Protein AF-0000000086624532 (afdb_homodimer)

Foldseek 3Di:
DCVVVPVCPPCVVDDPDAAEEEAEDAPPDDVVVVVVPDDPPDRHHYHYFHDDLLAAGAAFAADQEAEAAAPLQFFPDQQPLCLDPPHLNPVQLAAEFQQPRPSVQVSLLVRSLVSVLSNVVSCLRRHHAQGKYKYKHWADAANVDTLCLALVNVLRVLLSVLVSVCCVVVLDPSNLSSNHHGRGDHDYQVSVVVSVVVSQQKDWPDKDKDFDPLLVDPDADDLVVVLVVSCVVPVVVVCVRRNNVCSVSSSVSSSVVCVVCVVSSSVRHSRTMIMITMITGHDPVRSD/DCVVVPVCPPVVVDDPDAAEEEAEDAPPDDVVVVVVPDDPPDRHHYHYFHDDLLAAGAAFAQDQEAEAAADLQFFPDQQPLCLDPPHLNPVALAAEFQQPRPSVQVSLLVRSLVSVLSNVVSCLRRHHAQGKYKYKHWADAANVDTLCLALVNVLRVLLSVLVSVCCVVVLDPSNLSSNHHGRGDHDYQVSVVVSVVVSQQKDWPDKDKDFDPLLVDPDADDLVVVLVVSCVVPVVVVCVRRNNVCSVSSSVSSSVVCVVCVVSSSVRHSRTMIMITMITGHDPVRSD

Radius of gyration: 30.0 Å; Cα contacts (8 Å, |Δi|>4): 970; chains: 2; bounding box: 62×80×65 Å

pLDDT: mean 89.36, std 15.27, range [21.12, 98.62]

Secondary structure (DSSP, 8-state):
--HHHHHHHHS-SS--PPPEEEEEE-TTS-HHHHHHHS-TT-SSEEEEEES-TTS--S-TT-EEEEEEES-TTB-SS--GGGG-TTSTT--TT-SS--S--HHHHHHHHHHHHHHHHHHHHHHHHHEEEEEEEEEEEEEBSSTTS-GGGSHHHHHHHHHHHHHHHHHHTTSS-HHHHHT----B---BHHHHHHHHHHH-SEEEEEEEEEE-GGGG--SPP-HHHHHHHHHHHHHHHHHHHH-GGGHHHHHHHHHHHHHHTHHHHHHHHTT-EEEEEEEEEPPGGG--/--STTTHHHHS-SS--PPPEEEEEE-TTS-HHHHHHHS-TT-SSEEEEEES-TTS--S-TT-EEEEEEES-TTB-SS--GGGG-TTSTT--TT-SS--S--HHHHHHHHHHHHHHHHHHHHHHHHHEEEEEEEEEEEEEBSSTTS-GGGSHHHHHHHHHHHHHHHHHHTTSS-HHHHHT----B---BHHHHHHHHHHH-SEEEEEEEEEE-GGGG--SPP-HHHHHHHHHHHHHHHHHHHH-GGGHHHHHHHHHHHHHHTHHHHHHHHTT-EEEEEEEEEPPGGG--

Sequence (576 aa):
MLKYQSTLETNLQKNTPEFHVSFNDQVDNDFNTLFKTLPPDRPYFAAGVPGSFHCQLLPEASLHIAHSSYALHWLSKVPPQVMDKGSPAWNKGKIYCAGNEKEVTKAYFAQFKTDTDAFLKARAQELVEGGLVVVQVPGVPNSKVLPSESGGGLNCEFLGDSIADMVKMGVITEEKLDSFNLALYLPSIEEVKMVVEMNNCFTIEKICTLSHPSNYDSMPLDIEKTCADIRAINENLMQDHFGSENMDQLFHLWGQNLQKNRLLYDKVVRQDVYHFALLKRKGKGNIIMLKYQSTLETNLQKNTPEFHVSFNDQVDNDFNTLFKTLPPDRPYFAAGVPGSFHCQLLPEASLHIAHSSYALHWLSKVPPQVMDKGSPAWNKGKIYCAGNEKEVTKAYFAQFKTDTDAFLKARAQELVEGGLVVVQVPGVPNSKVLPSESGGGLNCEFLGDSIADMVKMGVITEEKLDSFNLALYLPSIEEVKMVVEMNNCFTIEKICTLSHPSNYDSMPLDIEKTCADIRAINENLMQDHFGSENMDQLFHLWGQNLQKNRLLYDKVVRQDVYHFALLKRKGKGNII

InterPro domains:
  IPR005299 SAM dependent carboxyl methyltransferase [PF03492] (7-280)
  IPR005299 SAM dependent carboxyl methyltransferase [PTHR31009] (12-259)
  IPR029063 S-adenosyl-L-methionine-dependent methyltransferase superfamily [G3DSA:3.40.50.150] (2-219)
  IPR029063 S-adenosyl-L-methionine-dependent methyltransferase superfamily [SSF53335] (13-281)

Nearest PDB structures (foldseek):
  6c8s-assembly1_A  TM=9.598E-01  e=5.078E-35  Catharanthus roseus
  8wwq-assembly1_B  TM=8.981E-01  e=6.770E-32  Gardenia jasminoides
  3b5i-assembly1_A  TM=8.704E-01  e=7.935E-26  Arabidopsis thaliana
  3b5i-assembly1_B  TM=8.689E-01  e=2.055E-25  Arabidopsis thaliana
  8uzd-assembly1_A  TM=8.658E-01  e=1.855E-24  Ilex paraguariensis

Organism: Rhododendron simsii (NCBI:txid118357)

Solvent-accessible surface area (backbone atoms only — not comparable to full-atom values): 30920 Å² total; per-residue (Å²): 128,65,63,74,52,53,67,48,48,70,74,42,75,48,86,72,79,77,45,77,47,72,48,70,41,51,45,85,48,66,51,37,60,50,54,64,65,49,68,89,86,54,88,49,32,54,30,38,31,64,38,60,70,52,42,69,63,58,52,71,52,69,35,59,69,45,76,44,74,66,46,77,33,53,44,93,54,57,50,65,49,37,60,30,83,86,34,90,19,39,39,75,80,38,30,60,68,46,53,80,49,61,50,38,37,50,44,46,48,53,47,47,46,53,42,51,39,35,26,50,50,23,48,52,47,17,27,28,73,63,15,36,40,39,39,33,28,52,30,30,82,36,88,86,50,43,35,45,66,27,37,70,28,40,52,46,48,39,49,30,51,25,52,53,50,33,30,75,70,65,76,41,53,65,66,61,48,37,70,36,63,56,36,58,50,59,46,22,55,66,54,53,53,48,48,48,60,70,61,48,51,45,45,80,76,41,74,50,76,41,74,38,71,57,49,69,50,83,65,76,82,53,64,68,60,50,44,53,51,52,43,70,72,40,42,73,69,45,26,76,76,67,36,67,86,45,47,66,59,43,54,50,44,30,44,50,50,44,61,77,38,41,67,62,46,51,56,31,38,41,64,26,32,29,33,40,37,36,31,30,30,50,50,82,85,66,65,120,126,67,63,74,52,53,67,51,49,68,75,41,73,49,84,72,78,76,43,74,46,73,48,71,41,53,46,86,47,67,52,36,60,52,53,64,65,49,68,89,84,53,88,50,31,55,32,38,29,64,37,60,71,53,41,70,66,58,52,71,50,69,35,59,67,47,75,42,74,67,46,77,30,55,43,93,54,56,50,66,49,39,60,31,85,86,34,87,20,38,40,76,82,36,32,60,67,47,53,79,48,63,51,37,35,50,43,45,48,51,46,48,46,54,43,49,40,35,27,50,51,24,47,50,46,17,26,28,73,62,14,36,38,38,39,34,30,52,31,29,82,35,88,84,50,43,35,45,66,27,38,70,29,39,52,48,46,38,49,32,51,26,51,51,48,34,31,75,72,65,76,40,54,66,67,60,48,37,70,37,63,56,34,58,47,58,48,22,54,68,54,54,52,48,46,48,59,69,61,50,50,45,46,80,76,41,72,50,76,41,75,38,72,58,49,68,50,82,64,77,81,53,63,69,60,51,46,52,50,52,44,71,72,39,43,72,68,46,25,76,78,66,34,67,86,45,47,63,59,42,52,50,43,29,43,50,50,45,61,76,39,40,67,61,49,51,56,31,39,41,64,27,31,28,34,41,36,36,32,30,30,50,49,81,86,65,66,121

Structure (mmCIF, N/CA/C/O backbone):
data_AF-0000000086624532-model_v1
#
loop_
_entity.id
_entity.type
_entity.pdbx_description
1 polymer 'S-adenosylmethionine-dependent methyltransferase'
#
loop_
_atom_site.group_PDB
_atom_site.id
_atom_site.type_symbol
_atom_site.label_atom_id
_atom_site.label_alt_id
_atom_site.label_comp_id
_atom_site.label_asym_id
_atom_site.label_entity_id
_atom_site.label_seq_id
_atom_site.pdbx_PDB_ins_code
_atom_site.Cartn_x
_atom_site.Cartn_y
_atom_site.Cartn_z
_atom_site.occupancy
_atom_site.B_iso_or_equiv
_atom_site.auth_seq_id
_atom_site.auth_comp_id
_atom_site.auth_asym_id
_atom_site.auth_atom_id
_atom_site.pdbx_PDB_model_num
ATOM 1 N N . MET A 1 1 ? 25.016 -22.297 22.109 1 21.58 1 MET A N 1
ATOM 2 C CA . MET A 1 1 ? 23.859 -21.547 21.672 1 21.58 1 MET A CA 1
ATOM 3 C C . MET A 1 1 ? 23.844 -20.156 22.297 1 21.58 1 MET A C 1
ATOM 5 O O . MET A 1 1 ? 23.484 -19.172 21.641 1 21.58 1 MET A O 1
ATOM 9 N N . LEU A 1 2 ? 24.25 -20.031 23.5 1 25.27 2 LEU A N 1
ATOM 10 C CA . LEU A 1 2 ? 24.422 -19 24.516 1 25.27 2 LEU A CA 1
ATOM 11 C C . LEU A 1 2 ? 25.641 -18.125 24.219 1 25.27 2 LEU A C 1
ATOM 13 O O . LEU A 1 2 ? 25.641 -16.922 24.5 1 25.27 2 LEU A O 1
ATOM 17 N N . LYS A 1 3 ? 26.719 -18.844 23.938 1 27.36 3 LYS A N 1
ATOM 18 C CA . LYS A 1 3 ? 28.047 -18.219 23.828 1 27.36 3 LYS A CA 1
ATOM 19 C C . LYS A 1 3 ? 28.125 -17.281 22.625 1 27.36 3 LYS A C 1
ATOM 21 O O . LYS A 1 3 ? 28.875 -16.312 22.641 1 27.36 3 LYS A O 1
ATOM 26 N N . TYR A 1 4 ? 27.641 -17.797 21.453 1 27.38 4 TYR A N 1
ATOM 27 C CA . TYR A 1 4 ? 27.672 -16.875 20.328 1 27.38 4 TYR A CA 1
ATOM 28 C C . TYR A 1 4 ? 26.766 -15.68 20.578 1 27.38 4 TYR A C 1
ATOM 30 O O . TYR A 1 4 ? 26.719 -14.75 19.766 1 27.38 4 TYR A O 1
ATOM 38 N N . GLN A 1 5 ? 25.859 -15.633 21.688 1 32.62 5 GLN A N 1
ATOM 39 C CA . GLN A 1 5 ? 25.031 -14.602 22.281 1 32.62 5 GLN A CA 1
ATOM 40 C C . GLN A 1 5 ? 25.875 -13.477 22.859 1 32.62 5 GLN A C 1
ATOM 42 O O . GLN A 1 5 ? 25.5 -12.305 22.781 1 32.62 5 GLN A O 1
ATOM 47 N N . SER A 1 6 ? 27.047 -13.859 23.625 1 35 6 SER A N 1
ATOM 48 C CA . SER A 1 6 ? 27.875 -12.984 24.453 1 35 6 SER A CA 1
ATOM 49 C C . SER A 1 6 ? 28.75 -12.07 23.594 1 35 6 SER A C 1
ATOM 51 O O . SER A 1 6 ? 28.906 -10.891 23.922 1 35 6 SER A O 1
ATOM 53 N N . THR A 1 7 ? 29.625 -12.703 22.703 1 35.56 7 THR A N 1
ATOM 54 C CA . THR A 1 7 ? 30.562 -11.914 21.906 1 35.56 7 THR A CA 1
ATOM 55 C C . THR A 1 7 ? 29.812 -11.008 20.938 1 35.56 7 THR A C 1
ATOM 57 O O . THR A 1 7 ? 30.375 -10.055 20.406 1 35.56 7 THR A O 1
ATOM 60 N N . LEU A 1 8 ? 28.578 -11.406 20.406 1 35.53 8 LEU A N 1
ATOM 61 C CA . LEU A 1 8 ? 27.672 -10.578 19.609 1 35.53 8 LEU A CA 1
ATOM 62 C C . LEU A 1 8 ? 27.078 -9.453 20.453 1 35.53 8 LEU A C 1
ATOM 64 O O . LEU A 1 8 ? 26.562 -8.477 19.906 1 35.53 8 LEU A O 1
ATOM 68 N N . GLU A 1 9 ? 27 -9.461 21.719 1 37.12 9 GLU A N 1
ATOM 69 C CA . GLU A 1 9 ? 26.5 -8.492 22.688 1 37.12 9 GLU A CA 1
ATOM 70 C C . GLU A 1 9 ? 27.406 -7.262 22.75 1 37.12 9 GLU A C 1
ATOM 72 O O . GLU A 1 9 ? 26.922 -6.137 22.875 1 37.12 9 GLU A O 1
ATOM 77 N N . THR A 1 10 ? 28.719 -7.441 23.141 1 38.72 10 THR A N 1
ATOM 78 C CA . THR A 1 10 ? 29.641 -6.336 23.375 1 38.72 10 THR A CA 1
ATOM 79 C C . THR A 1 10 ? 29.859 -5.535 22.094 1 38.72 10 THR A C 1
ATOM 81 O O . THR A 1 10 ? 29.875 -4.305 22.125 1 38.72 10 THR A O 1
ATOM 84 N N . ASN A 1 11 ? 30.625 -6.145 21.047 1 38.59 11 ASN A N 1
ATOM 85 C CA . ASN A 1 11 ? 30.875 -5.484 19.766 1 38.59 11 ASN A CA 1
ATOM 86 C C . ASN A 1 11 ? 29.578 -5.324 18.969 1 38.59 11 ASN A C 1
ATOM 88 O O . ASN A 1 11 ? 29.594 -4.836 17.844 1 38.59 11 ASN A O 1
ATOM 92 N N . LEU A 1 12 ? 28.5 -5.996 19.188 1 37.56 12 LEU A N 1
ATOM 93 C CA . LEU A 1 12 ? 27.141 -5.949 18.672 1 37.56 12 LEU A CA 1
ATOM 94 C C . LEU A 1 12 ? 26.406 -4.711 19.172 1 37.56 12 LEU A C 1
ATOM 96 O O . LEU A 1 12 ? 25.188 -4.617 19.047 1 37.56 12 LEU A O 1
ATOM 100 N N . GLN A 1 13 ? 26.672 -4.199 20.25 1 41.88 13 GLN A N 1
ATOM 101 C CA . GLN A 1 13 ? 26.141 -2.873 20.531 1 41.88 13 GLN A CA 1
ATOM 102 C C . GLN A 1 13 ? 26 -2.049 19.266 1 41.88 13 GLN A C 1
ATOM 104 O O . GLN A 1 13 ? 25.578 -0.888 19.312 1 41.88 13 GLN A O 1
ATOM 109 N N . LYS A 1 14 ? 26.75 -2.457 18.266 1 44.38 14 LYS A N 1
ATOM 110 C CA . LYS A 1 14 ? 26.922 -2.137 16.844 1 44.38 14 LYS A CA 1
ATOM 111 C C . LYS A 1 14 ? 25.594 -2.15 16.109 1 44.38 14 LYS A C 1
ATOM 113 O O . LYS A 1 14 ? 24.656 -2.867 16.5 1 44.38 14 LYS A O 1
ATOM 118 N N . ASN A 1 15 ? 25.469 -1.447 14.836 1 59.5 15 ASN A N 1
ATOM 119 C CA . ASN A 1 15 ? 24.453 -0.868 13.977 1 59.5 15 ASN A CA 1
ATOM 120 C C . ASN A 1 15 ? 23.453 -1.924 13.5 1 59.5 15 ASN A C 1
ATOM 122 O O . ASN A 1 15 ? 23.719 -2.656 12.547 1 59.5 15 ASN A O 1
ATOM 126 N N . THR A 1 16 ? 22.688 -2.621 14.445 1 76.5 16 THR A N 1
ATOM 127 C CA . THR A 1 16 ? 21.609 -3.463 13.938 1 76.5 16 THR A CA 1
ATOM 128 C C . THR A 1 16 ? 21.062 -2.898 12.633 1 76.5 16 THR A C 1
ATOM 130 O O . THR A 1 16 ? 20.688 -1.725 12.562 1 76.5 16 THR A O 1
ATOM 133 N N . PRO A 1 17 ? 21.219 -3.838 11.656 1 87.12 17 PRO A N 1
ATOM 134 C CA . PRO A 1 17 ? 20.688 -3.338 10.383 1 87.12 17 PRO A CA 1
ATOM 135 C C . PRO A 1 17 ? 19.203 -2.994 10.453 1 87.12 17 PRO A C 1
ATOM 137 O O . PRO A 1 17 ? 18.469 -3.59 11.242 1 87.12 17 PRO A O 1
ATOM 140 N N . GLU A 1 18 ? 18.828 -1.963 9.867 1 92.88 18 GLU A N 1
ATOM 141 C CA . GLU A 1 18 ? 17.406 -1.649 9.656 1 92.88 18 GLU A CA 1
ATOM 142 C C . GLU A 1 18 ? 16.828 -2.492 8.523 1 92.88 18 GLU A C 1
ATOM 144 O O . GLU A 1 18 ? 17.469 -2.707 7.5 1 92.88 18 GLU A O 1
ATOM 149 N N . PHE A 1 19 ? 15.656 -3.105 8.82 1 94.88 19 PHE A N 1
ATOM 150 C CA . PHE A 1 19 ? 15.008 -3.955 7.824 1 94.88 19 PHE A CA 1
ATOM 151 C C . PHE A 1 19 ? 13.883 -3.203 7.121 1 94.88 19 PHE A C 1
ATOM 153 O O . PHE A 1 19 ? 13.086 -2.521 7.766 1 94.88 19 PHE A O 1
ATOM 160 N N . HIS A 1 20 ? 13.945 -3.221 5.871 1 96.69 20 HIS A N 1
ATOM 161 C CA . HIS A 1 20 ? 12.875 -2.713 5.023 1 96.69 20 HIS A CA 1
ATOM 162 C C . HIS A 1 20 ? 12.148 -3.85 4.305 1 96.69 20 HIS A C 1
ATOM 164 O O . HIS A 1 20 ? 12.75 -4.559 3.496 1 96.69 20 HIS A O 1
ATOM 170 N N . VAL A 1 21 ? 10.891 -4.051 4.605 1 97.5 21 VAL A N 1
ATOM 171 C CA . VAL A 1 21 ? 10.125 -5.172 4.074 1 97.5 21 VAL A CA 1
ATOM 172 C C . VAL A 1 21 ? 9.086 -4.664 3.08 1 97.5 21 VAL A C 1
ATOM 174 O O . VAL A 1 21 ? 8.227 -3.852 3.43 1 97.5 21 VAL A O 1
ATOM 177 N N . SER A 1 22 ? 9.18 -5.098 1.823 1 97.88 22 SER A N 1
ATOM 178 C CA . SER A 1 22 ? 8.211 -4.797 0.773 1 97.88 22 SER A CA 1
ATOM 179 C C . SER A 1 22 ? 7.238 -5.953 0.575 1 97.88 22 SER A C 1
ATOM 181 O O . SER A 1 22 ? 7.641 -7.055 0.189 1 97.88 22 SER A O 1
ATOM 183 N N . PHE A 1 23 ? 6.02 -5.727 0.872 1 98 23 PHE A N 1
ATOM 184 C CA . PHE A 1 23 ? 4.965 -6.703 0.616 1 98 23 PHE A CA 1
ATOM 185 C C . PHE A 1 23 ? 4.395 -6.527 -0.785 1 98 23 PHE A C 1
ATOM 187 O O . PHE A 1 23 ? 3.863 -5.465 -1.115 1 98 23 PHE A O 1
ATOM 194 N N . ASN A 1 24 ? 4.477 -7.555 -1.57 1 98 24 ASN A N 1
ATOM 195 C CA . ASN A 1 24 ? 4.062 -7.465 -2.965 1 98 24 ASN A CA 1
ATOM 196 C C . ASN A 1 24 ? 2.838 -8.336 -3.242 1 98 24 ASN A C 1
ATOM 198 O O . ASN A 1 24 ? 2.74 -9.453 -2.742 1 98 24 ASN A O 1
ATOM 202 N N . ASP A 1 25 ? 1.923 -7.844 -3.969 1 94.81 25 ASP A N 1
ATOM 203 C CA . ASP A 1 25 ? 0.796 -8.578 -4.539 1 94.81 25 ASP A CA 1
ATOM 204 C C . ASP A 1 25 ? 0.228 -7.852 -5.754 1 94.81 25 ASP A C 1
ATOM 206 O O . ASP A 1 25 ? 0.681 -6.758 -6.098 1 94.81 25 ASP A O 1
ATOM 210 N N . GLN A 1 26 ? -0.696 -8.531 -6.367 1 92.5 26 GLN A N 1
ATOM 211 C CA . GLN A 1 26 ? -1.394 -7.902 -7.484 1 92.5 26 GLN A CA 1
ATOM 212 C C . GLN A 1 26 ? -2.031 -6.578 -7.062 1 92.5 26 GLN A C 1
ATOM 214 O O . GLN A 1 26 ? -2.375 -6.395 -5.891 1 92.5 26 GLN A O 1
ATOM 219 N N . VAL A 1 27 ? -2.303 -5.668 -8.023 1 92.81 27 VAL A N 1
ATOM 220 C CA . VAL A 1 27 ? -2.807 -4.316 -7.789 1 92.81 27 VAL A CA 1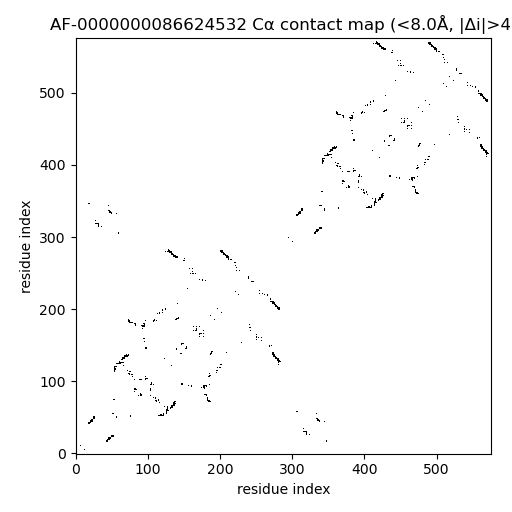
ATOM 221 C C . VAL A 1 27 ? -4.188 -4.383 -7.145 1 92.81 27 VAL A C 1
ATOM 223 O O . VAL A 1 27 ? -4.539 -3.533 -6.324 1 92.81 27 VAL A O 1
ATOM 226 N N . ASP A 1 28 ? -4.926 -5.418 -7.402 1 87.62 28 ASP A N 1
ATOM 227 C CA . ASP A 1 28 ? -6.316 -5.504 -6.969 1 87.62 28 ASP A CA 1
ATOM 228 C C . ASP A 1 28 ? -6.422 -6.102 -5.566 1 87.62 28 ASP A C 1
ATOM 230 O O . ASP A 1 28 ? -7.512 -6.184 -5 1 87.62 28 ASP A O 1
ATOM 234 N N . ASN A 1 29 ? -5.281 -6.5 -5.043 1 89.12 29 ASN A N 1
ATOM 235 C CA . ASN A 1 29 ? -5.34 -7.027 -3.684 1 89.12 29 ASN A CA 1
ATOM 236 C C . ASN A 1 29 ? -5.629 -5.922 -2.668 1 89.12 29 ASN A C 1
ATOM 238 O O . ASN A 1 29 ? -5.543 -4.738 -2.992 1 89.12 29 ASN A O 1
ATOM 242 N N . ASP A 1 30 ? -5.973 -6.281 -1.49 1 92.31 30 ASP A N 1
ATOM 243 C CA . ASP A 1 30 ? -6.402 -5.34 -0.458 1 92.31 30 ASP A CA 1
ATOM 244 C C . ASP A 1 30 ? -5.223 -4.887 0.396 1 92.31 30 ASP A C 1
ATOM 246 O O . ASP A 1 30 ? -5.035 -5.367 1.515 1 92.31 30 ASP A O 1
ATOM 250 N N . PHE A 1 31 ? -4.523 -3.887 0.064 1 96.44 31 PHE A N 1
ATOM 251 C CA . PHE A 1 31 ? -3.377 -3.34 0.784 1 96.44 31 PHE A CA 1
ATOM 252 C C . PHE A 1 31 ? -3.832 -2.566 2.016 1 96.44 31 PHE A C 1
ATOM 254 O O . PHE A 1 31 ? -3.092 -2.461 2.996 1 96.44 31 PHE A O 1
ATOM 261 N N . ASN A 1 32 ? -5.027 -2.016 1.947 1 96.19 32 ASN A N 1
ATOM 262 C CA . ASN A 1 32 ? -5.547 -1.307 3.111 1 96.19 32 ASN A CA 1
ATOM 263 C C . ASN A 1 32 ? -5.617 -2.213 4.336 1 96.19 32 ASN A C 1
ATOM 265 O O . ASN A 1 32 ? -5.145 -1.847 5.414 1 96.19 32 ASN A O 1
ATOM 269 N N . THR A 1 33 ? -6.191 -3.377 4.109 1 94.44 33 THR A N 1
ATOM 270 C CA . THR A 1 33 ? -6.281 -4.336 5.203 1 94.44 33 THR A CA 1
ATOM 271 C C . THR A 1 33 ? -4.891 -4.785 5.645 1 94.44 33 THR A C 1
ATOM 273 O O . THR A 1 33 ? -4.629 -4.922 6.84 1 94.44 33 THR A O 1
ATOM 276 N N . LEU A 1 34 ? -4.066 -4.996 4.715 1 95.44 34 LEU A N 1
ATOM 277 C CA . LEU A 1 34 ? -2.689 -5.352 5.043 1 95.44 34 LEU A CA 1
ATOM 278 C C . LEU A 1 34 ? -2.07 -4.32 5.98 1 95.44 34 LEU A C 1
ATOM 280 O O . LEU A 1 34 ? -1.556 -4.668 7.043 1 95.44 34 LEU A O 1
ATOM 284 N N . PHE A 1 35 ? -2.123 -3.082 5.629 1 96.38 35 PHE A N 1
ATOM 285 C CA . PHE A 1 35 ? -1.461 -2.027 6.387 1 96.38 35 PHE A CA 1
ATOM 286 C C . PHE A 1 35 ? -2.107 -1.856 7.754 1 96.38 35 PHE A C 1
ATOM 288 O O . PHE A 1 35 ? -1.418 -1.619 8.75 1 96.38 35 PHE A O 1
ATOM 295 N N . LYS A 1 36 ? -3.342 -2.041 7.809 1 95.31 36 LYS A N 1
ATOM 296 C CA . LYS A 1 36 ? -4.059 -1.901 9.078 1 95.31 36 LYS A CA 1
ATOM 297 C C . LYS A 1 36 ? -3.721 -3.045 10.031 1 95.31 36 LYS A C 1
ATOM 299 O O . LYS A 1 36 ? -3.793 -2.883 11.25 1 95.31 36 LYS A O 1
ATOM 304 N N . THR A 1 37 ? -3.35 -4.164 9.438 1 94.69 37 THR A N 1
ATOM 305 C CA . THR A 1 37 ? -3.172 -5.352 10.273 1 94.69 37 THR A CA 1
ATOM 306 C C . THR A 1 37 ? -1.699 -5.555 10.617 1 94.69 37 THR A C 1
ATOM 308 O O . THR A 1 37 ? -1.358 -6.43 11.414 1 94.69 37 THR A O 1
ATOM 311 N N . LEU A 1 38 ? -0.882 -4.754 10.102 1 94.56 38 LEU A N 1
ATOM 312 C CA . LEU A 1 38 ? 0.523 -4.848 10.484 1 94.56 38 LEU A CA 1
ATOM 313 C C . LEU A 1 38 ? 0.706 -4.527 11.961 1 94.56 38 LEU A C 1
ATOM 315 O O . LEU A 1 38 ? 0.063 -3.619 12.492 1 94.56 38 LEU A O 1
ATOM 319 N N . PRO A 1 39 ? 1.67 -5.191 12.57 1 92.19 39 PRO A N 1
ATOM 320 C CA . PRO A 1 39 ? 1.94 -4.863 13.969 1 92.19 39 PRO A CA 1
ATOM 321 C C . PRO A 1 39 ? 2.508 -3.455 14.141 1 92.19 39 PRO A C 1
ATOM 323 O O . PRO A 1 39 ? 3.396 -3.047 13.391 1 92.19 39 PRO A O 1
ATOM 326 N N . PRO A 1 40 ? 2.041 -2.705 15.07 1 86 40 PRO A N 1
ATOM 327 C CA . PRO A 1 40 ? 2.52 -1.333 15.258 1 86 40 PRO A CA 1
ATOM 328 C C . PRO A 1 40 ? 3.969 -1.274 15.734 1 86 40 PRO A C 1
ATOM 330 O O . PRO A 1 40 ? 4.695 -0.336 15.398 1 86 40 PRO A O 1
ATOM 333 N N . ASP A 1 41 ? 4.492 -2.24 16.516 1 88.25 41 ASP A N 1
ATOM 334 C CA . ASP A 1 41 ? 5.844 -2.236 17.062 1 88.25 41 ASP A CA 1
ATOM 335 C C . ASP A 1 41 ? 6.766 -3.156 16.266 1 88.25 41 ASP A C 1
ATOM 337 O O . ASP A 1 41 ? 7.699 -3.74 16.812 1 88.25 41 ASP A O 1
ATOM 341 N N . ARG A 1 42 ? 6.508 -3.182 15.055 1 90.38 42 ARG A N 1
ATOM 342 C CA . ARG A 1 42 ? 7.324 -4.051 14.211 1 90.38 42 ARG A CA 1
ATOM 343 C C . ARG A 1 42 ? 8.742 -3.508 14.078 1 90.38 42 ARG A C 1
ATOM 345 O O . ARG A 1 42 ? 8.938 -2.293 13.984 1 90.38 42 ARG A O 1
ATOM 352 N N . PRO A 1 43 ? 9.734 -4.379 14.062 1 92.12 43 PRO A N 1
ATOM 353 C CA . PRO A 1 43 ? 11.141 -3.979 13.984 1 92.12 43 PRO A CA 1
ATOM 354 C C . PRO A 1 43 ? 11.617 -3.773 12.547 1 92.12 43 PRO A C 1
ATOM 356 O O . PRO A 1 43 ? 12.75 -4.121 12.211 1 92.12 43 PRO A O 1
ATOM 359 N N . TYR A 1 44 ? 10.727 -3.461 11.664 1 95.5 44 TYR A N 1
ATOM 360 C CA . TYR A 1 44 ? 11.07 -3.227 10.266 1 95.5 44 TYR A CA 1
ATOM 361 C C . TYR A 1 44 ? 10.195 -2.139 9.656 1 95.5 44 TYR A C 1
ATOM 363 O O . TYR A 1 44 ? 9.094 -1.875 10.148 1 95.5 44 TYR A O 1
ATOM 371 N N . PHE A 1 45 ? 10.719 -1.467 8.672 1 96.62 45 PHE A N 1
ATOM 372 C CA . PHE A 1 45 ? 9.922 -0.545 7.867 1 96.62 45 PHE A CA 1
ATOM 373 C C . PHE A 1 45 ? 9.133 -1.298 6.805 1 96.62 45 PHE A C 1
ATOM 375 O O . PHE A 1 45 ? 9.672 -2.18 6.129 1 96.62 45 PHE A O 1
ATOM 382 N N . ALA A 1 46 ? 7.859 -1.003 6.688 1 97.06 46 ALA A N 1
ATOM 383 C CA . ALA A 1 46 ? 6.988 -1.756 5.789 1 97.06 46 ALA A CA 1
ATOM 384 C C . ALA A 1 46 ? 6.586 -0.911 4.582 1 97.06 46 ALA A C 1
ATOM 386 O O . ALA A 1 46 ? 6.344 0.292 4.715 1 97.06 46 ALA A O 1
ATOM 387 N N . ALA A 1 47 ? 6.484 -1.551 3.461 1 97.75 47 ALA A N 1
ATOM 388 C CA . ALA A 1 47 ? 5.953 -0.95 2.24 1 97.75 47 ALA A CA 1
ATOM 389 C C . ALA A 1 47 ? 5.113 -1.953 1.456 1 97.75 47 ALA A C 1
ATOM 391 O O . ALA A 1 47 ? 5.332 -3.164 1.55 1 97.75 47 ALA A O 1
ATOM 392 N N . GLY A 1 48 ? 4.133 -1.416 0.827 1 98.12 48 GLY A N 1
ATOM 393 C CA . GLY A 1 48 ? 3.383 -2.201 -0.138 1 98.12 48 GLY A CA 1
ATOM 394 C C . GLY A 1 48 ? 3.812 -1.956 -1.572 1 98.12 48 GLY A C 1
ATOM 395 O O . GLY A 1 48 ? 3.982 -0.808 -1.987 1 98.12 48 GLY A O 1
ATOM 396 N N . VAL A 1 49 ? 3.984 -3.008 -2.346 1 98.12 49 VAL A N 1
ATOM 397 C CA . VAL A 1 49 ? 4.43 -2.912 -3.732 1 98.12 49 VAL A CA 1
ATOM 398 C C . VAL A 1 49 ? 3.404 -3.576 -4.648 1 98.12 49 VAL A C 1
ATOM 400 O O . VAL A 1 49 ? 3.332 -4.805 -4.723 1 98.12 49 VAL A O 1
ATOM 403 N N . PRO A 1 50 ? 2.637 -2.764 -5.348 1 96.69 50 PRO A N 1
ATOM 404 C CA . PRO A 1 50 ? 1.626 -3.328 -6.242 1 96.69 50 PRO A CA 1
ATOM 405 C C . PRO A 1 50 ? 2.215 -3.809 -7.566 1 96.69 50 PRO A C 1
ATOM 407 O O . PRO A 1 50 ? 3.143 -3.191 -8.094 1 96.69 50 PRO A O 1
ATOM 410 N N . GLY A 1 51 ? 1.691 -4.914 -8.031 1 95.38 51 GLY A N 1
ATOM 411 C CA . GLY A 1 51 ? 2.082 -5.398 -9.352 1 95.38 51 GLY A CA 1
ATOM 412 C C . GLY A 1 51 ? 2.316 -6.895 -9.391 1 95.38 51 GLY A C 1
ATOM 413 O O . GLY A 1 51 ? 2.426 -7.539 -8.344 1 95.38 51 GLY A O 1
ATOM 414 N N . SER A 1 52 ? 2.48 -7.418 -10.562 1 95.12 52 SER A N 1
ATOM 415 C CA . SER A 1 52 ? 2.75 -8.836 -10.758 1 95.12 52 SER A CA 1
ATOM 416 C C . SER A 1 52 ? 4.203 -9.172 -10.43 1 95.12 52 SER A C 1
ATOM 418 O O . SER A 1 52 ? 5.121 -8.523 -10.93 1 95.12 52 SER A O 1
ATOM 420 N N . PHE A 1 53 ? 4.41 -10.219 -9.648 1 96.56 53 PHE A N 1
ATOM 421 C CA . PHE A 1 53 ? 5.77 -10.586 -9.266 1 96.56 53 PHE A CA 1
ATOM 422 C C . PHE A 1 53 ? 6.512 -11.203 -10.445 1 96.56 53 PHE A C 1
ATOM 424 O O . PHE A 1 53 ? 7.711 -11.469 -10.359 1 96.56 53 PHE A O 1
ATOM 431 N N . HIS A 1 54 ? 5.855 -11.375 -11.578 1 96.19 54 HIS A N 1
ATOM 432 C CA . HIS A 1 54 ? 6.52 -11.867 -12.781 1 96.19 54 HIS A CA 1
ATOM 433 C C . HIS A 1 54 ? 7.32 -10.758 -13.461 1 96.19 54 HIS A C 1
ATOM 435 O O . HIS A 1 54 ? 8.062 -11.023 -14.406 1 96.19 54 HIS A O 1
ATOM 441 N N . CYS A 1 55 ? 7.184 -9.562 -12.992 1 95.06 55 CYS A N 1
ATOM 442 C CA . CYS A 1 55 ? 7.906 -8.406 -13.508 1 95.06 55 CYS A CA 1
ATOM 443 C C . CYS A 1 55 ? 8.828 -7.824 -12.438 1 95.06 55 CYS A C 1
ATOM 445 O O . CYS A 1 55 ? 8.727 -8.18 -11.266 1 95.06 55 CYS A O 1
ATOM 447 N N . GLN A 1 56 ? 9.727 -7.027 -12.992 1 96.56 56 GLN A N 1
ATOM 448 C CA . GLN A 1 56 ? 10.547 -6.281 -12.039 1 96.56 56 GLN A CA 1
ATOM 449 C C . GLN A 1 56 ? 9.727 -5.227 -11.312 1 96.56 56 GLN A C 1
ATOM 451 O O . GLN A 1 56 ? 8.984 -4.461 -11.938 1 96.56 56 GLN A O 1
ATOM 456 N N . LEU A 1 57 ? 9.852 -5.172 -9.977 1 97.19 57 LEU A N 1
ATOM 457 C CA . LEU A 1 57 ? 9.016 -4.277 -9.18 1 97.19 57 LEU A CA 1
ATOM 458 C C . LEU A 1 57 ? 9.875 -3.344 -8.336 1 97.19 57 LEU A C 1
ATOM 460 O O . LEU A 1 57 ? 9.367 -2.375 -7.766 1 97.19 57 LEU A O 1
ATOM 464 N N . LEU A 1 58 ? 11.117 -3.613 -8.188 1 97.62 58 LEU A N 1
ATOM 465 C CA . LEU A 1 58 ? 12.062 -2.828 -7.398 1 97.62 58 LEU A CA 1
ATOM 466 C C . LEU A 1 58 ? 13.297 -2.473 -8.219 1 97.62 58 LEU A C 1
ATOM 468 O O . LEU A 1 58 ? 13.578 -3.119 -9.234 1 97.62 58 LEU A O 1
ATOM 472 N N . PRO A 1 59 ? 14.039 -1.478 -7.801 1 95.88 59 PRO A N 1
ATOM 473 C CA . PRO A 1 59 ? 15.242 -1.09 -8.539 1 95.88 59 PRO A CA 1
ATOM 474 C C . PRO A 1 59 ? 16.297 -2.197 -8.578 1 95.88 59 PRO A C 1
ATOM 476 O O . PRO A 1 59 ? 16.281 -3.098 -7.738 1 95.88 59 PRO A O 1
ATOM 479 N N . GLU A 1 60 ? 17.156 -2.059 -9.555 1 95.94 60 GLU A N 1
ATOM 480 C CA . GLU A 1 60 ? 18.25 -3.012 -9.719 1 95.94 60 GLU A CA 1
ATOM 481 C C . GLU A 1 60 ? 19.109 -3.08 -8.453 1 95.94 60 GLU A C 1
ATOM 483 O O . GLU A 1 60 ? 19.422 -2.049 -7.859 1 95.94 60 GLU A O 1
ATOM 488 N N . ALA A 1 61 ? 19.406 -4.262 -8.008 1 95.88 61 ALA A N 1
ATOM 489 C CA . ALA A 1 61 ? 20.344 -4.551 -6.926 1 95.88 61 ALA A CA 1
ATOM 490 C C . ALA A 1 61 ? 19.953 -3.824 -5.645 1 95.88 61 ALA A C 1
ATOM 492 O O . ALA A 1 61 ? 20.812 -3.27 -4.949 1 95.88 61 ALA A O 1
ATOM 493 N N . SER A 1 62 ? 18.672 -3.756 -5.355 1 95.31 62 SER A N 1
ATOM 494 C CA . SER A 1 62 ? 18.172 -3.053 -4.18 1 95.31 62 SER A CA 1
ATOM 495 C C . SER A 1 62 ? 17.656 -4.031 -3.125 1 95.31 62 SER A C 1
ATOM 497 O O . SER A 1 62 ? 17.422 -3.645 -1.979 1 95.31 62 SER A O 1
ATOM 499 N N . LEU A 1 63 ? 17.562 -5.238 -3.486 1 96.88 63 LEU A N 1
ATOM 500 C CA . LEU A 1 63 ? 16.953 -6.262 -2.641 1 96.88 63 LEU A CA 1
ATOM 501 C C . LEU A 1 63 ? 18 -7.254 -2.15 1 96.88 63 LEU A C 1
ATOM 503 O O . LEU A 1 63 ? 18.922 -7.621 -2.895 1 96.88 63 LEU A O 1
ATOM 507 N N . HIS A 1 64 ? 17.859 -7.703 -0.899 1 97.69 64 HIS A N 1
ATOM 508 C CA . HIS A 1 64 ? 18.812 -8.664 -0.344 1 97.69 64 HIS A CA 1
ATOM 509 C C . HIS A 1 64 ? 18.203 -10.062 -0.289 1 97.69 64 HIS A C 1
ATOM 511 O O . HIS A 1 64 ? 18.906 -11.055 -0.5 1 97.69 64 HIS A O 1
ATOM 517 N N . ILE A 1 65 ? 16.938 -10.117 0.023 1 98.31 65 ILE A N 1
ATOM 518 C CA . ILE A 1 65 ? 16.234 -11.383 0.149 1 98.31 65 ILE A CA 1
ATOM 519 C C . ILE A 1 65 ? 14.836 -11.25 -0.453 1 98.31 65 ILE A C 1
ATOM 521 O O . ILE A 1 65 ? 14.148 -10.25 -0.24 1 98.31 65 ILE A O 1
ATOM 525 N N . ALA A 1 66 ? 14.453 -12.195 -1.247 1 98.38 66 ALA A N 1
ATOM 526 C CA . ALA A 1 66 ? 13.086 -12.312 -1.741 1 98.38 66 ALA A CA 1
ATOM 527 C C . ALA A 1 66 ? 12.438 -13.609 -1.269 1 98.38 66 ALA A C 1
ATOM 529 O O . ALA A 1 66 ? 13.078 -14.664 -1.26 1 98.38 66 ALA A O 1
ATOM 530 N N . HIS A 1 67 ? 11.234 -13.523 -0.798 1 98.19 67 HIS A N 1
ATOM 531 C CA . HIS A 1 67 ? 10.492 -14.695 -0.338 1 98.19 67 HIS A CA 1
ATOM 532 C C . HIS A 1 67 ? 9.164 -14.82 -1.065 1 98.19 67 HIS A C 1
ATOM 534 O O . HIS A 1 67 ? 8.328 -13.922 -1 1 98.19 67 HIS A O 1
ATOM 540 N N . SER A 1 68 ? 8.961 -15.844 -1.797 1 97.56 68 SER A N 1
ATOM 541 C CA . SER A 1 68 ? 7.676 -16.188 -2.398 1 97.56 68 SER A CA 1
ATOM 542 C C . SER A 1 68 ? 6.992 -17.312 -1.629 1 97.56 68 SER A C 1
ATOM 544 O O . SER A 1 68 ? 7.41 -18.469 -1.711 1 97.56 68 SER A O 1
ATOM 546 N N . SER A 1 69 ? 6 -16.922 -0.935 1 94.12 69 SER A N 1
ATOM 547 C CA . SER A 1 69 ? 5.281 -17.875 -0.098 1 94.12 69 SER A CA 1
ATOM 548 C C . SER A 1 69 ? 3.945 -18.25 -0.724 1 94.12 69 SER A C 1
ATOM 550 O O . SER A 1 69 ? 2.975 -17.5 -0.645 1 94.12 69 SER A O 1
ATOM 552 N N . TYR A 1 70 ? 3.891 -19.5 -1.302 1 92.06 70 TYR A N 1
ATOM 553 C CA . TYR A 1 70 ? 2.65 -20.078 -1.821 1 92.06 70 TYR A CA 1
ATOM 554 C C . TYR A 1 70 ? 2.045 -19.172 -2.893 1 92.06 70 TYR A C 1
ATOM 556 O O . TYR A 1 70 ? 0.852 -18.875 -2.852 1 92.06 70 TYR A O 1
ATOM 564 N N . ALA A 1 71 ? 2.863 -18.781 -3.84 1 94.62 71 ALA A N 1
ATOM 565 C CA . ALA A 1 71 ? 2.385 -17.844 -4.859 1 94.62 71 ALA A CA 1
ATOM 566 C C . ALA A 1 71 ? 2.803 -18.297 -6.254 1 94.62 71 ALA A C 1
ATOM 568 O O . ALA A 1 71 ? 2.041 -18.172 -7.215 1 94.62 71 ALA A O 1
ATOM 569 N N . LEU A 1 72 ? 3.871 -18.922 -6.398 1 96.31 72 LEU A N 1
ATOM 570 C CA . LEU A 1 72 ? 4.508 -19.156 -7.691 1 96.31 72 LEU A CA 1
ATOM 571 C C . LEU A 1 72 ? 3.691 -20.141 -8.523 1 96.31 72 LEU A C 1
ATOM 573 O O . LEU A 1 72 ? 3.875 -20.234 -9.742 1 96.31 72 LEU A O 1
ATOM 577 N N . HIS A 1 73 ? 2.82 -20.891 -7.891 1 95.12 73 HIS A N 1
ATOM 578 C CA . HIS A 1 73 ? 1.968 -21.828 -8.609 1 95.12 73 HIS A CA 1
ATOM 579 C C . HIS A 1 73 ? 0.867 -21.109 -9.375 1 95.12 73 HIS A C 1
ATOM 581 O O . HIS A 1 73 ? 0.221 -21.688 -10.25 1 95.12 73 HIS A O 1
ATOM 587 N N . TRP A 1 74 ? 0.603 -19.891 -8.984 1 93.69 74 TRP A N 1
ATOM 588 C CA . TRP A 1 74 ? -0.319 -19.047 -9.742 1 93.69 74 TRP A CA 1
ATOM 589 C C . TRP A 1 74 ? 0.337 -18.547 -11.031 1 93.69 74 TRP A C 1
ATOM 591 O O . TRP A 1 74 ? 1.329 -17.812 -10.977 1 93.69 74 TRP A O 1
ATOM 601 N N . LEU A 1 75 ? -0.297 -18.875 -12.094 1 96.31 75 LEU A N 1
ATOM 602 C CA . LEU A 1 75 ? 0.256 -18.5 -13.391 1 96.31 75 LEU A CA 1
ATOM 603 C C . LEU A 1 75 ? -0.184 -17.094 -13.781 1 96.31 75 LEU A C 1
ATOM 605 O O . LEU A 1 75 ? -1.211 -16.594 -13.297 1 96.31 75 LEU A O 1
ATOM 609 N N . SER A 1 76 ? 0.651 -16.438 -14.617 1 95.81 76 SER A N 1
ATOM 610 C CA . SER A 1 76 ? 0.336 -15.094 -15.07 1 95.81 76 SER A CA 1
ATOM 611 C C . SER A 1 76 ? -0.915 -15.078 -15.938 1 95.81 76 SER A C 1
ATOM 613 O O . SER A 1 76 ? -1.592 -14.047 -16.047 1 95.81 76 SER A O 1
ATOM 615 N N . LYS A 1 77 ? -1.18 -16.172 -16.578 1 95.56 77 LYS A N 1
ATOM 616 C CA . LYS A 1 77 ? -2.355 -16.312 -17.438 1 95.56 77 LYS A CA 1
ATOM 617 C C . LYS A 1 77 ? -2.668 -17.781 -17.719 1 95.56 77 LYS A C 1
ATOM 619 O O . LYS A 1 77 ? -1.821 -18.641 -17.5 1 95.56 77 LYS A O 1
ATOM 624 N N . VAL A 1 78 ? -3.879 -17.969 -18.156 1 96.19 78 VAL A N 1
ATOM 625 C CA . VAL A 1 78 ? -4.25 -19.281 -18.688 1 96.19 78 VAL A CA 1
ATOM 626 C C . VAL A 1 78 ? -3.578 -19.5 -20.031 1 96.19 78 VAL A C 1
ATOM 628 O O . VAL A 1 78 ? -3.572 -18.609 -20.891 1 96.19 78 VAL A O 1
ATOM 631 N N . PRO A 1 79 ? -2.932 -20.703 -20.156 1 97.06 79 PRO A N 1
ATOM 632 C CA . PRO A 1 79 ? -2.445 -20.969 -21.516 1 97.06 79 PRO A CA 1
ATOM 633 C C . PRO A 1 79 ? -3.549 -20.875 -22.562 1 97.06 79 PRO A C 1
ATOM 635 O O . PRO A 1 79 ? -4.586 -21.516 -22.438 1 97.06 79 PRO A O 1
ATOM 638 N N . PRO A 1 80 ? -3.311 -20.078 -23.562 1 95.75 80 PRO A N 1
ATOM 639 C CA . PRO A 1 80 ? -4.379 -19.859 -24.547 1 95.75 80 PRO A CA 1
ATOM 640 C C . PRO A 1 80 ? -4.816 -21.156 -25.234 1 95.75 80 PRO A C 1
ATOM 642 O O . PRO A 1 80 ? -5.977 -21.281 -25.641 1 95.75 80 PRO A O 1
ATOM 645 N N . GLN A 1 81 ? -3.955 -22.109 -25.344 1 95.88 81 GLN A N 1
ATOM 646 C CA . GLN A 1 81 ? -4.215 -23.375 -26.047 1 95.88 81 GLN A CA 1
ATOM 647 C C . GLN A 1 81 ? -5.375 -24.125 -25.406 1 95.88 81 GLN A C 1
ATOM 649 O O . GLN A 1 81 ? -6.113 -24.844 -26.078 1 95.88 81 GLN A O 1
ATOM 654 N N . VAL A 1 82 ? -5.57 -23.969 -24.141 1 96.31 82 VAL A N 1
ATOM 655 C CA . VAL A 1 82 ? -6.535 -24.797 -23.438 1 96.31 82 VAL A CA 1
ATOM 656 C C . VAL A 1 82 ? -7.945 -24.25 -23.641 1 96.31 82 VAL A C 1
ATOM 658 O O . VAL A 1 82 ? -8.93 -24.922 -23.344 1 96.31 82 VAL A O 1
ATOM 661 N N . MET A 1 83 ? -8.039 -23.047 -24.141 1 93.56 83 MET A N 1
ATOM 662 C CA . MET A 1 83 ? -9.328 -22.422 -24.406 1 93.56 83 MET A CA 1
ATOM 663 C C . MET A 1 83 ? -9.656 -22.438 -25.891 1 93.56 83 MET A C 1
ATOM 665 O O . MET A 1 83 ? -10.75 -22.047 -26.297 1 93.56 83 MET A O 1
ATOM 669 N N . ASP A 1 84 ? -8.719 -22.844 -26.703 1 94.62 84 ASP A N 1
ATOM 670 C CA . ASP A 1 84 ? -8.867 -22.875 -28.156 1 94.62 84 ASP A CA 1
ATOM 671 C C . ASP A 1 84 ? -9.438 -24.219 -28.609 1 94.62 84 ASP A C 1
ATOM 673 O O . ASP A 1 84 ? -8.758 -25.25 -28.547 1 94.62 84 ASP A O 1
ATOM 677 N N . LYS A 1 85 ? -10.594 -24.188 -29.234 1 94.31 85 LYS A N 1
ATOM 678 C CA . LYS A 1 85 ? -11.297 -25.391 -29.656 1 94.31 85 LYS A CA 1
ATOM 679 C C . LYS A 1 85 ? -10.5 -26.156 -30.719 1 94.31 85 LYS A C 1
ATOM 681 O O . LYS A 1 85 ? -10.609 -27.375 -30.812 1 94.31 85 LYS A O 1
ATOM 686 N N . GLY A 1 86 ? -9.734 -25.5 -31.344 1 95.19 86 GLY A N 1
ATOM 687 C CA . GLY A 1 86 ? -8.953 -26.109 -32.406 1 95.19 86 GLY A CA 1
ATOM 688 C C . GLY A 1 86 ? -7.637 -26.688 -31.922 1 95.19 86 GLY A C 1
ATOM 689 O O . GLY A 1 86 ? -6.914 -27.328 -32.688 1 95.19 86 GLY A O 1
ATOM 690 N N . SER A 1 87 ? -7.383 -26.516 -30.688 1 96.06 87 SER A N 1
ATOM 691 C CA . SER A 1 87 ? -6.121 -26.969 -30.109 1 96.06 87 SER A CA 1
ATOM 692 C C . SER A 1 87 ? -6.234 -28.391 -29.578 1 96.06 87 SER A C 1
ATOM 694 O O . SER A 1 87 ? -7.262 -28.766 -29.016 1 96.06 87 SER A O 1
ATOM 696 N N . PRO A 1 88 ? -5.18 -29.172 -29.75 1 95.62 88 PRO A N 1
ATOM 697 C CA . PRO A 1 88 ? -5.164 -30.484 -29.109 1 95.62 88 PRO A CA 1
ATOM 698 C C . PRO A 1 88 ? -5.227 -30.391 -27.578 1 95.62 88 PRO A C 1
ATOM 700 O O . PRO A 1 88 ? -5.547 -31.375 -26.906 1 95.62 88 PRO A O 1
ATOM 703 N N . ALA A 1 89 ? -4.98 -29.266 -27.016 1 96.19 89 ALA A N 1
ATOM 704 C CA . ALA A 1 89 ? -4.973 -29.078 -25.562 1 96.19 89 ALA A CA 1
ATOM 705 C C . ALA A 1 89 ? -6.293 -28.484 -25.094 1 96.19 89 ALA A C 1
ATOM 707 O O . ALA A 1 89 ? -6.41 -28.062 -23.938 1 96.19 89 ALA A O 1
ATOM 708 N N . TRP A 1 90 ? -7.215 -28.438 -25.953 1 96.06 90 TRP A N 1
ATOM 709 C CA . TRP A 1 90 ? -8.516 -27.906 -25.547 1 96.06 90 TRP A CA 1
ATOM 710 C C . TRP A 1 90 ? -9.062 -28.656 -24.344 1 96.06 90 TRP A C 1
ATOM 712 O O . TRP A 1 90 ? -9.195 -29.875 -24.359 1 96.06 90 TRP A O 1
ATOM 722 N N . ASN A 1 91 ? -9.367 -27.922 -23.25 1 95.31 91 ASN A N 1
ATOM 723 C CA . ASN A 1 91 ? -9.789 -28.516 -21.984 1 95.31 91 ASN A CA 1
ATOM 724 C C . ASN A 1 91 ? -11.305 -28.484 -21.828 1 95.31 91 ASN A C 1
ATOM 726 O O . ASN A 1 91 ? -11.812 -28.016 -20.812 1 95.31 91 ASN A O 1
ATOM 730 N N . LYS A 1 92 ? -11.977 -28.984 -22.75 1 93.5 92 LYS A N 1
ATOM 731 C CA . LYS A 1 92 ? -13.438 -28.938 -22.797 1 93.5 92 LYS A CA 1
ATOM 732 C C . LYS A 1 92 ? -14.047 -29.547 -21.531 1 93.5 92 LYS A C 1
ATOM 734 O O . LYS A 1 92 ? -13.664 -30.641 -21.125 1 93.5 92 LYS A O 1
ATOM 739 N N . GLY A 1 93 ? -14.922 -28.828 -20.984 1 93 93 GLY A N 1
ATOM 740 C CA . GLY A 1 93 ? -15.727 -29.328 -19.891 1 93 93 GLY A CA 1
ATOM 741 C C . GLY A 1 93 ? -15 -29.312 -18.562 1 93 93 GLY A C 1
ATOM 742 O O . GLY A 1 93 ? -15.562 -29.703 -17.531 1 93 93 GLY A O 1
ATOM 743 N N . LYS A 1 94 ? -13.758 -28.859 -18.562 1 93.12 94 LYS A N 1
ATOM 744 C CA . LYS A 1 94 ? -12.945 -28.766 -17.359 1 93.12 94 LYS A CA 1
ATOM 745 C C . LYS A 1 94 ? -12.383 -27.359 -17.172 1 93.12 94 LYS A C 1
ATOM 747 O O . LYS A 1 94 ? -12.438 -26.547 -18.094 1 93.12 94 LYS A O 1
ATOM 752 N N . ILE A 1 95 ? -11.93 -27.125 -15.922 1 94.38 95 ILE A N 1
ATOM 753 C CA . ILE A 1 95 ? -11.461 -25.766 -15.68 1 94.38 95 ILE A CA 1
ATOM 754 C C . ILE A 1 95 ? -10.031 -25.812 -15.141 1 94.38 95 ILE A C 1
ATOM 756 O O . ILE A 1 95 ? -9.484 -24.781 -14.742 1 94.38 95 ILE A O 1
ATOM 760 N N . TYR A 1 96 ? -9.5 -26.984 -15.039 1 91.56 96 TYR A N 1
ATOM 761 C CA . TYR A 1 96 ? -8.203 -27.156 -14.398 1 91.56 96 TYR A CA 1
ATOM 762 C C . TYR A 1 96 ? -7.41 -28.281 -15.062 1 91.56 96 TYR A C 1
ATOM 764 O O . TYR A 1 96 ? -7.984 -29.141 -15.727 1 91.56 96 TYR A O 1
ATOM 772 N N . CYS A 1 97 ? -6.043 -28.219 -14.93 1 90.75 97 CYS A N 1
ATOM 773 C CA . CYS A 1 97 ? -5.164 -29.297 -15.367 1 90.75 97 CYS A CA 1
ATOM 774 C C . CYS A 1 97 ? -5.102 -30.406 -14.32 1 90.75 97 CYS A C 1
ATOM 776 O O . CYS A 1 97 ? -4.383 -30.281 -13.328 1 90.75 97 CYS A O 1
ATOM 778 N N . ALA A 1 98 ? -5.789 -31.469 -14.562 1 83.88 98 ALA A N 1
ATOM 779 C CA . ALA A 1 98 ? -5.859 -32.594 -13.625 1 83.88 98 ALA A CA 1
ATOM 780 C C . ALA A 1 98 ? -4.684 -33.531 -13.82 1 83.88 98 ALA A C 1
ATOM 782 O O . ALA A 1 98 ? -4.414 -34.406 -12.969 1 83.88 98 ALA A O 1
ATOM 783 N N . GLY A 1 99 ? -3.953 -33.438 -14.859 1 80.31 99 GLY A N 1
ATOM 784 C CA . GLY A 1 99 ? -2.756 -34.219 -15.094 1 80.31 99 GLY A CA 1
ATOM 785 C C . GLY A 1 99 ? -2.994 -35.406 -16.016 1 80.31 99 GLY A C 1
ATOM 786 O O . GLY A 1 99 ? -2.043 -36.031 -16.484 1 80.31 99 GLY A O 1
ATOM 787 N N . ASN A 1 100 ? -4.297 -35.688 -16.312 1 80.38 100 ASN A N 1
ATOM 788 C CA . ASN A 1 100 ? -4.625 -36.844 -17.125 1 80.38 100 ASN A CA 1
ATOM 789 C C . ASN A 1 100 ? -4.512 -36.562 -18.609 1 80.38 100 ASN A C 1
ATOM 791 O O . ASN A 1 100 ? -4.223 -37.438 -19.406 1 80.38 100 ASN A O 1
ATOM 795 N N . GLU A 1 101 ? -4.781 -35.438 -18.922 1 88.19 101 GLU A N 1
ATOM 796 C CA . GLU A 1 101 ? -4.68 -35.031 -20.328 1 88.19 101 GLU A CA 1
ATOM 797 C C . GLU A 1 101 ? -3.291 -34.469 -20.641 1 88.19 101 GLU A C 1
ATOM 799 O O . GLU A 1 101 ? -2.947 -33.375 -20.219 1 88.19 101 GLU A O 1
ATOM 804 N N . LYS A 1 102 ? -2.627 -35.188 -21.438 1 90.94 102 LYS A N 1
ATOM 805 C CA . LYS A 1 102 ? -1.215 -34.906 -21.672 1 90.94 102 LYS A CA 1
ATOM 806 C C . LYS A 1 102 ? -1.024 -33.531 -22.312 1 90.94 102 LYS A C 1
ATOM 808 O O . LYS A 1 102 ? -0.166 -32.75 -21.875 1 90.94 102 LYS A O 1
ATOM 813 N N . GLU A 1 103 ? -1.826 -33.219 -23.312 1 95.56 103 GLU A N 1
ATOM 814 C CA . GLU A 1 103 ? -1.656 -31.969 -24.031 1 95.56 103 GLU A CA 1
ATOM 815 C C . GLU A 1 103 ? -2.016 -30.781 -23.156 1 95.56 103 GLU A C 1
ATOM 817 O O . GLU A 1 103 ? -1.39 -29.719 -23.25 1 95.56 103 GLU A O 1
ATOM 822 N N . VAL A 1 104 ? -3.008 -30.922 -22.328 1 95.88 104 VAL A N 1
ATOM 823 C CA . VAL A 1 104 ? -3.381 -29.875 -21.391 1 95.88 104 VAL A CA 1
ATOM 824 C C . VAL A 1 104 ? -2.25 -29.656 -20.375 1 95.88 104 VAL A C 1
ATOM 826 O O . VAL A 1 104 ? -1.848 -28.516 -20.125 1 95.88 104 VAL A O 1
ATOM 829 N N . THR A 1 105 ? -1.739 -30.719 -19.891 1 94.94 105 THR A N 1
ATOM 830 C CA . THR A 1 105 ? -0.659 -30.672 -18.906 1 94.94 105 THR A CA 1
ATOM 831 C C . THR A 1 105 ? 0.576 -30 -19.5 1 94.94 105 THR A C 1
ATOM 833 O O . THR A 1 105 ? 1.208 -29.156 -18.859 1 94.94 105 THR A O 1
ATOM 836 N N . LYS A 1 106 ? 0.878 -30.359 -20.672 1 95.5 106 LYS A N 1
ATOM 837 C CA . LYS A 1 106 ? 2.02 -29.766 -21.359 1 95.5 106 LYS A CA 1
ATOM 838 C C . LYS A 1 106 ? 1.844 -28.25 -21.516 1 95.5 106 LYS A C 1
ATOM 840 O O . LYS A 1 106 ? 2.797 -27.5 -21.344 1 95.5 106 LYS A O 1
ATOM 845 N N . ALA A 1 107 ? 0.676 -27.859 -21.875 1 97.12 107 ALA A N 1
ATOM 846 C CA . ALA A 1 107 ? 0.397 -26.438 -22.047 1 97.12 107 ALA A CA 1
ATOM 847 C C . ALA A 1 107 ? 0.568 -25.672 -20.734 1 97.12 107 ALA A C 1
ATOM 849 O O . ALA A 1 107 ? 1.19 -24.609 -20.703 1 97.12 107 ALA A O 1
ATOM 850 N N . TYR A 1 108 ? 0.051 -26.219 -19.672 1 96.94 108 TYR A N 1
ATOM 851 C CA . TYR A 1 108 ? 0.16 -25.594 -18.359 1 96.94 108 TYR A CA 1
ATOM 852 C C . TYR A 1 108 ? 1.608 -25.562 -17.891 1 96.94 108 TYR A C 1
ATOM 854 O O . TYR A 1 108 ? 2.068 -24.547 -17.344 1 96.94 108 TYR A O 1
ATOM 862 N N . PHE A 1 109 ? 2.309 -26.594 -18.109 1 96.31 109 PHE A N 1
ATOM 863 C CA . PHE A 1 109 ? 3.713 -26.625 -17.719 1 96.31 109 PHE A CA 1
ATOM 864 C C . PHE A 1 109 ? 4.52 -25.609 -18.516 1 96.31 109 PHE A C 1
ATOM 866 O O . PHE A 1 109 ? 5.414 -24.953 -17.969 1 96.31 109 PHE A O 1
ATOM 873 N N . ALA A 1 110 ? 4.223 -25.516 -19.766 1 97.44 110 ALA A N 1
ATOM 874 C CA . ALA A 1 110 ? 4.902 -24.516 -20.594 1 97.44 110 ALA A CA 1
ATOM 875 C C . ALA A 1 110 ? 4.699 -23.109 -20.047 1 97.44 110 ALA A C 1
ATOM 877 O O . ALA A 1 110 ? 5.637 -22.312 -20.016 1 97.44 110 ALA A O 1
ATOM 878 N N . GLN A 1 111 ? 3.508 -22.844 -19.656 1 97.69 111 GLN A N 1
ATOM 879 C CA . GLN A 1 111 ? 3.221 -21.531 -19.078 1 97.69 111 GLN A CA 1
ATOM 880 C C . GLN A 1 111 ? 3.941 -21.359 -17.734 1 97.69 111 GLN A C 1
ATOM 882 O O . GLN A 1 111 ? 4.469 -20.297 -17.438 1 97.69 111 GLN A O 1
ATOM 887 N N . PHE A 1 112 ? 4.004 -22.438 -16.922 1 97.75 112 PHE A N 1
ATOM 888 C CA . PHE A 1 112 ? 4.723 -22.422 -15.656 1 97.75 112 PHE A CA 1
ATOM 889 C C . PHE A 1 112 ? 6.203 -22.125 -15.883 1 97.75 112 PHE A C 1
ATOM 891 O O . PHE A 1 112 ? 6.793 -21.312 -15.164 1 97.75 112 PHE A O 1
ATOM 898 N N . LYS A 1 113 ? 6.707 -22.75 -16.828 1 98.12 113 LYS A N 1
ATOM 899 C CA . LYS A 1 113 ? 8.102 -22.547 -17.188 1 98.12 113 LYS A CA 1
ATOM 900 C C . LYS A 1 113 ? 8.367 -21.094 -17.578 1 98.12 113 LYS A C 1
ATOM 902 O O . LYS A 1 113 ? 9.305 -20.469 -17.078 1 98.12 113 LYS A O 1
ATOM 907 N N . THR A 1 114 ? 7.535 -20.609 -18.422 1 98.19 114 THR A N 1
ATOM 908 C CA . THR A 1 114 ? 7.668 -19.234 -18.891 1 98.19 114 THR A CA 1
ATOM 909 C C . THR A 1 114 ? 7.551 -18.25 -17.719 1 98.19 114 THR A C 1
ATOM 911 O O . THR A 1 114 ? 8.352 -17.328 -17.594 1 98.19 114 THR A O 1
ATOM 914 N N . ASP A 1 115 ? 6.59 -18.438 -16.906 1 98.25 115 ASP A N 1
ATOM 915 C CA . ASP A 1 115 ? 6.316 -17.547 -15.773 1 98.25 115 ASP A CA 1
ATOM 916 C C . ASP A 1 115 ? 7.449 -17.609 -14.75 1 98.25 115 ASP A C 1
ATOM 918 O O . ASP A 1 115 ? 7.859 -16.578 -14.219 1 98.25 115 ASP A O 1
ATOM 922 N N . THR A 1 116 ? 7.879 -18.812 -14.438 1 98.25 116 THR A N 1
ATOM 923 C CA . THR A 1 116 ? 8.953 -18.953 -13.461 1 98.25 116 THR A CA 1
ATOM 924 C C . THR A 1 116 ? 10.242 -18.312 -13.984 1 98.25 116 THR A C 1
ATOM 926 O O . THR A 1 116 ? 10.984 -17.688 -13.219 1 98.25 116 THR A O 1
ATOM 929 N N . ASP A 1 117 ? 10.5 -18.469 -15.258 1 98.38 117 ASP A N 1
ATOM 930 C CA . ASP A 1 117 ? 11.648 -17.812 -15.859 1 98.38 117 ASP A CA 1
ATOM 931 C C . ASP A 1 117 ? 11.562 -16.297 -15.688 1 98.38 117 ASP A C 1
ATOM 933 O O . ASP A 1 117 ? 12.531 -15.648 -15.289 1 98.38 117 ASP A O 1
ATOM 937 N N . ALA A 1 118 ? 10.422 -15.758 -15.945 1 98.38 118 ALA A N 1
ATOM 938 C CA . ALA A 1 118 ? 10.203 -14.32 -15.797 1 98.38 118 ALA A CA 1
ATOM 939 C C . ALA A 1 118 ? 10.383 -13.883 -14.352 1 98.38 118 ALA A C 1
ATOM 941 O O . ALA A 1 118 ? 11.016 -12.867 -14.078 1 98.38 118 ALA A O 1
ATOM 942 N N . PHE A 1 119 ? 9.812 -14.656 -13.469 1 98.44 119 PHE A N 1
ATOM 943 C CA . PHE A 1 119 ? 9.922 -14.391 -12.039 1 98.44 119 PHE A CA 1
ATOM 944 C C . PHE A 1 119 ? 11.383 -14.359 -11.602 1 98.44 119 PHE A C 1
ATOM 946 O O . PHE A 1 119 ? 11.812 -13.422 -10.93 1 98.44 119 PHE A O 1
ATOM 953 N N . LEU A 1 120 ? 12.109 -15.32 -11.977 1 98.38 120 LEU A N 1
ATOM 954 C CA . LEU A 1 120 ? 13.492 -15.445 -11.547 1 98.38 120 LEU A CA 1
ATOM 955 C C . LEU A 1 120 ? 14.352 -14.352 -12.172 1 98.38 120 LEU A C 1
ATOM 957 O O . LEU A 1 120 ? 15.258 -13.82 -11.523 1 98.38 120 LEU A O 1
ATOM 961 N N . LYS A 1 121 ? 14.125 -14.023 -13.383 1 98.12 121 LYS A N 1
ATOM 962 C CA . LYS A 1 121 ? 14.859 -12.945 -14.031 1 98.12 121 LYS A CA 1
ATOM 963 C C . LYS A 1 121 ? 14.602 -11.609 -13.336 1 98.12 121 LYS A C 1
ATOM 965 O O . LYS A 1 121 ? 15.531 -10.828 -13.117 1 98.12 121 LYS A O 1
ATOM 970 N N . ALA A 1 122 ? 13.367 -11.344 -13.055 1 98.12 122 ALA A N 1
ATOM 971 C CA . ALA A 1 122 ? 13.031 -10.117 -12.344 1 98.12 122 ALA A CA 1
ATOM 972 C C . ALA A 1 122 ? 13.734 -10.055 -10.992 1 98.12 122 ALA A C 1
ATOM 974 O O . ALA A 1 122 ? 14.297 -9.023 -10.625 1 98.12 122 ALA A O 1
ATOM 975 N N . ARG A 1 123 ? 13.688 -11.164 -10.25 1 98.25 123 ARG A N 1
ATOM 976 C CA . ARG A 1 123 ? 14.375 -11.227 -8.969 1 98.25 123 ARG A CA 1
ATOM 977 C C . ARG A 1 123 ? 15.883 -11.062 -9.141 1 98.25 123 ARG A C 1
ATOM 979 O O . ARG A 1 123 ? 16.531 -10.375 -8.352 1 98.25 123 ARG A O 1
ATOM 986 N N . ALA A 1 124 ? 16.406 -11.672 -10.133 1 97.94 124 ALA A N 1
ATOM 987 C CA . ALA A 1 124 ? 17.844 -11.547 -10.375 1 97.94 124 ALA A CA 1
ATOM 988 C C . ALA A 1 124 ? 18.234 -10.086 -10.602 1 97.94 124 ALA A C 1
ATOM 990 O O . ALA A 1 124 ? 19.312 -9.656 -10.188 1 97.94 124 ALA A O 1
ATOM 991 N N . GLN A 1 125 ? 17.422 -9.398 -11.273 1 96.94 125 GLN A N 1
ATOM 992 C CA . GLN A 1 125 ? 17.656 -7.984 -11.516 1 96.94 125 GLN A CA 1
ATOM 993 C C . GLN A 1 125 ? 17.562 -7.176 -10.227 1 96.94 125 GLN A C 1
ATOM 995 O O . GLN A 1 125 ? 18.359 -6.27 -9.992 1 96.94 125 GLN A O 1
ATOM 1000 N N . GLU A 1 126 ? 16.656 -7.461 -9.391 1 97.88 126 GLU A N 1
ATOM 1001 C CA . GLU A 1 126 ? 16.359 -6.688 -8.188 1 97.88 126 GLU A CA 1
ATOM 1002 C C . GLU A 1 126 ? 17.344 -7.004 -7.07 1 97.88 126 GLU A C 1
ATOM 1004 O O . GLU A 1 126 ? 17.641 -6.148 -6.238 1 97.88 126 GLU A O 1
ATOM 1009 N N . LEU A 1 127 ? 17.828 -8.234 -7.047 1 98.06 127 LEU A N 1
ATOM 1010 C CA . LEU A 1 127 ? 18.672 -8.695 -5.953 1 98.06 127 LEU A CA 1
ATOM 1011 C C . LEU A 1 127 ? 20.109 -8.25 -6.152 1 98.06 127 LEU A C 1
ATOM 1013 O O . LEU A 1 127 ? 20.609 -8.188 -7.281 1 98.06 127 LEU A O 1
ATOM 1017 N N . VAL A 1 128 ? 20.781 -7.969 -5.035 1 96.94 128 VAL A N 1
ATOM 1018 C CA . VAL A 1 128 ? 22.234 -7.824 -5.055 1 96.94 128 VAL A CA 1
ATOM 1019 C C . VAL A 1 128 ? 22.875 -9.164 -5.391 1 96.94 128 VAL A C 1
ATOM 1021 O O . VAL A 1 128 ? 22.266 -10.219 -5.242 1 96.94 128 VAL A O 1
ATOM 1024 N N . GLU A 1 129 ? 24.078 -9.109 -5.852 1 96.56 129 GLU A N 1
ATOM 1025 C CA . GLU A 1 129 ? 24.828 -10.352 -6.031 1 96.56 129 GLU A CA 1
ATOM 1026 C C . GLU A 1 129 ? 24.891 -11.148 -4.73 1 96.56 129 GLU A C 1
ATOM 1028 O O . GLU A 1 129 ? 25.141 -10.586 -3.662 1 96.56 129 GLU A O 1
ATOM 1033 N N . GLY A 1 130 ? 24.625 -12.383 -4.836 1 97.56 130 GLY A N 1
ATOM 1034 C CA . GLY A 1 130 ? 24.641 -13.227 -3.648 1 97.56 130 GLY A CA 1
ATOM 1035 C C . GLY A 1 130 ? 23.344 -13.156 -2.861 1 97.56 130 GLY A C 1
ATOM 1036 O O . GLY A 1 130 ? 23.172 -13.852 -1.857 1 97.56 130 GLY A O 1
ATOM 1037 N N . GLY A 1 131 ? 22.438 -12.258 -3.334 1 98.19 131 GLY A N 1
ATOM 1038 C CA . GLY A 1 131 ? 21.141 -12.203 -2.688 1 98.19 131 GLY A CA 1
ATOM 1039 C C . GLY A 1 131 ? 20.391 -13.516 -2.738 1 98.19 131 GLY A C 1
ATOM 1040 O O . GLY A 1 131 ? 20.734 -14.406 -3.52 1 98.19 131 GLY A O 1
ATOM 1041 N N . LEU A 1 132 ? 19.359 -13.664 -1.921 1 98.56 132 LEU A N 1
ATOM 1042 C CA . LEU A 1 132 ? 18.703 -14.961 -1.765 1 98.56 132 LEU A CA 1
ATOM 1043 C C . LEU A 1 132 ? 17.25 -14.883 -2.189 1 98.56 132 LEU A C 1
ATOM 1045 O O . LEU A 1 132 ? 16.594 -13.844 -2.02 1 98.56 132 LEU A O 1
ATOM 1049 N N . VAL A 1 133 ? 16.797 -15.961 -2.742 1 98.56 133 VAL A N 1
ATOM 1050 C CA . VAL A 1 133 ? 15.367 -16.172 -2.994 1 98.56 133 VAL A CA 1
ATOM 1051 C C . VAL A 1 133 ? 14.898 -17.438 -2.264 1 98.56 133 VAL A C 1
ATOM 1053 O O . VAL A 1 133 ? 15.492 -18.5 -2.414 1 98.56 133 VAL A O 1
ATOM 1056 N N . VAL A 1 134 ? 13.93 -17.281 -1.457 1 98.44 134 VAL A N 1
ATOM 1057 C CA . VAL A 1 134 ? 13.273 -18.391 -0.771 1 98.44 134 VAL A CA 1
ATOM 1058 C C . VAL A 1 134 ? 11.914 -18.672 -1.398 1 98.44 134 VAL A C 1
ATOM 1060 O O . VAL A 1 134 ? 11.047 -17.781 -1.429 1 98.44 134 VAL A O 1
ATOM 1063 N N . VAL A 1 135 ? 11.711 -19.859 -1.86 1 98 135 VAL A N 1
ATOM 1064 C CA . VAL A 1 135 ? 10.469 -20.203 -2.543 1 98 135 VAL A CA 1
ATOM 1065 C C . VAL A 1 135 ? 9.773 -21.344 -1.813 1 98 135 VAL A C 1
ATOM 1067 O O . VAL A 1 135 ? 10.414 -22.344 -1.474 1 98 135 VAL A O 1
ATOM 1070 N N . GLN A 1 136 ? 8.57 -21.141 -1.533 1 97.06 136 GLN A N 1
ATOM 1071 C CA . GLN A 1 136 ? 7.652 -22.203 -1.119 1 97.06 136 GLN A CA 1
ATOM 1072 C C . GLN A 1 136 ? 6.477 -22.312 -2.086 1 97.06 136 GLN A C 1
ATOM 1074 O O . GLN A 1 136 ? 5.711 -21.359 -2.26 1 97.06 136 GLN A O 1
ATOM 1079 N N . VAL A 1 137 ? 6.348 -23.453 -2.707 1 96.44 137 VAL A N 1
ATOM 1080 C CA . VAL A 1 137 ? 5.305 -23.609 -3.717 1 96.44 137 VAL A CA 1
ATOM 1081 C C . VAL A 1 137 ? 4.582 -24.938 -3.506 1 96.44 137 VAL A C 1
ATOM 1083 O O . VAL A 1 137 ? 5.219 -25.969 -3.311 1 96.44 137 VAL A O 1
ATOM 1086 N N . PRO A 1 138 ? 3.262 -24.828 -3.473 1 94.25 138 PRO A N 1
ATOM 1087 C CA . PRO A 1 138 ? 2.545 -26.094 -3.436 1 94.25 138 PRO A CA 1
ATOM 1088 C C . PRO A 1 138 ? 2.73 -26.922 -4.711 1 94.25 138 PRO A C 1
ATOM 1090 O O . PRO A 1 138 ? 2.922 -26.359 -5.789 1 94.25 138 PRO A O 1
ATOM 1093 N N . GLY A 1 139 ? 2.717 -28.203 -4.543 1 94.19 139 GLY A N 1
ATOM 1094 C CA . GLY A 1 139 ? 2.91 -29.078 -5.691 1 94.19 139 GLY A CA 1
ATOM 1095 C C . GLY A 1 139 ? 2.602 -30.531 -5.391 1 94.19 139 GLY A C 1
ATOM 1096 O O . GLY A 1 139 ? 1.863 -30.828 -4.453 1 94.19 139 GLY A O 1
ATOM 1097 N N . VAL A 1 140 ? 2.988 -31.344 -6.352 1 93.75 140 VAL A N 1
ATOM 1098 C CA . VAL A 1 140 ? 2.881 -32.781 -6.191 1 93.75 140 VAL A CA 1
ATOM 1099 C C . VAL A 1 140 ? 4.254 -33.375 -5.879 1 93.75 140 VAL A C 1
ATOM 1101 O O . VAL A 1 140 ? 5.277 -32.844 -6.324 1 93.75 140 VAL A O 1
ATOM 1104 N N . PRO A 1 141 ? 4.25 -34.406 -5.066 1 89.62 141 PRO A N 1
ATOM 1105 C CA . PRO A 1 141 ? 5.531 -34.875 -4.551 1 89.62 141 PRO A CA 1
ATOM 1106 C C . PRO A 1 141 ? 6.496 -35.312 -5.664 1 89.62 141 PRO A C 1
ATOM 1108 O O . PRO A 1 141 ? 7.711 -35.156 -5.52 1 89.62 141 PRO A O 1
ATOM 1111 N N . ASN A 1 142 ? 5.98 -35.906 -6.68 1 89.44 142 ASN A N 1
ATOM 1112 C CA . ASN A 1 142 ? 6.812 -36.312 -7.812 1 89.44 142 ASN A CA 1
ATOM 1113 C C . ASN A 1 142 ? 5.996 -36.406 -9.094 1 89.44 142 ASN A C 1
ATOM 1115 O O . ASN A 1 142 ? 4.777 -36.219 -9.078 1 89.44 142 ASN A O 1
ATOM 1119 N N . SER A 1 143 ? 6.668 -36.75 -10.219 1 84.88 143 SER A N 1
ATOM 1120 C CA . SER A 1 143 ? 6.059 -36.688 -11.539 1 84.88 143 SER A CA 1
ATOM 1121 C C . SER A 1 143 ? 5.055 -37.844 -11.719 1 84.88 143 SER A C 1
ATOM 1123 O O . SER A 1 143 ? 4.273 -37.844 -12.68 1 84.88 143 SER A O 1
ATOM 1125 N N . LYS A 1 144 ? 5.004 -38.75 -10.836 1 87.88 144 LYS A N 1
ATOM 1126 C CA . LYS A 1 144 ? 4.094 -39.875 -10.961 1 87.88 144 LYS A CA 1
ATOM 1127 C C . LYS A 1 144 ? 2.732 -39.562 -10.344 1 87.88 144 LYS A C 1
ATOM 1129 O O . LYS A 1 144 ? 1.754 -40.281 -10.594 1 87.88 144 LYS A O 1
ATOM 1134 N N . VAL A 1 145 ? 2.732 -38.594 -9.539 1 88.56 145 VAL A N 1
ATOM 1135 C CA . VAL A 1 145 ? 1.49 -38.188 -8.875 1 88.56 145 VAL A CA 1
ATOM 1136 C C . VAL A 1 145 ? 0.788 -37.125 -9.695 1 88.56 145 VAL A C 1
ATOM 1138 O O . VAL A 1 145 ? 1.4 -36.125 -10.07 1 88.56 145 VAL A O 1
ATOM 1141 N N . LEU A 1 146 ? -0.468 -37.375 -9.977 1 88.38 146 LEU A N 1
ATOM 1142 C CA . LEU A 1 146 ? -1.254 -36.406 -10.742 1 88.38 146 LEU A CA 1
ATOM 1143 C C . LEU A 1 146 ? -1.711 -35.25 -9.852 1 88.38 146 LEU A C 1
ATOM 1145 O O . LEU A 1 146 ? -1.993 -35.469 -8.672 1 88.38 146 LEU A O 1
ATOM 1149 N N . PRO A 1 147 ? -1.804 -34 -10.508 1 86.62 147 PRO A N 1
ATOM 1150 C CA . PRO A 1 147 ? -2.361 -32.906 -9.742 1 86.62 147 PRO A CA 1
ATOM 1151 C C . PRO A 1 147 ? -3.715 -33.219 -9.117 1 86.62 147 PRO A C 1
ATOM 1153 O O . PRO A 1 147 ? -3.996 -32.812 -7.988 1 86.62 147 PRO A O 1
ATOM 1156 N N . SER A 1 148 ? -4.527 -34 -9.781 1 84.19 148 SER A N 1
ATOM 1157 C CA . SER A 1 148 ? -5.855 -34.344 -9.281 1 84.19 148 SER A CA 1
ATOM 1158 C C . SER A 1 148 ? -5.77 -35.25 -8.062 1 84.19 148 SER A C 1
ATOM 1160 O O . SER A 1 148 ? -6.766 -35.438 -7.363 1 84.19 148 SER A O 1
ATOM 1162 N N . GLU A 1 149 ? -4.602 -35.719 -7.801 1 87.06 149 GLU A N 1
ATOM 1163 C CA . GLU A 1 149 ? -4.391 -36.562 -6.637 1 87.06 149 GLU A CA 1
ATOM 1164 C C . GLU A 1 149 ? -3.85 -35.781 -5.453 1 87.06 149 GLU A C 1
ATOM 1166 O O . GLU A 1 149 ? -3.361 -36.344 -4.48 1 87.06 149 GLU A O 1
ATOM 1171 N N . SER A 1 150 ? -3.893 -34.562 -5.539 1 88.88 150 SER A N 1
ATOM 1172 C CA . SER A 1 150 ? -3.525 -33.656 -4.453 1 88.88 150 SER A CA 1
ATOM 1173 C C . SER A 1 150 ? -4.734 -32.875 -3.951 1 88.88 150 SER A C 1
ATOM 1175 O O . SER A 1 150 ? -5.762 -32.812 -4.629 1 88.88 150 SER A O 1
ATOM 1177 N N . GLY A 1 151 ? -4.582 -32.406 -2.688 1 86.38 151 GLY A N 1
ATOM 1178 C CA . GLY A 1 151 ? -5.652 -31.594 -2.141 1 86.38 151 GLY A CA 1
ATOM 1179 C C . GLY A 1 151 ? -5.996 -30.406 -3.018 1 86.38 151 GLY A C 1
ATOM 1180 O O . GLY A 1 151 ? -7.172 -30.141 -3.279 1 86.38 151 GLY A O 1
ATOM 1181 N N . GLY A 1 152 ? -5 -29.719 -3.471 1 87.38 152 GLY A N 1
ATOM 1182 C CA . GLY A 1 152 ? -5.215 -28.594 -4.363 1 87.38 152 GLY A CA 1
ATOM 1183 C C . GLY A 1 152 ? -5.902 -28.984 -5.66 1 87.38 152 GLY A C 1
ATOM 1184 O O . GLY A 1 152 ? -6.812 -28.281 -6.121 1 87.38 152 GLY A O 1
ATOM 1185 N N . GLY A 1 153 ? -5.488 -30.047 -6.168 1 89.19 153 GLY A N 1
ATOM 1186 C CA . GLY A 1 153 ? -6.109 -30.531 -7.387 1 89.19 153 GLY A CA 1
ATOM 1187 C C . GLY A 1 153 ? -7.562 -30.938 -7.195 1 89.19 153 GLY A C 1
ATOM 1188 O O . GLY A 1 153 ? -8.406 -30.625 -8.039 1 89.19 153 GLY A O 1
ATOM 1189 N N . LEU A 1 154 ? -7.824 -31.641 -6.152 1 89.5 154 LEU A N 1
ATOM 1190 C CA . LEU A 1 154 ? -9.195 -32.062 -5.863 1 89.5 154 LEU A CA 1
ATOM 1191 C C . LEU A 1 154 ? -10.094 -30.844 -5.676 1 89.5 154 LEU A C 1
ATOM 1193 O O . LEU A 1 154 ? -11.258 -30.844 -6.102 1 89.5 154 LEU A O 1
ATOM 1197 N N . ASN A 1 155 ? -9.539 -29.859 -5.023 1 91.69 155 ASN A N 1
ATOM 1198 C CA . ASN A 1 155 ? -10.281 -28.609 -4.883 1 91.69 155 ASN A CA 1
ATOM 1199 C C . ASN A 1 155 ? -10.719 -28.062 -6.238 1 91.69 155 ASN A C 1
ATOM 1201 O O . ASN A 1 155 ? -11.875 -27.703 -6.418 1 91.69 155 ASN A O 1
ATOM 1205 N N . CYS A 1 156 ? -9.852 -28.047 -7.113 1 92.06 156 CYS A N 1
ATOM 1206 C CA . CYS A 1 156 ? -10.125 -27.516 -8.445 1 92.06 156 CYS A CA 1
ATOM 1207 C C . CYS A 1 156 ? -11.109 -28.406 -9.188 1 92.06 156 CYS A C 1
ATOM 1209 O O . CYS A 1 156 ? -11.977 -27.922 -9.914 1 92.06 156 CYS A O 1
ATOM 1211 N N . GLU A 1 157 ? -10.93 -29.656 -9 1 91.56 157 GLU A N 1
ATOM 1212 C CA . GLU A 1 157 ? -11.852 -30.609 -9.625 1 91.56 157 GLU A CA 1
ATOM 1213 C C . GLU A 1 157 ? -13.273 -30.406 -9.109 1 91.56 157 GLU A C 1
ATOM 1215 O O . GLU A 1 157 ? -14.227 -30.406 -9.891 1 91.56 157 GLU A O 1
ATOM 1220 N N . PHE A 1 158 ? -13.352 -30.266 -7.805 1 93.94 158 PHE A N 1
ATOM 1221 C CA . PHE A 1 158 ? -14.664 -30.031 -7.215 1 93.94 158 PHE A CA 1
ATOM 1222 C C . PHE A 1 158 ? -15.273 -28.75 -7.73 1 93.94 158 PHE A C 1
ATOM 1224 O O . PHE A 1 158 ? -16.484 -28.656 -7.93 1 93.94 158 PHE A O 1
ATOM 1231 N N . LEU A 1 159 ? -14.469 -27.766 -7.914 1 94.62 159 LEU A N 1
ATOM 1232 C CA . LEU A 1 159 ? -14.953 -26.516 -8.484 1 94.62 159 LEU A CA 1
ATOM 1233 C C . LEU A 1 159 ? -15.492 -26.734 -9.898 1 94.62 159 LEU A C 1
ATOM 1235 O O . LEU A 1 159 ? -16.609 -26.312 -10.219 1 94.62 159 LEU A O 1
ATOM 1239 N N . GLY A 1 160 ? -14.703 -27.422 -10.68 1 94.19 160 GLY A N 1
ATOM 1240 C CA . GLY A 1 160 ? -15.141 -27.734 -12.039 1 94.19 160 GLY A CA 1
ATOM 1241 C C . GLY A 1 160 ? -16.438 -28.531 -12.078 1 94.19 160 GLY A C 1
ATOM 1242 O O . GLY A 1 160 ? -17.328 -28.203 -12.859 1 94.19 160 GLY A O 1
ATOM 1243 N N . ASP A 1 161 ? -16.5 -29.484 -11.273 1 94.88 161 ASP A N 1
ATOM 1244 C CA . ASP A 1 161 ? -17.703 -30.312 -11.203 1 94.88 161 ASP A CA 1
ATOM 1245 C C . ASP A 1 161 ? -18.922 -29.484 -10.812 1 94.88 161 ASP A C 1
ATOM 1247 O O . ASP A 1 161 ? -20.016 -29.688 -11.336 1 94.88 161 ASP A O 1
ATOM 1251 N N . SER A 1 162 ? -18.719 -28.656 -9.859 1 96.38 162 SER A N 1
ATOM 1252 C CA . SER A 1 162 ? -19.812 -27.797 -9.398 1 96.38 162 SER A CA 1
ATOM 1253 C C . SER A 1 162 ? -20.312 -26.891 -10.516 1 96.38 162 SER A C 1
ATOM 1255 O O . SER A 1 162 ? -21.516 -26.688 -10.664 1 96.38 162 SER A O 1
ATOM 1257 N N . ILE A 1 163 ? -19.438 -26.359 -11.289 1 96.5 163 ILE A N 1
ATOM 1258 C CA . ILE A 1 163 ? -19.828 -25.516 -12.422 1 96.5 163 ILE A CA 1
ATOM 1259 C C . ILE A 1 163 ? -20.547 -26.359 -13.469 1 96.5 163 ILE A C 1
ATOM 1261 O O . ILE A 1 163 ? -21.547 -25.922 -14.039 1 96.5 163 ILE A O 1
ATOM 1265 N N . ALA A 1 164 ? -20.094 -27.5 -13.719 1 95.75 164 ALA A N 1
ATOM 1266 C CA . ALA A 1 164 ? -20.75 -28.406 -14.648 1 95.75 164 ALA A CA 1
ATOM 1267 C C . ALA A 1 164 ? -22.172 -28.703 -14.203 1 95.75 164 ALA A C 1
ATOM 1269 O O . ALA A 1 164 ? -23.094 -28.797 -15.031 1 95.75 164 ALA A O 1
ATOM 1270 N N . ASP A 1 165 ? -22.297 -28.891 -12.914 1 96.62 165 ASP A N 1
ATOM 1271 C CA . ASP A 1 165 ? -23.641 -29.109 -12.367 1 96.62 165 ASP A CA 1
ATOM 1272 C C . ASP A 1 165 ? -24.531 -27.891 -12.617 1 96.62 165 ASP A C 1
ATOM 1274 O O . ASP A 1 165 ? -25.719 -28.047 -12.922 1 96.62 165 ASP A O 1
ATOM 1278 N N . MET A 1 166 ? -23.969 -26.797 -12.469 1 97.19 166 MET A N 1
ATOM 1279 C CA . MET A 1 166 ? -24.734 -25.578 -12.719 1 97.19 166 MET A CA 1
ATOM 1280 C C . MET A 1 166 ? -25.141 -25.469 -14.188 1 97.19 166 MET A C 1
ATOM 1282 O O . MET A 1 166 ? -26.188 -24.922 -14.516 1 97.19 166 MET A O 1
ATOM 1286 N N . VAL A 1 167 ? -24.312 -25.953 -15.039 1 96.75 167 VAL A N 1
ATOM 1287 C CA . VAL A 1 167 ? -24.656 -26.016 -16.453 1 96.75 167 VAL A CA 1
ATOM 1288 C C . VAL A 1 167 ? -25.859 -26.953 -16.656 1 96.75 167 VAL A C 1
ATOM 1290 O O . VAL A 1 167 ? -26.812 -26.594 -17.344 1 96.75 167 VAL A O 1
ATOM 1293 N N . LYS A 1 168 ? -25.844 -28.047 -16.062 1 96.88 168 LYS A N 1
ATOM 1294 C CA . LYS A 1 168 ? -26.938 -29 -16.156 1 96.88 168 LYS A CA 1
ATOM 1295 C C . LYS A 1 168 ? -28.234 -28.406 -15.633 1 96.88 168 LYS A C 1
ATOM 1297 O O . LYS A 1 168 ? -29.312 -28.719 -16.141 1 96.88 168 LYS A O 1
ATOM 1302 N N . MET A 1 169 ? -28.078 -27.578 -14.648 1 96.38 169 MET A N 1
ATOM 1303 C CA . MET A 1 169 ? -29.234 -26.938 -14.031 1 96.38 169 MET A CA 1
ATOM 1304 C C . MET A 1 169 ? -29.719 -25.766 -14.867 1 96.38 169 MET A C 1
ATOM 1306 O O . MET A 1 169 ? -30.781 -25.188 -14.594 1 96.38 169 MET A O 1
ATOM 1310 N N . GLY A 1 170 ? -28.938 -25.359 -15.844 1 95.94 170 GLY A N 1
ATOM 1311 C CA . GLY A 1 170 ? -29.328 -24.266 -16.719 1 95.94 170 GLY A CA 1
ATOM 1312 C C . GLY A 1 170 ? -28.969 -22.891 -16.172 1 95.94 170 GLY A C 1
ATOM 1313 O O . GLY A 1 170 ? -29.438 -21.875 -16.672 1 95.94 170 GLY A O 1
ATOM 1314 N N . VAL A 1 171 ? -28.172 -22.922 -15.18 1 95.56 171 VAL A N 1
ATOM 1315 C CA . VAL A 1 171 ? -27.797 -21.672 -14.531 1 95.56 171 VAL A CA 1
ATOM 1316 C C . VAL A 1 171 ? -26.688 -21 -15.328 1 95.56 171 VAL A C 1
ATOM 1318 O O . VAL A 1 171 ? -26.672 -19.766 -15.453 1 95.56 171 VAL A O 1
ATOM 1321 N N . ILE A 1 172 ? -25.75 -21.797 -15.828 1 95.19 172 ILE A N 1
ATOM 1322 C CA . ILE A 1 172 ? -24.609 -21.344 -16.625 1 95.19 172 ILE A CA 1
ATOM 1323 C C . ILE A 1 172 ? -24.609 -22.078 -17.969 1 95.19 172 ILE A C 1
ATOM 1325 O O . ILE A 1 172 ? -25.047 -23.219 -18.062 1 95.19 172 ILE A O 1
ATOM 1329 N N . THR A 1 173 ? -24.156 -21.391 -18.938 1 95.88 173 THR A N 1
ATOM 1330 C CA . THR A 1 173 ? -24.094 -22.047 -20.25 1 95.88 173 THR A CA 1
ATOM 1331 C C . THR A 1 173 ? -22.812 -22.875 -20.375 1 95.88 173 THR A C 1
ATOM 1333 O O . THR A 1 173 ? -21.828 -22.609 -19.672 1 95.88 173 THR A O 1
ATOM 1336 N N . GLU A 1 174 ? -22.875 -23.781 -21.234 1 95.31 174 GLU A N 1
ATOM 1337 C CA . GLU A 1 174 ? -21.688 -24.609 -21.531 1 95.31 174 GLU A CA 1
ATOM 1338 C C . GLU A 1 174 ? -20.562 -23.75 -22.094 1 95.31 174 GLU A C 1
ATOM 1340 O O . GLU A 1 174 ? -19.391 -24.016 -21.797 1 95.31 174 GLU A O 1
ATOM 1345 N N . GLU A 1 175 ? -20.922 -22.828 -22.859 1 94.44 175 GLU A N 1
ATOM 1346 C CA . GLU A 1 175 ? -19.938 -21.938 -23.438 1 94.44 175 GLU A CA 1
ATOM 1347 C C . GLU A 1 175 ? -19.172 -21.172 -22.359 1 94.44 175 GLU A C 1
ATOM 1349 O O . GLU A 1 175 ? -17.953 -20.969 -22.484 1 94.44 175 GLU A O 1
ATOM 1354 N N . LYS A 1 176 ? -19.859 -20.812 -21.344 1 94.5 176 LYS A N 1
ATOM 1355 C CA . LYS A 1 176 ? -19.234 -20.078 -20.25 1 94.5 176 LYS A CA 1
ATOM 1356 C C . LYS A 1 176 ? -18.266 -20.984 -19.469 1 94.5 176 LYS A C 1
ATOM 1358 O O . LYS A 1 176 ? -17.219 -20.531 -19.031 1 94.5 176 LYS A O 1
ATOM 1363 N N . LEU A 1 177 ? -18.688 -22.172 -19.297 1 95.25 177 LEU A N 1
ATOM 1364 C CA . LEU A 1 177 ? -17.812 -23.141 -18.656 1 95.25 177 LEU A CA 1
ATOM 1365 C C . LEU A 1 177 ? -16.547 -23.359 -19.484 1 95.25 177 LEU A C 1
ATOM 1367 O O . LEU A 1 177 ? -15.43 -23.25 -18.969 1 95.25 177 LEU A O 1
ATOM 1371 N N . ASP A 1 178 ? -16.656 -23.5 -20.766 1 94.25 178 ASP A N 1
ATOM 1372 C CA . ASP A 1 178 ? -15.555 -23.859 -21.656 1 94.25 178 ASP A CA 1
ATOM 1373 C C . ASP A 1 178 ? -14.602 -22.672 -21.844 1 94.25 178 ASP A C 1
ATOM 1375 O O . ASP A 1 178 ? -13.461 -22.859 -22.266 1 94.25 178 ASP A O 1
ATOM 1379 N N . SER A 1 179 ? -15.109 -21.531 -21.562 1 93.38 179 SER A N 1
ATOM 1380 C CA . SER A 1 179 ? -14.289 -20.344 -21.766 1 93.38 179 SER A CA 1
ATOM 1381 C C . SER A 1 179 ? -13.562 -19.953 -20.484 1 93.38 179 SER A C 1
ATOM 1383 O O . SER A 1 179 ? -12.977 -18.875 -20.391 1 93.38 179 SER A O 1
ATOM 1385 N N . PHE A 1 180 ? -13.625 -20.906 -19.516 1 94.88 180 PHE A N 1
ATOM 1386 C CA . PHE A 1 180 ? -12.984 -20.594 -18.25 1 94.88 180 PHE A CA 1
ATOM 1387 C C . PHE A 1 180 ? -12.008 -21.688 -17.844 1 94.88 180 PHE A C 1
ATOM 1389 O O . PHE A 1 180 ? -12.344 -22.875 -17.891 1 94.88 180 PHE A O 1
ATOM 1396 N N . ASN A 1 181 ? -10.82 -21.281 -17.484 1 95.62 181 ASN A N 1
ATOM 1397 C CA . ASN A 1 181 ? -9.82 -22.156 -16.891 1 95.62 181 ASN A CA 1
ATOM 1398 C C . ASN A 1 181 ? -9.055 -21.438 -15.773 1 95.62 181 ASN A C 1
ATOM 1400 O O . ASN A 1 181 ? -8.953 -20.219 -15.773 1 95.62 181 ASN A O 1
ATOM 1404 N N . LEU A 1 182 ? -8.625 -22.219 -14.836 1 94.25 182 LEU A N 1
ATOM 1405 C CA . LEU A 1 182 ? -7.836 -21.656 -13.742 1 94.25 182 LEU A CA 1
ATOM 1406 C C . LEU A 1 182 ? -6.375 -21.516 -14.156 1 94.25 182 LEU A C 1
ATOM 1408 O O . LEU A 1 182 ? -5.797 -22.422 -14.75 1 94.25 182 LEU A O 1
ATOM 1412 N N . ALA A 1 183 ? -5.793 -20.422 -13.836 1 94 183 ALA A N 1
ATOM 1413 C CA . ALA A 1 183 ? -4.379 -20.188 -14.102 1 94 183 ALA A CA 1
ATOM 1414 C C . ALA A 1 183 ? -3.512 -20.672 -12.945 1 94 183 ALA A C 1
ATOM 1416 O O . ALA A 1 183 ? -2.893 -19.859 -12.242 1 94 183 ALA A O 1
ATOM 1417 N N . LEU A 1 184 ? -3.443 -21.922 -12.789 1 94.44 184 LEU A N 1
ATOM 1418 C CA . LEU A 1 184 ? -2.717 -22.547 -11.68 1 94.44 184 LEU A CA 1
ATOM 1419 C C . LEU A 1 184 ? -2.035 -23.828 -12.125 1 94.44 184 LEU A C 1
ATOM 1421 O O . LEU A 1 184 ? -2.592 -24.578 -12.93 1 94.44 184 LEU A O 1
ATOM 1425 N N . TYR A 1 185 ? -0.888 -24.078 -11.672 1 95.38 185 TYR A N 1
ATOM 1426 C CA . TYR A 1 185 ? -0.144 -25.297 -11.961 1 95.38 185 TYR A CA 1
ATOM 1427 C C . TYR A 1 185 ? 0.587 -25.812 -10.727 1 95.38 185 TYR A C 1
ATOM 1429 O O . TYR A 1 185 ? 1.246 -25.031 -10.023 1 95.38 185 TYR A O 1
ATOM 1437 N N . LEU A 1 186 ? 0.447 -27.047 -10.406 1 95.81 186 LEU A N 1
ATOM 1438 C CA . LEU A 1 186 ? 1.121 -27.672 -9.273 1 95.81 186 LEU A CA 1
ATOM 1439 C C . LEU A 1 186 ? 2.322 -28.5 -9.742 1 95.81 186 LEU A C 1
ATOM 1441 O O . LEU A 1 186 ? 2.17 -29.641 -10.164 1 95.81 186 LEU A O 1
ATOM 1445 N N . PRO A 1 187 ? 3.492 -27.969 -9.57 1 96.06 187 PRO A N 1
ATOM 1446 C CA . PRO A 1 187 ? 4.68 -28.625 -10.117 1 96.06 187 PRO A CA 1
ATOM 1447 C C . PRO A 1 187 ? 5.191 -29.75 -9.227 1 96.06 187 PRO A C 1
ATOM 1449 O O . PRO A 1 187 ? 4.941 -29.75 -8.016 1 96.06 187 PRO A O 1
ATOM 1452 N N . SER A 1 188 ? 5.863 -30.688 -9.844 1 95.19 188 SER A N 1
ATOM 1453 C CA . SER A 1 188 ? 6.684 -31.641 -9.102 1 95.19 188 SER A CA 1
ATOM 1454 C C . SER A 1 188 ? 8.016 -31.031 -8.695 1 95.19 188 SER A C 1
ATOM 1456 O O . SER A 1 188 ? 8.406 -29.984 -9.219 1 95.19 188 SER A O 1
ATOM 1458 N N . ILE A 1 189 ? 8.703 -31.688 -7.742 1 96.25 189 ILE A N 1
ATOM 1459 C CA . ILE A 1 189 ? 9.992 -31.188 -7.289 1 96.25 189 ILE A CA 1
ATOM 1460 C C . ILE A 1 189 ? 10.984 -31.188 -8.453 1 96.25 189 ILE A C 1
ATOM 1462 O O . ILE A 1 189 ? 11.836 -30.297 -8.555 1 96.25 189 ILE A O 1
ATOM 1466 N N . GLU A 1 190 ? 10.898 -32.156 -9.367 1 96.75 190 GLU A N 1
ATOM 1467 C CA . GLU A 1 190 ? 11.758 -32.25 -10.539 1 96.75 190 GLU A CA 1
ATOM 1468 C C . GLU A 1 190 ? 11.539 -31.062 -11.469 1 96.75 190 GLU A C 1
ATOM 1470 O O . GLU A 1 190 ? 12.5 -30.5 -12.008 1 96.75 190 GLU A O 1
ATOM 1475 N N . GLU A 1 191 ? 10.297 -30.719 -11.617 1 96.38 191 GLU A N 1
ATOM 1476 C CA . GLU A 1 191 ? 9.961 -29.594 -12.484 1 96.38 191 GLU A CA 1
ATOM 1477 C C . GLU A 1 191 ? 10.477 -28.281 -11.898 1 96.38 191 GLU A C 1
ATOM 1479 O O . GLU A 1 191 ? 10.969 -27.422 -12.633 1 96.38 191 GLU A O 1
ATOM 1484 N N . VAL A 1 192 ? 10.375 -28.125 -10.562 1 97.31 192 VAL A N 1
ATOM 1485 C CA . VAL A 1 192 ? 10.891 -26.922 -9.906 1 97.31 192 VAL A CA 1
ATOM 1486 C C . VAL A 1 192 ? 12.398 -26.812 -10.125 1 97.31 192 VAL A C 1
ATOM 1488 O O . VAL A 1 192 ? 12.898 -25.766 -10.523 1 97.31 192 VAL A O 1
ATOM 1491 N N . LYS A 1 193 ? 13.039 -27.906 -9.859 1 97.25 193 LYS A N 1
ATOM 1492 C CA . LYS A 1 193 ? 14.484 -27.938 -10.055 1 97.25 193 LYS A CA 1
ATOM 1493 C C . LYS A 1 193 ? 14.852 -27.594 -11.5 1 97.25 193 LYS A C 1
ATOM 1495 O O . LYS A 1 193 ? 15.75 -26.797 -11.75 1 97.25 193 LYS A O 1
ATOM 1500 N N . MET A 1 194 ? 14.164 -28.172 -12.391 1 96.94 194 MET A N 1
ATOM 1501 C CA . MET A 1 194 ? 14.43 -28.016 -13.82 1 96.94 194 MET A CA 1
ATOM 1502 C C . MET A 1 194 ? 14.312 -26.547 -14.227 1 96.94 194 MET A C 1
ATOM 1504 O O . MET A 1 194 ? 15.203 -26.016 -14.891 1 96.94 194 MET A O 1
ATOM 1508 N N . VAL A 1 195 ? 13.242 -25.906 -13.867 1 97.25 195 VAL A N 1
ATOM 1509 C CA . VAL A 1 195 ? 13 -24.547 -14.328 1 97.25 195 VAL A CA 1
ATOM 1510 C C . VAL A 1 195 ? 14.016 -23.594 -13.695 1 97.25 195 VAL A C 1
ATOM 1512 O O . VAL A 1 195 ? 14.422 -22.609 -14.32 1 97.25 195 VAL A O 1
ATOM 1515 N N . VAL A 1 196 ? 14.477 -23.812 -12.516 1 97.56 196 VAL A N 1
ATOM 1516 C CA . VAL A 1 196 ? 15.492 -23 -11.867 1 97.56 196 VAL A CA 1
ATOM 1517 C C . VAL A 1 196 ? 16.828 -23.141 -12.602 1 97.56 196 VAL A C 1
ATOM 1519 O O . VAL A 1 196 ? 17.5 -22.156 -12.898 1 97.56 196 VAL A O 1
ATOM 1522 N N . GLU A 1 197 ? 17.156 -24.391 -12.898 1 96.94 197 GLU A N 1
ATOM 1523 C CA . GLU A 1 197 ? 18.422 -24.672 -13.578 1 96.94 197 GLU A CA 1
ATOM 1524 C C . GLU A 1 197 ? 18.438 -24.078 -14.984 1 96.94 197 GLU A C 1
ATOM 1526 O O . GLU A 1 197 ? 19.453 -23.562 -15.438 1 96.94 197 GLU A O 1
ATOM 1531 N N . MET A 1 198 ? 17.328 -24.141 -15.625 1 96.75 198 MET A N 1
ATOM 1532 C CA . MET A 1 198 ? 17.234 -23.609 -16.969 1 96.75 198 MET A CA 1
ATOM 1533 C C . MET A 1 198 ? 17.406 -22.094 -16.969 1 96.75 198 MET A C 1
ATOM 1535 O O . MET A 1 198 ? 17.969 -21.531 -17.922 1 96.75 198 MET A O 1
ATOM 1539 N N . ASN A 1 199 ? 16.906 -21.344 -16.047 1 95.56 199 ASN A N 1
ATOM 1540 C CA . ASN A 1 199 ? 17.031 -19.891 -15.938 1 95.56 199 ASN A CA 1
ATOM 1541 C C . ASN A 1 199 ? 18.484 -19.453 -15.805 1 95.56 199 ASN A C 1
ATOM 1543 O O . ASN A 1 199 ? 18.906 -18.484 -16.422 1 95.56 199 ASN A O 1
ATOM 1547 N N . ASN A 1 200 ? 19.312 -20.125 -14.938 1 93.81 200 ASN A N 1
ATOM 1548 C CA . ASN A 1 200 ? 20.75 -20.016 -14.789 1 93.81 200 ASN A CA 1
ATOM 1549 C C . ASN A 1 200 ? 21.156 -18.75 -14.047 1 93.81 200 ASN A C 1
ATOM 1551 O O . ASN A 1 200 ? 22.328 -18.391 -14.016 1 93.81 200 ASN A O 1
ATOM 1555 N N . CYS A 1 201 ? 20.266 -17.984 -13.5 1 97.31 201 CYS A N 1
ATOM 1556 C CA . CYS A 1 201 ? 20.609 -16.781 -12.734 1 97.31 201 CYS A CA 1
ATOM 1557 C C . CYS A 1 201 ? 20.906 -17.141 -11.281 1 97.31 201 CYS A C 1
ATOM 1559 O O . CYS A 1 201 ? 21.453 -16.328 -10.539 1 97.31 201 CYS A O 1
ATOM 1561 N N . PHE A 1 202 ? 20.547 -18.344 -10.875 1 98.06 202 PHE A N 1
ATOM 1562 C CA . PHE A 1 202 ? 20.656 -18.703 -9.469 1 98.06 202 PHE A CA 1
ATOM 1563 C C . PHE A 1 202 ? 21.328 -20.047 -9.289 1 98.06 202 PHE A C 1
ATOM 1565 O O . PHE A 1 202 ? 21.25 -20.906 -10.172 1 98.06 202 PHE A O 1
ATOM 1572 N N . THR A 1 203 ? 22 -20.203 -8.172 1 97.38 203 THR A N 1
ATOM 1573 C CA . THR A 1 203 ? 22.406 -21.516 -7.68 1 97.38 203 THR A CA 1
ATOM 1574 C C . THR A 1 203 ? 21.391 -22.047 -6.664 1 97.38 203 THR A C 1
ATOM 1576 O O . THR A 1 203 ? 20.844 -21.281 -5.871 1 97.38 203 THR A O 1
ATOM 1579 N N . ILE A 1 204 ? 21.188 -23.344 -6.699 1 98.06 204 ILE A N 1
ATOM 1580 C CA . ILE A 1 204 ? 20.328 -23.969 -5.711 1 98.06 204 ILE A CA 1
ATOM 1581 C C . ILE A 1 204 ? 21.125 -24.297 -4.457 1 98.06 204 ILE A C 1
ATOM 1583 O O . ILE A 1 204 ? 21.984 -25.188 -4.48 1 98.06 204 ILE A O 1
ATOM 1587 N N . GLU A 1 205 ? 20.812 -23.625 -3.377 1 98.19 205 GLU A N 1
ATOM 1588 C CA . GLU A 1 205 ? 21.484 -23.891 -2.107 1 98.19 205 GLU A CA 1
ATOM 1589 C C . GLU A 1 205 ? 20.828 -25.062 -1.38 1 98.19 205 GLU A C 1
ATOM 1591 O O . GLU A 1 205 ? 21.5 -25.844 -0.717 1 98.19 205 GLU A O 1
ATOM 1596 N N . LYS A 1 206 ? 19.578 -25.094 -1.517 1 98.12 206 LYS A N 1
ATOM 1597 C CA . LYS A 1 206 ? 18.781 -26.141 -0.917 1 98.12 206 LYS A CA 1
ATOM 1598 C C . LYS A 1 206 ? 17.453 -26.312 -1.648 1 98.12 206 LYS A C 1
ATOM 1600 O O . LYS A 1 206 ? 16.844 -25.328 -2.062 1 98.12 206 LYS A O 1
ATOM 1605 N N . ILE A 1 207 ? 17.031 -27.547 -1.833 1 97.25 207 ILE A N 1
ATOM 1606 C CA . ILE A 1 207 ? 15.719 -27.828 -2.395 1 97.25 207 ILE A CA 1
ATOM 1607 C C . ILE A 1 207 ? 15.18 -29.141 -1.813 1 97.25 207 ILE A C 1
ATOM 1609 O O . ILE A 1 207 ? 15.922 -30.109 -1.679 1 97.25 207 ILE A O 1
ATOM 1613 N N . CYS A 1 208 ? 13.961 -29.062 -1.332 1 96.62 208 CYS A N 1
ATOM 1614 C CA . CYS A 1 208 ? 13.383 -30.281 -0.763 1 96.62 208 CYS A CA 1
ATOM 1615 C C . CYS A 1 208 ? 11.859 -30.203 -0.775 1 96.62 208 CYS A C 1
ATOM 1617 O O . CYS A 1 208 ? 11.281 -29.141 -1.037 1 96.62 208 CYS A O 1
ATOM 1619 N N . THR A 1 209 ? 11.266 -31.281 -0.581 1 95.56 209 THR A N 1
ATOM 1620 C CA . THR A 1 209 ? 9.828 -31.406 -0.418 1 95.56 209 THR A CA 1
ATOM 1621 C C . THR A 1 209 ? 9.461 -31.578 1.054 1 95.56 209 THR A C 1
ATOM 1623 O O . THR A 1 209 ? 10.086 -32.344 1.771 1 95.56 209 THR A O 1
ATOM 1626 N N . LEU A 1 210 ? 8.523 -30.75 1.459 1 92.88 210 LEU A N 1
ATOM 1627 C CA . LEU A 1 210 ? 8.078 -30.812 2.846 1 92.88 210 LEU A CA 1
ATOM 1628 C C . LEU A 1 210 ? 6.602 -31.188 2.924 1 92.88 210 LEU A C 1
ATOM 1630 O O . LEU A 1 210 ? 5.828 -30.875 2.018 1 92.88 210 LEU A O 1
ATOM 1634 N N . SER A 1 211 ? 6.309 -31.859 4.023 1 87.69 211 SER A N 1
ATOM 1635 C CA . SER A 1 211 ? 4.906 -32.188 4.25 1 87.69 211 SER A CA 1
ATOM 1636 C C . SER A 1 211 ? 4.109 -30.984 4.723 1 87.69 211 SER A C 1
ATOM 1638 O O . SER A 1 211 ? 4.613 -30.172 5.492 1 87.69 211 SER A O 1
ATOM 1640 N N . HIS A 1 212 ? 2.975 -30.859 4.246 1 78.25 212 HIS A N 1
ATOM 1641 C CA . HIS A 1 212 ? 2.08 -29.812 4.719 1 78.25 212 HIS A CA 1
ATOM 1642 C C . HIS A 1 212 ? 1.719 -30.016 6.188 1 78.25 212 HIS A C 1
ATOM 1644 O O . HIS A 1 212 ? 1.544 -31.141 6.637 1 78.25 212 HIS A O 1
ATOM 1650 N N . PRO A 1 213 ? 1.577 -28.875 6.922 1 68.25 213 PRO A N 1
ATOM 1651 C CA . PRO A 1 213 ? 1.294 -28.984 8.352 1 68.25 213 PRO A CA 1
ATOM 1652 C C . PRO A 1 213 ? 0.012 -29.766 8.641 1 68.25 213 PRO A C 1
ATOM 1654 O O . PRO A 1 213 ? -0.142 -30.344 9.719 1 68.25 213 PRO A O 1
ATOM 1657 N N . SER A 1 214 ? -0.848 -29.688 7.73 1 63.12 214 SER A N 1
ATOM 1658 C CA . SER A 1 214 ? -2.094 -30.438 7.91 1 63.12 214 SER A CA 1
ATOM 1659 C C . SER A 1 214 ? -1.827 -31.922 8.125 1 63.12 214 SER A C 1
ATOM 1661 O O . SER A 1 214 ? -2.676 -32.625 8.664 1 63.12 214 SER A O 1
ATOM 1663 N N . ASN A 1 215 ? -0.759 -32.281 7.746 1 63.19 215 ASN A N 1
ATOM 1664 C CA . ASN A 1 215 ? -0.401 -33.688 7.898 1 63.19 215 ASN A CA 1
ATOM 1665 C C . ASN A 1 215 ? -0.363 -34.094 9.367 1 63.19 215 ASN A C 1
ATOM 1667 O O . ASN A 1 215 ? -0.561 -35.281 9.695 1 63.19 215 ASN A O 1
ATOM 1671 N N . TYR A 1 216 ? -0.229 -33.031 10.039 1 58.38 216 TYR A N 1
ATOM 1672 C CA . TYR A 1 216 ? -0.028 -33.344 11.445 1 58.38 216 TYR A CA 1
ATOM 1673 C C . TYR A 1 216 ? -1.281 -33.031 12.258 1 58.38 216 TYR A C 1
ATOM 1675 O O . TYR A 1 216 ? -1.316 -33.281 13.469 1 58.38 216 TYR A O 1
ATOM 1683 N N . ASP A 1 217 ? -2.203 -32.5 11.547 1 62.62 217 ASP A N 1
ATOM 1684 C CA . ASP A 1 217 ? -3.449 -32.219 12.242 1 62.62 217 ASP A CA 1
ATOM 1685 C C . ASP A 1 217 ? -4.266 -33.469 12.484 1 62.62 217 ASP A C 1
ATOM 1687 O O . ASP A 1 217 ? -4.629 -34.188 11.539 1 62.62 217 ASP A O 1
ATOM 1691 N N . SER A 1 218 ? -4.395 -33.812 13.664 1 70.06 218 SER A N 1
ATOM 1692 C CA . SER A 1 218 ? -5.148 -35 14.031 1 70.06 218 SER A CA 1
ATOM 1693 C C . SER A 1 218 ? -6.648 -34.719 14.055 1 70.06 218 SER A C 1
ATOM 1695 O O . SER A 1 218 ? -7.457 -35.656 14.102 1 70.06 218 SER A O 1
ATOM 1697 N N . MET A 1 219 ? -6.988 -33.531 13.867 1 73.81 219 MET A N 1
ATOM 1698 C CA . MET A 1 219 ? -8.414 -33.219 13.938 1 73.81 219 MET A CA 1
ATOM 1699 C C . MET A 1 219 ? -9.102 -33.531 12.602 1 73.81 219 MET A C 1
ATOM 1701 O O . MET A 1 219 ? -8.484 -33.406 11.547 1 73.81 219 MET A O 1
ATOM 1705 N N . PRO A 1 220 ? -10.375 -33.969 12.797 1 78.69 220 PRO A N 1
ATOM 1706 C CA . PRO A 1 220 ? -11.133 -34.219 11.57 1 78.69 220 PRO A CA 1
ATOM 1707 C C . PRO A 1 220 ? -11.281 -32.969 10.711 1 78.69 220 PRO A C 1
ATOM 1709 O O . PRO A 1 220 ? -11.18 -31.844 11.219 1 78.69 220 PRO A O 1
ATOM 1712 N N . LEU A 1 221 ? -11.461 -33.219 9.492 1 83.62 221 LEU A N 1
ATOM 1713 C CA . LEU A 1 221 ? -11.672 -32.156 8.516 1 83.62 221 LEU A CA 1
ATOM 1714 C C . LEU A 1 221 ? -12.844 -31.266 8.922 1 83.62 221 LEU A C 1
ATOM 1716 O O . LEU A 1 221 ? -13.93 -31.766 9.227 1 83.62 221 LEU A O 1
ATOM 1720 N N . ASP A 1 222 ? -12.602 -30 9.031 1 86.62 222 ASP A N 1
ATOM 1721 C CA . ASP A 1 222 ? -13.656 -29.016 9.258 1 86.62 222 ASP A CA 1
ATOM 1722 C C . ASP A 1 222 ? -14.258 -28.547 7.938 1 86.62 222 ASP A C 1
ATOM 1724 O O . ASP A 1 222 ? -13.711 -27.672 7.277 1 86.62 222 ASP A O 1
ATOM 1728 N N . ILE A 1 223 ? -15.375 -29.078 7.715 1 88.19 223 ILE A N 1
ATOM 1729 C CA . ILE A 1 223 ? -16 -28.875 6.414 1 88.19 223 ILE A CA 1
ATOM 1730 C C . ILE A 1 223 ? -16.359 -27.391 6.25 1 88.19 223 ILE A C 1
ATOM 1732 O O . ILE A 1 223 ? -16.094 -26.797 5.203 1 88.19 223 ILE A O 1
ATOM 1736 N N . GLU A 1 224 ? -16.938 -26.828 7.219 1 89.62 224 GLU A N 1
ATOM 1737 C CA . GLU A 1 224 ? -17.375 -25.438 7.156 1 89.62 224 GLU A CA 1
ATOM 1738 C C . GLU A 1 224 ? -16.188 -24.5 6.945 1 89.62 224 GLU A C 1
ATOM 1740 O O . GLU A 1 224 ? -16.234 -23.594 6.102 1 89.62 224 GLU A O 1
ATOM 1745 N N . LYS A 1 225 ? -15.219 -24.75 7.723 1 89.81 225 LYS A N 1
ATOM 1746 C CA . LYS A 1 225 ? -14.023 -23.922 7.594 1 89.81 225 LYS A CA 1
ATOM 1747 C C . LYS A 1 225 ? -13.383 -24.094 6.223 1 89.81 225 LYS A C 1
ATOM 1749 O O . LYS A 1 225 ? -12.938 -23.109 5.609 1 89.81 225 LYS A O 1
ATOM 1754 N N . THR A 1 226 ? -13.328 -25.297 5.777 1 89.62 226 THR A N 1
ATOM 1755 C CA . THR A 1 226 ? -12.727 -25.578 4.477 1 89.62 226 THR A CA 1
ATOM 1756 C C . THR A 1 226 ? -13.508 -24.891 3.361 1 89.62 226 THR A C 1
ATOM 1758 O O . THR A 1 226 ? -12.906 -24.297 2.459 1 89.62 226 THR A O 1
ATOM 1761 N N . CYS A 1 227 ? -14.742 -24.891 3.459 1 91.12 227 CYS A N 1
ATOM 1762 C CA . CYS A 1 227 ? -15.578 -24.234 2.463 1 91.12 227 CYS A CA 1
ATOM 1763 C C . CYS A 1 227 ? -15.336 -22.734 2.449 1 91.12 227 CYS A C 1
ATOM 1765 O O . CYS A 1 227 ? -15.203 -22.125 1.383 1 91.12 227 CYS A O 1
ATOM 1767 N N . ALA A 1 228 ? -15.273 -22.188 3.615 1 90.81 228 ALA A N 1
ATOM 1768 C CA . ALA A 1 228 ? -15.031 -20.75 3.732 1 90.81 228 ALA A CA 1
ATOM 1769 C C . ALA A 1 228 ? -13.68 -20.375 3.137 1 90.81 228 ALA A C 1
ATOM 1771 O O . ALA A 1 228 ? -13.562 -19.359 2.439 1 90.81 228 ALA A O 1
ATOM 1772 N N . ASP A 1 229 ? -12.711 -21.156 3.357 1 88 229 ASP A N 1
ATOM 1773 C CA . ASP A 1 229 ? -11.359 -20.906 2.855 1 88 229 ASP A CA 1
ATOM 1774 C C . ASP A 1 229 ? -11.328 -20.953 1.33 1 88 229 ASP A C 1
ATOM 1776 O O . ASP A 1 229 ? -10.742 -20.078 0.688 1 88 229 ASP A O 1
ATOM 1780 N N . ILE A 1 230 ? -11.883 -21.922 0.845 1 90.19 230 ILE A N 1
ATOM 1781 C CA . ILE A 1 230 ? -11.867 -22.125 -0.601 1 90.19 230 ILE A CA 1
ATOM 1782 C C . ILE A 1 230 ? -12.625 -20.984 -1.285 1 90.19 230 ILE A C 1
ATOM 1784 O O . ILE A 1 230 ? -12.203 -20.5 -2.336 1 90.19 230 ILE A O 1
ATOM 1788 N N . ARG A 1 231 ? -13.68 -20.609 -0.694 1 92.38 231 ARG A N 1
ATOM 1789 C CA . ARG A 1 231 ? -14.43 -19.484 -1.254 1 92.38 231 ARG A CA 1
ATOM 1790 C C . ARG A 1 231 ? -13.602 -18.203 -1.225 1 92.38 231 ARG A C 1
ATOM 1792 O O . ARG A 1 231 ? -13.539 -17.469 -2.219 1 92.38 231 ARG A O 1
ATOM 1799 N N . ALA A 1 232 ? -12.938 -17.984 -0.123 1 85.75 232 ALA A N 1
ATOM 1800 C CA . ALA A 1 232 ? -12.117 -16.781 0.028 1 85.75 232 ALA A CA 1
ATOM 1801 C C . ALA A 1 232 ? -11.031 -16.719 -1.047 1 85.75 232 ALA A C 1
ATOM 1803 O O . ALA A 1 232 ? -10.711 -15.641 -1.55 1 85.75 232 ALA A O 1
ATOM 1804 N N . ILE A 1 233 ? -10.531 -17.828 -1.447 1 84.5 233 ILE A N 1
ATOM 1805 C CA . ILE A 1 233 ? -9.438 -17.922 -2.406 1 84.5 233 ILE A CA 1
ATOM 1806 C C . ILE A 1 233 ? -9.969 -17.734 -3.824 1 84.5 233 ILE A C 1
ATOM 1808 O O . ILE A 1 233 ? -9.336 -17.078 -4.656 1 84.5 233 ILE A O 1
ATOM 1812 N N . ASN A 1 234 ? -11.18 -18.203 -4.082 1 88.69 234 ASN A N 1
ATOM 1813 C CA . ASN A 1 234 ? -11.562 -18.375 -5.477 1 88.69 234 ASN A CA 1
ATOM 1814 C C . ASN A 1 234 ? -12.695 -17.438 -5.875 1 88.69 234 ASN A C 1
ATOM 1816 O O . ASN A 1 234 ? -12.93 -17.219 -7.066 1 88.69 234 ASN A O 1
ATOM 1820 N N . GLU A 1 235 ? -13.422 -16.938 -4.941 1 89.69 235 GLU A N 1
ATOM 1821 C CA . GLU A 1 235 ? -14.664 -16.219 -5.242 1 89.69 235 GLU A CA 1
ATOM 1822 C C . GLU A 1 235 ? -14.414 -15.047 -6.176 1 89.69 235 GLU A C 1
ATOM 1824 O O . GLU A 1 235 ? -15.148 -14.852 -7.148 1 89.69 235 GLU A O 1
ATOM 1829 N N . ASN A 1 236 ? -13.422 -14.273 -5.883 1 82.75 236 ASN A N 1
ATOM 1830 C CA . ASN A 1 236 ? -13.156 -13.094 -6.699 1 82.75 236 ASN A CA 1
ATOM 1831 C C . ASN A 1 236 ? -12.836 -13.469 -8.141 1 82.75 236 ASN A C 1
ATOM 1833 O O . ASN A 1 236 ? -13.305 -12.812 -9.078 1 82.75 236 ASN A O 1
ATOM 1837 N N . LEU A 1 237 ? -12.133 -14.484 -8.297 1 83.69 237 LEU A N 1
ATOM 1838 C CA . LEU A 1 237 ? -11.75 -14.961 -9.617 1 83.69 237 LEU A CA 1
ATOM 1839 C C . LEU A 1 237 ? -12.969 -15.484 -10.375 1 83.69 237 LEU A C 1
ATOM 1841 O O . LEU A 1 237 ? -13.148 -15.18 -11.555 1 83.69 237 LEU A O 1
ATOM 1845 N N . MET A 1 238 ? -13.828 -16.156 -9.68 1 91.06 238 MET A N 1
ATOM 1846 C CA . MET A 1 238 ? -14.953 -16.844 -10.305 1 91.06 238 MET A CA 1
ATOM 1847 C C . MET A 1 238 ? -16.078 -15.867 -10.609 1 91.06 238 MET A C 1
ATOM 1849 O O . MET A 1 238 ? -16.766 -16 -11.625 1 91.06 238 MET A O 1
ATOM 1853 N N . GLN A 1 239 ? -16.219 -14.922 -9.703 1 91.88 239 GLN A N 1
ATOM 1854 C CA . GLN A 1 239 ? -17.359 -14.039 -9.844 1 91.88 239 GLN A CA 1
ATOM 1855 C C . GLN A 1 239 ? -17.234 -13.164 -11.086 1 91.88 239 GLN A C 1
ATOM 1857 O O . GLN A 1 239 ? -18.234 -12.789 -11.703 1 91.88 239 GLN A O 1
ATOM 1862 N N . ASP A 1 240 ? -16.109 -12.82 -11.461 1 87.69 240 ASP A N 1
ATOM 1863 C CA . ASP A 1 240 ? -15.867 -11.992 -12.641 1 87.69 240 ASP A CA 1
ATOM 1864 C C . ASP A 1 240 ? -16.359 -12.688 -13.914 1 87.69 240 ASP A C 1
ATOM 1866 O O . ASP A 1 240 ? -16.906 -12.047 -14.812 1 87.69 240 ASP A O 1
ATOM 1870 N N . HIS A 1 241 ? -16.234 -13.992 -13.961 1 92.38 241 HIS A N 1
ATOM 1871 C CA . HIS A 1 241 ? -16.562 -14.758 -15.164 1 92.38 241 HIS A CA 1
ATOM 1872 C C . HIS A 1 241 ? -17.984 -15.328 -15.086 1 92.38 241 HIS A C 1
ATOM 1874 O O . HIS A 1 241 ? -18.719 -15.312 -16.078 1 92.38 241 HIS A O 1
ATOM 1880 N N . PHE A 1 242 ? -18.406 -15.734 -13.945 1 95.25 242 PHE A N 1
ATOM 1881 C CA . PHE A 1 242 ? -19.656 -16.484 -13.844 1 95.25 242 PHE A CA 1
ATOM 1882 C C . PHE A 1 242 ? -20.75 -15.625 -13.219 1 95.25 242 PHE A C 1
ATOM 1884 O O . PHE A 1 242 ? -21.922 -16 -13.219 1 95.25 242 PHE A O 1
ATOM 1891 N N . GLY A 1 243 ? -20.406 -14.469 -12.703 1 92.88 243 GLY A N 1
ATOM 1892 C CA . GLY A 1 243 ? -21.391 -13.578 -12.094 1 92.88 243 GLY A CA 1
ATOM 1893 C C . GLY A 1 243 ? -21.469 -13.711 -10.586 1 92.88 243 GLY A C 1
ATOM 1894 O O . GLY A 1 243 ? -21.5 -14.828 -10.055 1 92.88 243 GLY A O 1
ATOM 1895 N N . SER A 1 244 ? -21.5 -12.602 -9.906 1 93.12 244 SER A N 1
ATOM 1896 C CA . SER A 1 244 ? -21.562 -12.578 -8.445 1 93.12 244 SER A CA 1
ATOM 1897 C C . SER A 1 244 ? -22.812 -13.25 -7.922 1 93.12 244 SER A C 1
ATOM 1899 O O . SER A 1 244 ? -22.812 -13.844 -6.84 1 93.12 244 SER A O 1
ATOM 1901 N N . GLU A 1 245 ? -23.844 -13.211 -8.664 1 94.38 245 GLU A N 1
ATOM 1902 C CA . GLU A 1 245 ? -25.125 -13.773 -8.266 1 94.38 245 GLU A CA 1
ATOM 1903 C C . GLU A 1 245 ? -25.062 -15.297 -8.195 1 94.38 245 GLU A C 1
ATOM 1905 O O . GLU A 1 245 ? -25.906 -15.938 -7.555 1 94.38 245 GLU A O 1
ATOM 1910 N N . ASN A 1 246 ? -24.125 -15.898 -8.836 1 95.69 246 ASN A N 1
ATOM 1911 C CA . ASN A 1 246 ? -24.047 -17.344 -8.922 1 95.69 246 ASN A CA 1
ATOM 1912 C C . ASN A 1 246 ? -23.094 -17.922 -7.879 1 95.69 246 ASN A C 1
ATOM 1914 O O . ASN A 1 246 ? -22.953 -19.141 -7.758 1 95.69 246 ASN A O 1
ATOM 1918 N N . MET A 1 247 ? -22.422 -17.109 -7.031 1 95.5 247 MET A N 1
ATOM 1919 C CA . MET A 1 247 ? -21.359 -17.547 -6.148 1 95.5 247 MET A CA 1
ATOM 1920 C C . MET A 1 247 ? -21.906 -18.359 -4.984 1 95.5 247 MET A C 1
ATOM 1922 O O . MET A 1 247 ? -21.328 -19.375 -4.594 1 95.5 247 MET A O 1
ATOM 1926 N N . ASP A 1 248 ? -23.031 -17.938 -4.496 1 95.88 248 ASP A N 1
ATOM 1927 C CA . ASP A 1 248 ? -23.625 -18.703 -3.396 1 95.88 248 ASP A CA 1
ATOM 1928 C C . ASP A 1 248 ? -23.938 -20.141 -3.824 1 95.88 248 ASP A C 1
ATOM 1930 O O . ASP A 1 248 ? -23.609 -21.078 -3.109 1 95.88 248 ASP A O 1
ATOM 1934 N N . GLN A 1 249 ? -24.547 -20.25 -4.922 1 96 249 GLN A N 1
ATOM 1935 C CA . GLN A 1 249 ? -24.891 -21.562 -5.43 1 96 249 GLN A CA 1
ATOM 1936 C C . GLN A 1 249 ? -23.641 -22.391 -5.746 1 96 249 GLN A C 1
ATOM 1938 O O . GLN A 1 249 ? -23.578 -23.578 -5.445 1 96 249 GLN A O 1
ATOM 1943 N N . LEU A 1 250 ? -22.703 -21.812 -6.363 1 96.44 250 LEU A N 1
ATOM 1944 C CA . LEU A 1 250 ? -21.453 -22.484 -6.719 1 96.44 250 LEU A CA 1
ATOM 1945 C C . LEU A 1 250 ? -20.797 -23.094 -5.488 1 96.44 250 LEU A C 1
ATOM 1947 O O . LEU A 1 250 ? -20.469 -24.281 -5.469 1 96.44 250 LEU A O 1
ATOM 1951 N N . PHE A 1 251 ? -20.672 -22.328 -4.457 1 96.25 251 PHE A N 1
ATOM 1952 C CA . PHE A 1 251 ? -19.922 -22.797 -3.303 1 96.25 251 PHE A CA 1
ATOM 1953 C C . PHE A 1 251 ? -20.781 -23.703 -2.424 1 96.25 251 PHE A C 1
ATOM 1955 O O . PHE A 1 251 ? -20.266 -24.5 -1.646 1 96.25 251 PHE A O 1
ATOM 1962 N N . HIS A 1 252 ? -22.109 -23.516 -2.576 1 96 252 HIS A N 1
ATOM 1963 C CA . HIS A 1 252 ? -22.984 -24.531 -1.983 1 96 252 HIS A CA 1
ATOM 1964 C C . HIS A 1 252 ? -22.766 -25.906 -2.613 1 96 252 HIS A C 1
ATOM 1966 O O . HIS A 1 252 ? -22.594 -26.891 -1.903 1 96 252 HIS A O 1
ATOM 1972 N N . LEU A 1 253 ? -22.734 -25.953 -3.912 1 96.56 253 LEU A N 1
ATOM 1973 C CA . LEU A 1 253 ? -22.5 -27.203 -4.637 1 96.56 253 LEU A CA 1
ATOM 1974 C C . LEU A 1 253 ? -21.109 -27.734 -4.332 1 96.56 253 LEU A C 1
ATOM 1976 O O . LEU A 1 253 ? -20.922 -28.953 -4.188 1 96.56 253 LEU A O 1
ATOM 1980 N N . TRP A 1 254 ? -20.109 -26.875 -4.246 1 96.75 254 TRP A N 1
ATOM 1981 C CA . TRP A 1 254 ? -18.766 -27.297 -3.879 1 96.75 254 TRP A CA 1
ATOM 1982 C C . TRP A 1 254 ? -18.75 -27.984 -2.518 1 96.75 254 TRP A C 1
ATOM 1984 O O . TRP A 1 254 ? -18.141 -29.031 -2.348 1 96.75 254 TRP A O 1
ATOM 1994 N N . GLY A 1 255 ? -19.406 -27.375 -1.6 1 95.88 255 GLY A N 1
ATOM 1995 C CA . GLY A 1 255 ? -19.516 -27.953 -0.274 1 95.88 255 GLY A CA 1
ATOM 1996 C C . GLY A 1 255 ? -20.172 -29.328 -0.283 1 95.88 255 GLY A C 1
ATOM 1997 O O . GLY A 1 255 ? -19.75 -30.219 0.456 1 95.88 255 GLY A O 1
ATOM 1998 N N . GLN A 1 256 ? -21.156 -29.5 -1.072 1 95.31 256 GLN A N 1
ATOM 1999 C CA . GLN A 1 256 ? -21.797 -30.797 -1.209 1 95.31 256 GLN A CA 1
ATOM 2000 C C . GLN A 1 256 ? -20.844 -31.844 -1.763 1 95.31 256 GLN A C 1
ATOM 2002 O O . GLN A 1 256 ? -20.828 -32.969 -1.307 1 95.31 256 GLN A O 1
ATOM 2007 N N . ASN A 1 257 ? -20.125 -31.406 -2.734 1 94.44 257 ASN A N 1
ATOM 2008 C CA . ASN A 1 257 ? -19.125 -32.312 -3.301 1 94.44 257 ASN A CA 1
ATOM 2009 C C . ASN A 1 257 ? -18.078 -32.688 -2.266 1 94.44 257 ASN A C 1
ATOM 2011 O O . ASN A 1 257 ? -17.672 -33.844 -2.197 1 94.44 257 ASN A O 1
ATOM 2015 N N . LEU A 1 258 ? -17.641 -31.719 -1.488 1 94.5 258 LEU A N 1
ATOM 2016 C CA . LEU A 1 258 ? -16.688 -31.984 -0.418 1 94.5 258 LEU A CA 1
ATOM 2017 C C . LEU A 1 258 ? -17.266 -32.969 0.592 1 94.5 258 LEU A C 1
ATOM 2019 O O . LEU A 1 258 ? -16.578 -33.906 1.006 1 94.5 258 LEU A O 1
ATOM 2023 N N . GLN A 1 259 ? -18.516 -32.781 0.93 1 94 259 GLN A N 1
ATOM 2024 C CA . GLN A 1 259 ? -19.172 -33.656 1.896 1 94 259 GLN A CA 1
ATOM 2025 C C . GLN A 1 259 ? -19.25 -35.062 1.368 1 94 259 GLN A C 1
ATOM 2027 O O . GLN A 1 259 ? -18.969 -36.031 2.098 1 94 259 GLN A O 1
ATOM 2032 N N . LYS A 1 260 ? -19.625 -35.188 0.181 1 94.56 260 LYS A N 1
ATOM 2033 C CA . LYS A 1 260 ? -19.766 -36.5 -0.457 1 94.56 260 LYS A CA 1
ATOM 2034 C C . LYS A 1 260 ? -18.438 -37.219 -0.521 1 94.56 260 LYS A C 1
ATOM 2036 O O . LYS A 1 260 ? -18.391 -38.469 -0.452 1 94.56 260 LYS A O 1
ATOM 2041 N N . ASN A 1 261 ? -17.406 -36.469 -0.665 1 93.12 261 ASN A N 1
ATOM 2042 C CA . ASN A 1 261 ? -16.094 -37.062 -0.85 1 93.12 261 ASN A CA 1
ATOM 2043 C C . ASN A 1 261 ? -15.164 -36.75 0.328 1 93.12 261 ASN A C 1
ATOM 2045 O O . ASN A 1 261 ? -13.953 -36.625 0.157 1 93.12 261 ASN A O 1
ATOM 2049 N N . ARG A 1 262 ? -15.68 -36.562 1.476 1 91 262 ARG A N 1
ATOM 2050 C CA . ARG A 1 262 ? -14.953 -36.031 2.629 1 91 262 ARG A CA 1
ATOM 2051 C C . ARG A 1 262 ? -13.812 -36.969 3.023 1 91 262 ARG A C 1
ATOM 2053 O O . ARG A 1 262 ? -12.734 -36.5 3.406 1 91 262 ARG A O 1
ATOM 2060 N N . LEU A 1 263 ? -14.008 -38.281 2.982 1 89 263 LEU A N 1
ATOM 2061 C CA . LEU A 1 263 ? -12.977 -39.219 3.391 1 89 263 LEU A CA 1
ATOM 2062 C C . LEU A 1 263 ? -11.797 -39.188 2.424 1 89 263 LEU A C 1
ATOM 2064 O O . LEU A 1 263 ? -10.641 -39.188 2.848 1 89 263 LEU A O 1
ATOM 2068 N N . LEU A 1 264 ? -12.172 -39.219 1.173 1 89.25 264 LEU A N 1
ATOM 2069 C CA . LEU A 1 264 ? -11.133 -39.125 0.155 1 89.25 264 LEU A CA 1
ATOM 2070 C C . LEU A 1 264 ? -10.367 -37.812 0.287 1 89.25 264 LEU A C 1
ATOM 2072 O O . LEU A 1 264 ? -9.133 -37.812 0.242 1 89.25 264 LEU A O 1
ATOM 2076 N N . TYR A 1 265 ? -11.086 -36.75 0.42 1 90.12 265 TYR A N 1
ATOM 2077 C CA . TYR A 1 265 ? -10.477 -35.438 0.542 1 90.12 265 TYR A CA 1
ATOM 2078 C C . TYR A 1 265 ? -9.562 -35.375 1.757 1 90.12 265 TYR A C 1
ATOM 2080 O O . TYR A 1 265 ? -8.438 -34.875 1.663 1 90.12 265 TYR A O 1
ATOM 2088 N N . ASP A 1 266 ? -10.016 -35.844 2.83 1 87.69 266 ASP A N 1
ATOM 2089 C CA . ASP A 1 266 ? -9.242 -35.844 4.066 1 87.69 266 ASP A CA 1
ATOM 2090 C C . ASP A 1 266 ? -7.938 -36.625 3.9 1 87.69 266 ASP A C 1
ATOM 2092 O O . ASP A 1 266 ? -6.883 -36.188 4.355 1 87.69 266 ASP A O 1
ATOM 2096 N N . LYS A 1 267 ? -8.031 -37.719 3.277 1 86.62 267 LYS A N 1
ATOM 2097 C CA . LYS A 1 267 ? -6.859 -38.562 3.045 1 86.62 267 LYS A CA 1
ATOM 2098 C C . LYS A 1 267 ? -5.844 -37.875 2.156 1 86.62 267 LYS A C 1
ATOM 2100 O O . LYS A 1 267 ? -4.648 -37.844 2.459 1 86.62 267 LYS A O 1
ATOM 2105 N N . VAL A 1 268 ? -6.293 -37.281 1.13 1 86.69 268 VAL A N 1
ATOM 2106 C CA . VAL A 1 268 ? -5.426 -36.688 0.121 1 86.69 268 VAL A CA 1
ATOM 2107 C C . VAL A 1 268 ? -4.77 -35.438 0.686 1 86.69 268 VAL A C 1
ATOM 2109 O O . VAL A 1 268 ? -3.572 -35.219 0.497 1 86.69 268 VAL A O 1
ATOM 2112 N N . VAL A 1 269 ? -5.527 -34.594 1.394 1 86.38 269 VAL A N 1
ATOM 2113 C CA . VAL A 1 269 ? -5.02 -33.344 1.903 1 86.38 269 VAL A CA 1
ATOM 2114 C C . VAL A 1 269 ? -3.934 -33.594 2.945 1 86.38 269 VAL A C 1
ATOM 2116 O O . VAL A 1 269 ? -2.975 -32.844 3.061 1 86.38 269 VAL A O 1
ATOM 2119 N N . ARG A 1 270 ? -4.012 -34.656 3.617 1 86.06 270 ARG A N 1
ATOM 2120 C CA . ARG A 1 270 ? -3.041 -35 4.645 1 86.06 270 ARG A CA 1
ATOM 2121 C C . ARG A 1 270 ? -1.729 -35.469 4.023 1 86.06 270 ARG A C 1
ATOM 2123 O O . ARG A 1 270 ? -0.72 -35.594 4.719 1 86.06 270 ARG A O 1
ATOM 2130 N N . GLN A 1 271 ? -1.759 -35.656 2.719 1 86.5 271 GLN A N 1
ATOM 2131 C CA . GLN A 1 271 ? -0.557 -36.094 2.014 1 86.5 271 GLN A CA 1
ATOM 2132 C C . GLN A 1 271 ? 0.007 -34.969 1.147 1 86.5 271 GLN A C 1
ATOM 2134 O O . GLN A 1 271 ? 0.974 -35.188 0.409 1 86.5 271 GLN A O 1
ATOM 2139 N N . ASP A 1 272 ? -0.615 -33.875 1.273 1 89.38 272 ASP A N 1
ATOM 2140 C CA . ASP A 1 272 ? -0.171 -32.75 0.474 1 89.38 272 ASP A CA 1
ATOM 2141 C C . ASP A 1 272 ? 1.254 -32.312 0.842 1 89.38 272 ASP A C 1
ATOM 2143 O O . ASP A 1 272 ? 1.667 -32.469 1.995 1 89.38 272 ASP A O 1
ATOM 2147 N N . VAL A 1 273 ? 1.921 -31.844 -0.168 1 92.06 273 VAL A N 1
ATOM 2148 C CA . VAL A 1 273 ? 3.297 -31.406 0.042 1 92.06 273 VAL A CA 1
ATOM 2149 C C . VAL A 1 273 ? 3.484 -30.016 -0.534 1 92.06 273 VAL A C 1
ATOM 2151 O O . VAL A 1 273 ? 2.631 -29.516 -1.272 1 92.06 273 VAL A O 1
ATOM 2154 N N . TYR A 1 274 ? 4.512 -29.375 -0.1 1 94.12 274 TYR A N 1
ATOM 2155 C CA . TYR A 1 274 ? 5.027 -28.188 -0.785 1 94.12 274 TYR A CA 1
ATOM 2156 C C . TYR A 1 274 ? 6.535 -28.281 -0.974 1 94.12 274 TYR A C 1
ATOM 2158 O O . TYR A 1 274 ? 7.203 -29.078 -0.306 1 94.12 274 TYR A O 1
ATOM 2166 N N . HIS A 1 275 ? 6.984 -27.625 -1.97 1 96.75 275 HIS A N 1
ATOM 2167 C CA . HIS A 1 275 ? 8.406 -27.609 -2.281 1 96.75 275 HIS A CA 1
ATOM 2168 C C . HIS A 1 275 ? 9.086 -26.344 -1.752 1 96.75 275 HIS A C 1
ATOM 2170 O O . HIS A 1 275 ? 8.539 -25.25 -1.882 1 96.75 275 HIS A O 1
ATOM 2176 N N . PHE A 1 276 ? 10.172 -26.594 -1.07 1 97.44 276 PHE A N 1
ATOM 2177 C CA . PHE A 1 276 ? 11.016 -25.516 -0.571 1 97.44 276 PHE A CA 1
ATOM 2178 C C . PHE A 1 276 ? 12.289 -25.391 -1.403 1 97.44 276 PHE A C 1
ATOM 2180 O O . PHE A 1 276 ? 12.938 -26.406 -1.695 1 97.44 276 PHE A O 1
ATOM 2187 N N . ALA A 1 277 ? 12.641 -24.203 -1.846 1 98 277 ALA A N 1
ATOM 2188 C CA . ALA A 1 277 ? 13.898 -23.953 -2.543 1 98 277 ALA A CA 1
ATOM 2189 C C . ALA A 1 277 ? 14.57 -22.688 -2.021 1 98 277 ALA A C 1
ATOM 2191 O O . ALA A 1 277 ? 13.922 -21.656 -1.874 1 98 277 ALA A O 1
ATOM 2192 N N . LEU A 1 278 ? 15.781 -22.812 -1.592 1 98.62 278 LEU A N 1
ATOM 2193 C CA . LEU A 1 278 ? 16.656 -21.688 -1.282 1 98.62 278 LEU A CA 1
ATOM 2194 C C . LEU A 1 278 ? 17.641 -21.438 -2.418 1 98.62 278 LEU A C 1
ATOM 2196 O O . LEU A 1 278 ? 18.484 -22.281 -2.717 1 98.62 278 LEU A O 1
ATOM 2200 N N . LEU A 1 279 ? 17.531 -20.281 -3.059 1 98.62 279 LEU A N 1
ATOM 2201 C CA . LEU A 1 279 ? 18.328 -19.953 -4.234 1 98.62 279 LEU A CA 1
ATOM 2202 C C . LEU A 1 279 ? 19.234 -18.766 -3.951 1 98.62 279 LEU A C 1
ATOM 2204 O O . LEU A 1 279 ? 18.859 -17.844 -3.221 1 98.62 279 LEU A O 1
ATOM 2208 N N . LYS A 1 280 ? 20.359 -18.734 -4.512 1 98.56 280 LYS A N 1
ATOM 2209 C CA . LYS A 1 280 ? 21.328 -17.656 -4.371 1 98.56 280 LYS A CA 1
ATOM 2210 C C . LYS A 1 280 ? 21.656 -17.031 -5.723 1 98.56 280 LYS A C 1
ATOM 2212 O O . LYS A 1 280 ? 22.031 -17.75 -6.66 1 98.56 280 LYS A O 1
ATOM 2217 N N . ARG A 1 281 ? 21.516 -15.797 -5.887 1 98.19 281 ARG A N 1
ATOM 2218 C CA . ARG A 1 281 ? 21.781 -15.086 -7.133 1 98.19 281 ARG A CA 1
ATOM 2219 C C . ARG A 1 281 ? 23.25 -15.188 -7.52 1 98.19 281 ARG A C 1
ATOM 2221 O O . ARG A 1 281 ? 24.125 -14.898 -6.711 1 98.19 281 ARG A O 1
ATOM 2228 N N . LYS A 1 282 ? 23.422 -15.531 -8.797 1 95.75 282 LYS A N 1
ATOM 2229 C CA . LYS A 1 282 ? 24.781 -15.648 -9.312 1 95.75 282 LYS A CA 1
ATOM 2230 C C . LYS A 1 282 ? 25.375 -14.273 -9.625 1 95.75 282 LYS A C 1
ATOM 2232 O O . LYS A 1 282 ? 24.641 -13.32 -9.867 1 95.75 282 LYS A O 1
ATOM 2237 N N . GLY A 1 283 ? 26.688 -14.078 -9.516 1 87.56 283 GLY A N 1
ATOM 2238 C CA . GLY A 1 283 ? 27.359 -12.844 -9.906 1 87.56 283 GLY A CA 1
ATOM 2239 C C . GLY A 1 283 ? 27.375 -12.633 -11.414 1 87.56 283 GLY A C 1
ATOM 2240 O O . GLY A 1 283 ? 27.109 -13.562 -12.18 1 87.56 283 GLY A O 1
ATOM 2241 N N . LYS A 1 284 ? 27.375 -11.445 -11.922 1 69.69 284 LYS A N 1
ATOM 2242 C CA . LYS A 1 284 ? 27.406 -11.07 -13.328 1 69.69 284 LYS A CA 1
ATOM 2243 C C . LYS A 1 284 ? 28.453 -11.875 -14.086 1 69.69 284 LYS A C 1
ATOM 2245 O O . LYS A 1 284 ? 28.297 -12.164 -15.273 1 69.69 284 LYS A O 1
ATOM 2250 N N . GLY A 1 285 ? 29.547 -12.102 -13.641 1 56.5 285 GLY A N 1
ATOM 2251 C CA . GLY A 1 285 ? 30.578 -12.859 -14.336 1 56.5 285 GLY A CA 1
ATOM 2252 C C . GLY A 1 285 ? 30.203 -14.312 -14.555 1 56.5 285 GLY A C 1
ATOM 2253 O O . GLY A 1 285 ? 30.812 -15 -15.375 1 56.5 285 GLY A O 1
ATOM 2254 N N . ASN A 1 286 ? 29.359 -14.875 -13.828 1 45.47 286 ASN A N 1
ATOM 2255 C CA . ASN A 1 286 ? 29.094 -16.312 -13.844 1 45.47 286 ASN A CA 1
ATOM 2256 C C . ASN A 1 286 ? 27.922 -16.656 -14.758 1 45.47 286 ASN A C 1
ATOM 2258 O O . ASN A 1 286 ? 27.422 -17.781 -14.75 1 45.47 286 ASN A O 1
ATOM 2262 N N . ILE A 1 287 ? 27.266 -15.781 -15.344 1 44.34 287 ILE A N 1
ATOM 2263 C CA . ILE A 1 287 ? 26.172 -16.062 -16.266 1 44.34 287 ILE A CA 1
ATOM 2264 C C . ILE A 1 287 ? 26.734 -16.531 -17.609 1 44.34 287 ILE A C 1
ATOM 2266 O O . ILE A 1 287 ? 27.094 -15.703 -18.453 1 44.34 287 ILE A O 1
ATOM 2270 N N . ILE A 1 288 ? 27.859 -17.25 -17.906 1 33.56 288 ILE A N 1
ATOM 2271 C CA . ILE A 1 288 ? 28.234 -17.859 -19.172 1 33.56 288 ILE A CA 1
ATOM 2272 C C . ILE A 1 288 ? 27.297 -19.031 -19.469 1 33.56 288 ILE A C 1
ATOM 2274 O O . ILE A 1 288 ? 27.047 -19.875 -18.609 1 33.56 288 ILE A O 1
ATOM 2278 N N . MET B 1 1 ? 19.281 25.125 -25.062 1 21.12 1 MET B N 1
ATOM 2279 C CA . MET B 1 1 ? 18.266 24.297 -24.422 1 21.12 1 MET B CA 1
ATOM 2280 C C . MET B 1 1 ? 18.25 22.891 -25.031 1 21.12 1 MET B C 1
ATOM 2282 O O . MET B 1 1 ? 18.078 21.906 -24.312 1 21.12 1 MET B O 1
ATOM 2286 N N . LEU B 1 2 ? 18.438 22.812 -26.312 1 25.14 2 LEU B N 1
ATOM 2287 C CA . LEU B 1 2 ? 18.609 21.781 -27.344 1 25.14 2 LEU B CA 1
ATOM 2288 C C . LEU B 1 2 ? 19.969 21.109 -27.219 1 25.14 2 LEU B C 1
ATOM 2290 O O . LEU B 1 2 ? 20.109 19.906 -27.469 1 25.14 2 LEU B O 1
ATOM 2294 N N . LYS B 1 3 ? 20.984 22 -27.078 1 26.38 3 LYS B N 1
ATOM 2295 C CA . LYS B 1 3 ? 22.375 21.594 -27.156 1 26.38 3 LYS B CA 1
ATOM 2296 C C . LYS B 1 3 ? 22.766 20.719 -25.969 1 26.38 3 LYS B C 1
ATOM 2298 O O . LYS B 1 3 ? 23.688 19.906 -26.047 1 26.38 3 LYS B O 1
ATOM 2303 N N . TYR B 1 4 ? 22.406 21.188 -24.75 1 25.86 4 TYR B N 1
ATOM 2304 C CA . TYR B 1 4 ? 22.75 20.328 -23.625 1 25.86 4 TYR B CA 1
ATOM 2305 C C . TYR B 1 4 ? 22.031 18.984 -23.734 1 25.86 4 TYR B C 1
ATOM 2307 O O . TYR B 1 4 ? 22.234 18.094 -22.906 1 25.86 4 TYR B O 1
ATOM 2315 N N . GLN B 1 5 ? 21.031 18.781 -24.703 1 32 5 GLN B N 1
ATOM 2316 C CA . GLN B 1 5 ? 20.281 17.625 -25.172 1 32 5 GLN B CA 1
ATOM 2317 C C . GLN B 1 5 ? 21.219 16.594 -25.812 1 32 5 GLN B C 1
ATOM 2319 O O . GLN B 1 5 ? 21 15.391 -25.688 1 32 5 GLN B O 1
ATOM 2324 N N . SER B 1 6 ? 22.25 17.141 -26.688 1 34.56 6 SER B N 1
ATOM 2325 C CA . SER B 1 6 ? 23.078 16.375 -27.609 1 34.56 6 SER B CA 1
ATOM 2326 C C . SER B 1 6 ? 24.156 15.594 -26.859 1 34.56 6 SER B C 1
ATOM 2328 O O . SER B 1 6 ? 24.453 14.445 -27.203 1 34.56 6 SER B O 1
ATOM 2330 N N . THR B 1 7 ? 25.047 16.375 -26.109 1 35.44 7 THR B N 1
ATOM 2331 C CA . THR B 1 7 ? 26.172 15.719 -25.453 1 35.44 7 THR B CA 1
ATOM 2332 C C . THR B 1 7 ? 25.703 14.719 -24.406 1 35.44 7 THR B C 1
ATOM 2334 O O . THR B 1 7 ? 26.453 13.836 -23.984 1 35.44 7 THR B O 1
ATOM 2337 N N . LEU B 1 8 ? 24.531 14.977 -23.656 1 35.44 8 LEU B N 1
ATOM 2338 C CA . LEU B 1 8 ? 23.891 14.055 -22.719 1 35.44 8 LEU B CA 1
ATOM 2339 C C . LEU B 1 8 ? 23.328 12.836 -23.453 1 35.44 8 LEU B C 1
ATOM 2341 O O . LEU B 1 8 ? 23 11.836 -22.812 1 35.44 8 LEU B O 1
ATOM 2345 N N . GLU B 1 9 ? 23.109 12.789 -24.703 1 37.09 9 GLU B N 1
ATOM 2346 C CA . GLU B 1 9 ? 22.641 11.734 -25.594 1 37.09 9 GLU B CA 1
ATOM 2347 C C . GLU B 1 9 ? 23.688 10.633 -25.75 1 37.09 9 GLU B C 1
ATOM 2349 O O . GLU B 1 9 ? 23.344 9.453 -25.812 1 37.09 9 GLU B O 1
ATOM 2354 N N . THR B 1 10 ? 24.922 10.992 -26.281 1 38.16 10 THR B N 1
ATOM 2355 C CA . THR B 1 10 ? 25.953 10.023 -26.625 1 38.16 10 THR B CA 1
ATOM 2356 C C . THR B 1 10 ? 26.422 9.266 -25.391 1 38.16 10 THR B C 1
ATOM 2358 O O . THR B 1 10 ? 26.609 8.047 -25.438 1 38.16 10 THR B O 1
ATOM 2361 N N . ASN B 1 11 ? 27.25 10 -24.453 1 38.62 11 ASN B N 1
ATOM 2362 C CA . ASN B 1 11 ? 27.719 9.367 -23.219 1 38.62 11 ASN B CA 1
ATOM 2363 C C . ASN B 1 11 ? 26.547 9.031 -22.297 1 38.62 11 ASN B C 1
ATOM 2365 O O . ASN B 1 11 ? 26.766 8.539 -21.188 1 38.62 11 ASN B O 1
ATOM 2369 N N . LEU B 1 12 ? 25.375 9.562 -22.328 1 37.5 12 LEU B N 1
ATOM 2370 C CA . LEU B 1 12 ? 24.109 9.359 -21.656 1 37.5 12 LEU B CA 1
ATOM 2371 C C . LEU B 1 12 ? 23.469 8.039 -22.078 1 37.5 12 LEU B C 1
ATOM 2373 O O . LEU B 1 12 ? 22.297 7.797 -21.812 1 37.5 12 LEU B O 1
ATOM 2377 N N . GLN B 1 13 ? 23.672 7.551 -23.156 1 41.62 13 GLN B N 1
ATOM 2378 C CA . GLN B 1 13 ? 23.297 6.164 -23.406 1 41.62 13 GLN B CA 1
ATOM 2379 C C . GLN B 1 13 ? 23.422 5.324 -22.141 1 41.62 13 GLN B C 1
ATOM 2381 O O . GLN B 1 13 ? 23.172 4.117 -22.172 1 41.62 13 GLN B O 1
ATOM 2386 N N . LYS B 1 14 ? 24.234 5.832 -21.219 1 44.66 14 LYS B N 1
ATOM 2387 C CA . LYS B 1 14 ? 24.594 5.52 -19.828 1 44.66 14 LYS B CA 1
ATOM 2388 C C . LYS B 1 14 ? 23.344 5.344 -18.969 1 44.66 14 LYS B C 1
ATOM 2390 O O . LYS B 1 14 ? 22.297 5.926 -19.266 1 44.66 14 LYS B O 1
ATOM 2395 N N . ASN B 1 15 ? 23.469 4.664 -17.672 1 59.72 15 ASN B N 1
ATOM 2396 C CA . ASN B 1 15 ? 22.609 3.959 -16.734 1 59.72 15 ASN B CA 1
ATOM 2397 C C . ASN B 1 15 ? 21.531 4.875 -16.156 1 59.72 15 ASN B C 1
ATOM 2399 O O . ASN B 1 15 ? 21.797 5.645 -15.234 1 59.72 15 ASN B O 1
ATOM 2403 N N . THR B 1 16 ? 20.609 5.465 -17.016 1 76.88 16 THR B N 1
ATOM 2404 C CA . THR B 1 16 ? 19.484 6.16 -16.406 1 76.88 16 THR B CA 1
ATOM 2405 C C . THR B 1 16 ? 19.141 5.535 -15.062 1 76.88 16 THR B C 1
ATOM 2407 O O . THR B 1 16 ? 18.938 4.324 -14.961 1 76.88 16 THR B O 1
ATOM 2410 N N . PRO B 1 17 ? 19.234 6.512 -14.117 1 87.38 17 PRO B N 1
ATOM 2411 C CA . PRO B 1 17 ? 18.922 5.949 -12.805 1 87.38 17 PRO B CA 1
ATOM 2412 C C . PRO B 1 17 ? 17.5 5.402 -12.727 1 87.38 17 PRO B C 1
ATOM 2414 O O . PRO B 1 17 ? 16.609 5.891 -13.43 1 87.38 17 PRO B O 1
ATOM 2417 N N . GLU B 1 18 ? 17.312 4.332 -12.109 1 93 18 GLU B N 1
ATOM 2418 C CA . GLU B 1 18 ? 15.984 3.828 -11.766 1 93 18 GLU B CA 1
ATOM 2419 C C . GLU B 1 18 ? 15.398 4.594 -10.586 1 93 18 GLU B C 1
ATOM 2421 O O . GLU B 1 18 ? 16.109 4.914 -9.633 1 93 18 GLU B O 1
ATOM 2426 N N . PHE B 1 19 ? 14.141 5.031 -10.75 1 94.94 19 PHE B N 1
ATOM 2427 C CA . PHE B 1 19 ? 13.477 5.793 -9.695 1 94.94 19 PHE B CA 1
ATOM 2428 C C . PHE B 1 19 ? 12.539 4.902 -8.891 1 94.94 19 PHE B C 1
ATOM 2430 O O . PHE B 1 19 ? 11.773 4.117 -9.461 1 94.94 19 PHE B O 1
ATOM 2437 N N . HIS B 1 20 ? 12.719 4.93 -7.656 1 96.69 20 HIS B N 1
ATOM 2438 C CA . HIS B 1 20 ? 11.805 4.285 -6.711 1 96.69 20 HIS B CA 1
ATOM 2439 C C . HIS B 1 20 ? 11.016 5.32 -5.922 1 96.69 20 HIS B C 1
ATOM 2441 O O . HIS B 1 20 ? 11.586 6.105 -5.164 1 96.69 20 HIS B O 1
ATOM 2447 N N . VAL B 1 21 ? 9.711 5.352 -6.098 1 97.5 21 VAL B N 1
ATOM 2448 C CA . VAL B 1 21 ? 8.852 6.363 -5.484 1 97.5 21 VAL B CA 1
ATOM 2449 C C . VAL B 1 21 ? 8 5.723 -4.395 1 97.5 21 VAL B C 1
ATOM 2451 O O . VAL B 1 21 ? 7.238 4.789 -4.66 1 97.5 21 VAL B O 1
ATOM 2454 N N . SER B 1 22 ? 8.164 6.188 -3.152 1 97.88 22 SER B N 1
ATOM 2455 C CA . SER B 1 22 ? 7.352 5.77 -2.014 1 97.88 22 SER B CA 1
ATOM 2456 C C . SER B 1 22 ? 6.25 6.781 -1.716 1 97.88 22 SER B C 1
ATOM 2458 O O . SER B 1 22 ? 6.535 7.93 -1.369 1 97.88 22 SER B O 1
ATOM 2460 N N . PHE B 1 23 ? 5.047 6.379 -1.887 1 98.06 23 PHE B N 1
ATOM 2461 C CA . PHE B 1 23 ? 3.9 7.203 -1.521 1 98.06 23 PHE B CA 1
ATOM 2462 C C . PHE B 1 23 ? 3.498 6.961 -0.072 1 98.06 23 PHE B C 1
ATOM 2464 O O . PHE B 1 23 ? 3.152 5.836 0.302 1 98.06 23 PHE B O 1
ATOM 2471 N N . ASN B 1 24 ? 3.518 8 0.711 1 98 24 ASN B N 1
ATOM 2472 C CA . ASN B 1 24 ? 3.256 7.867 2.139 1 98 24 ASN B CA 1
ATOM 2473 C C . ASN B 1 24 ? 1.958 8.562 2.541 1 98 24 ASN B C 1
ATOM 2475 O O . ASN B 1 24 ? 1.662 9.656 2.061 1 98 24 ASN B O 1
ATOM 2479 N N . ASP B 1 25 ? 1.186 7.945 3.346 1 94.81 25 ASP B N 1
ATOM 2480 C CA . ASP B 1 25 ? 0.032 8.523 4.031 1 94.81 25 ASP B CA 1
ATOM 2481 C C . ASP B 1 25 ? -0.309 7.734 5.293 1 94.81 25 ASP B C 1
ATOM 2483 O O . ASP B 1 25 ? 0.319 6.715 5.582 1 94.81 25 ASP B O 1
ATOM 2487 N N . GLN B 1 26 ? -1.242 8.289 5.996 1 92.5 26 GLN B N 1
ATOM 2488 C CA . GLN B 1 26 ? -1.735 7.582 7.172 1 92.5 26 GLN B CA 1
ATOM 2489 C C . GLN B 1 26 ? -2.229 6.184 6.801 1 92.5 26 GLN B C 1
ATOM 2491 O O . GLN B 1 26 ? -2.662 5.953 5.672 1 92.5 26 GLN B O 1
ATOM 2496 N N . VAL B 1 27 ? -2.277 5.238 7.773 1 92.75 27 VAL B N 1
ATOM 2497 C CA . VAL B 1 27 ? -2.617 3.832 7.586 1 92.75 27 VAL B CA 1
ATOM 2498 C C . VAL B 1 27 ? -4.051 3.711 7.082 1 92.75 27 VAL B C 1
ATOM 2500 O O . VAL B 1 27 ? -4.367 2.814 6.293 1 92.75 27 VAL B O 1
ATOM 2503 N N . ASP B 1 28 ? -4.879 4.645 7.414 1 87.75 28 ASP B N 1
ATOM 2504 C CA . ASP B 1 28 ? -6.309 4.543 7.125 1 87.75 28 ASP B CA 1
ATOM 2505 C C . ASP B 1 28 ? -6.629 5.113 5.746 1 87.75 28 ASP B C 1
ATOM 2507 O O . ASP B 1 28 ? -7.773 5.043 5.289 1 87.75 28 ASP B O 1
ATOM 2511 N N . ASN B 1 29 ? -5.617 5.66 5.105 1 89.19 29 ASN B N 1
ATOM 2512 C CA . ASN B 1 29 ? -5.879 6.164 3.764 1 89.19 29 ASN B CA 1
ATOM 2513 C C . ASN B 1 29 ? -6.109 5.027 2.771 1 89.19 29 ASN B C 1
ATOM 2515 O O . ASN B 1 29 ? -5.836 3.867 3.078 1 89.19 29 ASN B O 1
ATOM 2519 N N . ASP B 1 30 ? -6.617 5.328 1.633 1 92.38 30 ASP B N 1
ATOM 2520 C CA . ASP B 1 30 ? -7.016 4.336 0.641 1 92.38 30 ASP B CA 1
ATOM 2521 C C . ASP B 1 30 ? -5.875 4.035 -0.326 1 92.38 30 ASP B C 1
ATOM 2523 O O . ASP B 1 30 ? -5.867 4.52 -1.458 1 92.38 30 ASP B O 1
ATOM 2527 N N . PHE B 1 31 ? -5.02 3.145 -0.063 1 96.5 31 PHE B N 1
ATOM 2528 C CA . PHE B 1 31 ? -3.885 2.75 -0.891 1 96.5 31 PHE B CA 1
ATOM 2529 C C . PHE B 1 31 ? -4.344 1.913 -2.078 1 96.5 31 PHE B C 1
ATOM 2531 O O . PHE B 1 31 ? -3.697 1.904 -3.127 1 96.5 31 PHE B O 1
ATOM 2538 N N . ASN B 1 32 ? -5.434 1.201 -1.891 1 96.19 32 ASN B N 1
ATOM 2539 C CA . ASN B 1 32 ? -5.961 0.419 -3.004 1 96.19 32 ASN B CA 1
ATOM 2540 C C . ASN B 1 32 ? -6.273 1.299 -4.211 1 96.19 32 ASN B C 1
ATOM 2542 O O . ASN B 1 32 ? -5.863 0.992 -5.332 1 96.19 32 ASN B O 1
ATOM 2546 N N . THR B 1 33 ? -6.988 2.369 -3.93 1 94.5 33 THR B N 1
ATOM 2547 C CA . THR B 1 33 ? -7.316 3.301 -5.004 1 94.5 33 THR B CA 1
ATOM 2548 C C . THR B 1 33 ? -6.051 3.932 -5.578 1 94.5 33 THR B C 1
ATOM 2550 O O . THR B 1 33 ? -5.926 4.09 -6.793 1 94.5 33 THR B O 1
ATOM 2553 N N . LEU B 1 34 ? -5.18 4.262 -4.73 1 95.38 34 LEU B N 1
ATOM 2554 C CA . LEU B 1 34 ? -3.904 4.801 -5.191 1 95.38 34 LEU B CA 1
ATOM 2555 C C . LEU B 1 34 ? -3.242 3.855 -6.188 1 95.38 34 LEU B C 1
ATOM 2557 O O . LEU B 1 34 ? -2.887 4.262 -7.293 1 95.38 34 LEU B O 1
ATOM 2561 N N . PHE B 1 35 ? -3.084 2.629 -5.844 1 96.38 35 PHE B N 1
ATOM 2562 C CA . PHE B 1 35 ? -2.361 1.667 -6.664 1 96.38 35 PHE B CA 1
ATOM 2563 C C . PHE B 1 35 ? -3.109 1.396 -7.965 1 96.38 35 PHE B C 1
ATOM 2565 O O . PHE B 1 35 ? -2.494 1.248 -9.023 1 96.38 35 PHE B O 1
ATOM 2572 N N . LYS B 1 36 ? -4.355 1.404 -7.902 1 95.31 36 LYS B N 1
ATOM 2573 C CA . LYS B 1 36 ? -5.164 1.158 -9.086 1 95.31 36 LYS B CA 1
ATOM 2574 C C . LYS B 1 36 ? -5.082 2.328 -10.062 1 95.31 36 LYS B C 1
ATOM 2576 O O . LYS B 1 36 ? -5.258 2.15 -11.273 1 95.31 36 LYS B O 1
ATOM 2581 N N . THR B 1 37 ? -4.805 3.496 -9.508 1 94.75 37 THR B N 1
ATOM 2582 C CA . THR B 1 37 ? -4.871 4.688 -10.336 1 94.75 37 THR B CA 1
ATOM 2583 C C . THR B 1 37 ? -3.482 5.09 -10.82 1 94.75 37 THR B C 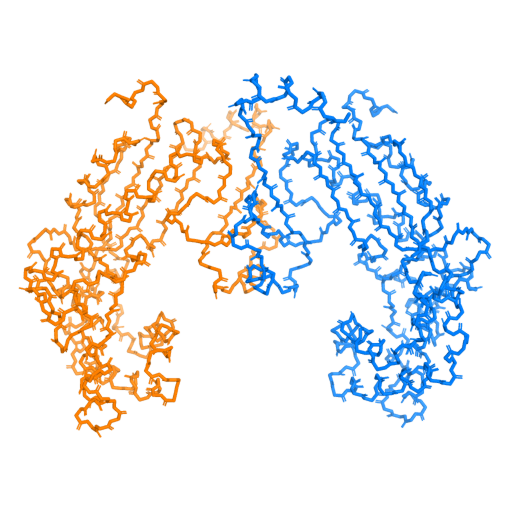1
ATOM 2585 O O . THR B 1 37 ? -3.344 6 -11.641 1 94.75 37 THR B O 1
ATOM 2588 N N . LEU B 1 38 ? -2.523 4.402 -10.406 1 94.56 38 LEU B N 1
ATOM 2589 C CA . LEU B 1 38 ? -1.188 4.684 -10.922 1 94.56 38 LEU B CA 1
ATOM 2590 C C . LEU B 1 38 ? -1.104 4.383 -12.414 1 94.56 38 LEU B C 1
ATOM 2592 O O . LEU B 1 38 ? -1.664 3.389 -12.883 1 94.56 38 LEU B O 1
ATOM 2596 N N . PRO B 1 39 ? -0.305 5.188 -13.102 1 92.19 39 PRO B N 1
ATOM 2597 C CA . PRO B 1 39 ? -0.128 4.887 -14.523 1 92.19 39 PRO B CA 1
ATOM 2598 C C . PRO B 1 39 ? 0.604 3.566 -14.758 1 92.19 39 PRO B C 1
ATOM 2600 O O . PRO B 1 39 ? 1.606 3.285 -14.102 1 92.19 39 PRO B O 1
ATOM 2603 N N . PRO B 1 40 ? 0.156 2.75 -15.656 1 86.12 40 PRO B N 1
ATOM 2604 C CA . PRO B 1 40 ? 0.794 1.453 -15.891 1 86.12 40 PRO B CA 1
ATOM 2605 C C . PRO B 1 40 ? 2.186 1.585 -16.516 1 86.12 40 PRO B C 1
ATOM 2607 O O . PRO B 1 40 ? 3.062 0.76 -16.25 1 86.12 40 PRO B O 1
ATOM 2610 N N . ASP B 1 41 ? 2.482 2.617 -17.328 1 88.56 41 ASP B N 1
ATOM 2611 C CA . ASP B 1 41 ? 3.764 2.793 -18.016 1 88.56 41 ASP B CA 1
ATOM 2612 C C . ASP B 1 41 ? 4.621 3.838 -17.297 1 88.56 41 ASP B C 1
ATOM 2614 O O . ASP B 1 41 ? 5.402 4.543 -17.938 1 88.56 41 ASP B O 1
ATOM 2618 N N . ARG B 1 42 ? 4.512 3.816 -16.078 1 90.5 42 ARG B N 1
ATOM 2619 C CA . ARG B 1 42 ? 5.277 4.797 -15.312 1 90.5 42 ARG B CA 1
ATOM 2620 C C . ARG B 1 42 ? 6.762 4.453 -15.312 1 90.5 42 ARG B C 1
ATOM 2622 O O . ARG B 1 42 ? 7.137 3.281 -15.25 1 90.5 42 ARG B O 1
ATOM 2629 N N . PRO B 1 43 ? 7.625 5.465 -15.391 1 92.06 43 PRO B N 1
ATOM 2630 C CA . PRO B 1 43 ? 9.078 5.262 -15.445 1 92.06 43 PRO B CA 1
ATOM 2631 C C . PRO B 1 43 ? 9.703 5.137 -14.055 1 92.06 43 PRO B C 1
ATOM 2633 O O . PRO B 1 43 ? 10.805 5.641 -13.828 1 92.06 43 PRO B O 1
ATOM 2636 N N . TYR B 1 44 ? 8.961 4.695 -13.109 1 95.5 44 TYR B N 1
ATOM 2637 C CA . TYR B 1 44 ? 9.469 4.52 -11.758 1 95.5 44 TYR B CA 1
ATOM 2638 C C . TYR B 1 44 ? 8.812 3.324 -11.078 1 95.5 44 TYR B C 1
ATOM 2640 O O . TYR B 1 44 ? 7.711 2.914 -11.453 1 95.5 44 TYR B O 1
ATOM 2648 N N . PHE B 1 45 ? 9.516 2.74 -10.141 1 96.69 45 PHE B N 1
ATOM 2649 C CA . PHE B 1 45 ? 8.93 1.726 -9.266 1 96.69 45 PHE B CA 1
ATOM 2650 C C . PHE B 1 45 ? 8.156 2.371 -8.133 1 96.69 45 PHE B C 1
ATOM 2652 O O . PHE B 1 45 ? 8.625 3.326 -7.512 1 96.69 45 PHE B O 1
ATOM 2659 N N . ALA B 1 46 ? 6.953 1.907 -7.883 1 97.06 46 ALA B N 1
ATOM 2660 C CA . ALA B 1 46 ? 6.082 2.541 -6.898 1 97.06 46 ALA B CA 1
ATOM 2661 C C . ALA B 1 46 ? 5.914 1.658 -5.664 1 97.06 46 ALA B C 1
ATOM 2663 O O . ALA B 1 46 ? 5.824 0.434 -5.777 1 97.06 46 ALA B O 1
ATOM 2664 N N . ALA B 1 47 ? 5.84 2.285 -4.539 1 97.75 47 ALA B N 1
ATOM 2665 C CA . ALA B 1 47 ? 5.516 1.625 -3.275 1 97.75 47 ALA B CA 1
ATOM 2666 C C . ALA B 1 47 ? 4.629 2.51 -2.406 1 97.75 47 ALA B C 1
ATOM 2668 O O . ALA B 1 47 ? 4.668 3.738 -2.512 1 97.75 47 ALA B O 1
ATOM 2669 N N . GLY B 1 48 ? 3.793 1.85 -1.688 1 98.12 48 GLY B N 1
ATOM 2670 C CA . GLY B 1 48 ? 3.039 2.533 -0.649 1 98.12 48 GLY B CA 1
ATOM 2671 C C . GLY B 1 48 ? 3.637 2.357 0.734 1 98.12 48 GLY B C 1
ATOM 2672 O O . GLY B 1 48 ? 4.004 1.247 1.122 1 98.12 48 GLY B O 1
ATOM 2673 N N . VAL B 1 49 ? 3.736 3.426 1.49 1 98.12 49 VAL B N 1
ATOM 2674 C CA . VAL B 1 49 ? 4.32 3.402 2.826 1 98.12 49 VAL B CA 1
ATOM 2675 C C . VAL B 1 49 ? 3.309 3.926 3.844 1 98.12 49 VAL B C 1
ATOM 2677 O O . VAL B 1 49 ? 3.07 5.133 3.926 1 98.12 49 VAL B O 1
ATOM 2680 N N . PRO B 1 50 ? 2.729 3.023 4.617 1 96.75 50 PRO B N 1
ATOM 2681 C CA . PRO B 1 50 ? 1.742 3.451 5.613 1 96.75 50 PRO B CA 1
ATOM 2682 C C . PRO B 1 50 ? 2.385 4.02 6.875 1 96.75 50 PRO B C 1
ATOM 2684 O O . PRO B 1 50 ? 3.436 3.543 7.309 1 96.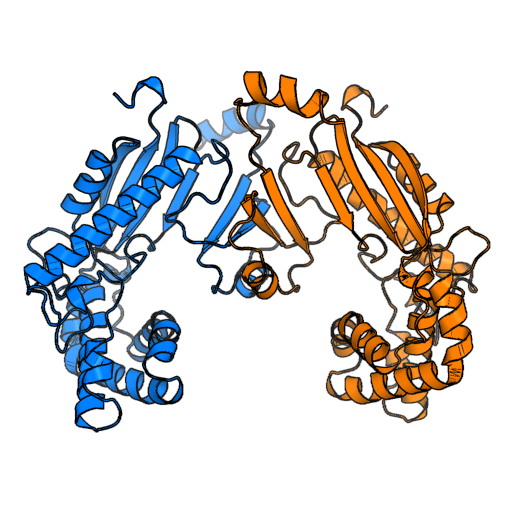75 50 PRO B O 1
ATOM 2687 N N . GLY B 1 51 ? 1.77 5.055 7.398 1 95.38 51 GLY B N 1
ATOM 2688 C CA . GLY B 1 51 ? 2.213 5.598 8.672 1 95.38 51 GLY B CA 1
ATOM 2689 C C . GLY B 1 51 ? 2.24 7.113 8.695 1 95.38 51 GLY B C 1
ATOM 2690 O O . GLY B 1 51 ? 2.158 7.762 7.652 1 95.38 51 GLY B O 1
ATOM 2691 N N . SER B 1 52 ? 2.439 7.66 9.852 1 95.06 52 SER B N 1
ATOM 2692 C CA . SER B 1 52 ? 2.529 9.109 10.023 1 95.06 52 SER B CA 1
ATOM 2693 C C . SER B 1 52 ? 3.883 9.633 9.562 1 95.06 52 SER B C 1
ATOM 2695 O O . SER B 1 52 ? 4.926 9.125 9.969 1 95.06 52 SER B O 1
ATOM 2697 N N . PHE B 1 53 ? 3.871 10.688 8.773 1 96.5 53 PHE B N 1
ATOM 2698 C CA . PHE B 1 53 ? 5.121 11.242 8.266 1 96.5 53 PHE B CA 1
ATOM 2699 C C . PHE B 1 53 ? 5.887 11.961 9.367 1 96.5 53 PHE B C 1
ATOM 2701 O O . PHE B 1 53 ? 7.027 12.375 9.172 1 96.5 53 PHE B O 1
ATOM 2708 N N . HIS B 1 54 ? 5.324 12.055 10.555 1 96.06 54 HIS B N 1
ATOM 2709 C CA . HIS B 1 54 ? 6.031 12.641 11.688 1 96.06 54 HIS B CA 1
ATOM 2710 C C . HIS B 1 54 ? 7.035 11.664 12.281 1 96.06 54 HIS B C 1
ATOM 2712 O O . HIS B 1 54 ? 7.828 12.023 13.148 1 96.06 54 HIS B O 1
ATOM 2718 N N . CYS B 1 55 ? 7.02 10.445 11.812 1 95 55 CYS B N 1
ATOM 2719 C CA . CYS B 1 55 ? 7.938 9.406 12.25 1 95 55 CYS B CA 1
ATOM 2720 C C . CYS B 1 55 ? 8.82 8.938 11.102 1 95 55 CYS B C 1
ATOM 2722 O O . CYS B 1 55 ? 8.547 9.242 9.938 1 95 55 CYS B O 1
ATOM 2724 N N . GLN B 1 56 ? 9.852 8.266 11.555 1 96.5 56 GLN B N 1
ATOM 2725 C CA . GLN B 1 56 ? 10.672 7.637 10.531 1 96.5 56 GLN B CA 1
ATOM 2726 C C . GLN B 1 56 ? 9.938 6.473 9.875 1 96.5 56 GLN B C 1
ATOM 2728 O O . GLN B 1 56 ? 9.375 5.617 10.562 1 96.5 56 GLN B O 1
ATOM 2733 N N . LEU B 1 57 ? 9.953 6.422 8.531 1 97.12 57 LEU B N 1
ATOM 2734 C CA . LEU B 1 57 ? 9.172 5.418 7.816 1 97.12 57 LEU B CA 1
ATOM 2735 C C . LEU B 1 57 ? 10.062 4.609 6.883 1 97.12 57 LEU B C 1
ATOM 2737 O O . LEU B 1 57 ? 9.641 3.578 6.355 1 97.12 57 LEU B O 1
ATOM 2741 N N . LEU B 1 58 ? 11.234 5.043 6.609 1 97.62 58 LEU B N 1
ATOM 2742 C CA . LEU B 1 58 ? 12.195 4.391 5.73 1 97.62 58 LEU B CA 1
ATOM 2743 C C . LEU B 1 58 ? 13.539 4.207 6.434 1 97.62 58 LEU B C 1
ATOM 2745 O O . LEU B 1 58 ? 13.828 4.895 7.414 1 97.62 58 LEU B O 1
ATOM 2749 N N . PRO B 1 59 ? 14.367 3.324 5.938 1 95.88 59 PRO B N 1
ATOM 2750 C CA . PRO B 1 59 ? 15.68 3.109 6.562 1 95.88 59 PRO B CA 1
ATOM 2751 C C . PRO B 1 59 ? 16.562 4.348 6.504 1 95.88 59 PRO B C 1
ATOM 2753 O O . PRO B 1 59 ? 16.359 5.234 5.672 1 95.88 59 PRO B O 1
ATOM 2756 N N . GLU B 1 60 ? 17.531 4.34 7.395 1 95.94 60 GLU B N 1
ATOM 2757 C CA . GLU B 1 60 ? 18.484 5.434 7.449 1 95.94 60 GLU B CA 1
ATOM 2758 C C . GLU B 1 60 ? 19.203 5.605 6.117 1 95.94 60 GLU B C 1
ATOM 2760 O O . GLU B 1 60 ? 19.609 4.621 5.488 1 95.94 60 GLU B O 1
ATOM 2765 N N . ALA B 1 61 ? 19.312 6.816 5.641 1 95.81 61 ALA B N 1
ATOM 2766 C CA . ALA B 1 61 ? 20.094 7.223 4.48 1 95.81 61 ALA B CA 1
ATOM 2767 C C . ALA B 1 61 ? 19.688 6.438 3.238 1 95.81 61 ALA B C 1
ATOM 2769 O O . ALA B 1 61 ? 20.531 5.996 2.463 1 95.81 61 ALA B O 1
ATOM 2770 N N . SER B 1 62 ? 18.391 6.188 3.072 1 95.31 62 SER B N 1
ATOM 2771 C CA . SER B 1 62 ? 17.891 5.414 1.945 1 95.31 62 SER B CA 1
ATOM 2772 C C . SER B 1 62 ? 17.141 6.301 0.952 1 95.31 62 SER B C 1
ATOM 2774 O O . SER B 1 62 ? 16.844 5.875 -0.163 1 95.31 62 SER B O 1
ATOM 2776 N N . LEU B 1 63 ? 16.922 7.496 1.32 1 96.81 63 LEU B N 1
ATOM 2777 C CA . LEU B 1 63 ? 16.109 8.422 0.543 1 96.81 63 LEU B CA 1
ATOM 2778 C C . LEU B 1 63 ? 16.953 9.547 -0.041 1 96.81 63 LEU B C 1
ATOM 2780 O O . LEU B 1 63 ? 17.875 10.031 0.612 1 96.81 63 LEU B O 1
ATOM 2784 N N . HIS B 1 64 ? 16.625 9.961 -1.264 1 97.69 64 HIS B N 1
ATOM 2785 C CA . HIS B 1 64 ? 17.375 11.031 -1.903 1 97.69 64 HIS B CA 1
ATOM 2786 C C . HIS B 1 64 ? 16.578 12.344 -1.889 1 97.69 64 HIS B C 1
ATOM 2788 O O . HIS B 1 64 ? 17.156 13.422 -1.743 1 97.69 64 HIS B O 1
ATOM 2794 N N . ILE B 1 65 ? 15.297 12.211 -2.076 1 98.31 65 ILE B N 1
ATOM 2795 C CA . ILE B 1 65 ? 14.406 13.367 -2.121 1 98.31 65 ILE B CA 1
ATOM 2796 C C . ILE B 1 65 ? 13.109 13.055 -1.387 1 98.31 65 ILE B C 1
ATOM 2798 O O . ILE B 1 65 ? 12.547 11.969 -1.54 1 98.31 65 ILE B O 1
ATOM 2802 N N . ALA B 1 66 ? 12.68 13.945 -0.555 1 98.38 66 ALA B N 1
ATOM 2803 C CA . ALA B 1 66 ? 11.359 13.883 0.07 1 98.38 66 ALA B CA 1
ATOM 2804 C C . ALA B 1 66 ? 10.508 15.078 -0.33 1 98.38 66 ALA B C 1
ATOM 2806 O O . ALA B 1 66 ? 10.992 16.203 -0.392 1 98.38 66 ALA B O 1
ATOM 2807 N N . HIS B 1 67 ? 9.281 14.828 -0.685 1 98.19 67 HIS B N 1
ATOM 2808 C CA . HIS B 1 67 ? 8.352 15.883 -1.063 1 98.19 67 HIS B CA 1
ATOM 2809 C C . HIS B 1 67 ? 7.086 15.836 -0.213 1 98.19 67 HIS B C 1
ATOM 2811 O O . HIS B 1 67 ? 6.379 14.828 -0.202 1 98.19 67 HIS B O 1
ATOM 2817 N N . SER B 1 68 ? 6.824 16.828 0.535 1 97.56 68 SER B N 1
ATOM 2818 C CA . SER B 1 68 ? 5.57 17 1.26 1 97.56 68 SER B CA 1
ATOM 2819 C C . SER B 1 68 ? 4.672 18.016 0.572 1 97.56 68 SER B C 1
ATOM 2821 O O . SER B 1 68 ? 4.938 19.219 0.623 1 97.56 68 SER B O 1
ATOM 2823 N N . SER B 1 69 ? 3.68 17.484 -0.019 1 94.12 69 SER B N 1
ATOM 2824 C CA . SER B 1 69 ? 2.758 18.328 -0.771 1 94.12 69 SER B CA 1
ATOM 2825 C C . SER B 1 69 ? 1.448 18.516 -0.015 1 94.12 69 SER B C 1
ATOM 2827 O O . S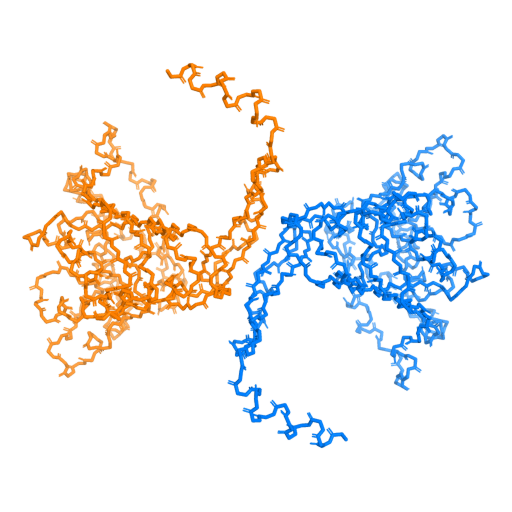ER B 1 69 ? 0.594 17.625 -0.001 1 94.12 69 SER B O 1
ATOM 2829 N N . TYR B 1 70 ? 1.269 19.766 0.571 1 92.06 70 TYR B N 1
ATOM 2830 C CA . TYR B 1 70 ? 0.021 20.156 1.218 1 92.06 70 TYR B CA 1
ATOM 2831 C C . TYR B 1 70 ? -0.345 19.172 2.332 1 92.06 70 TYR B C 1
ATOM 2833 O O . TYR B 1 70 ? -1.48 18.703 2.4 1 92.06 70 TYR B O 1
ATOM 2841 N N . ALA B 1 71 ? 0.606 18.906 3.191 1 94.62 71 ALA B N 1
ATOM 2842 C CA . ALA B 1 71 ? 0.362 17.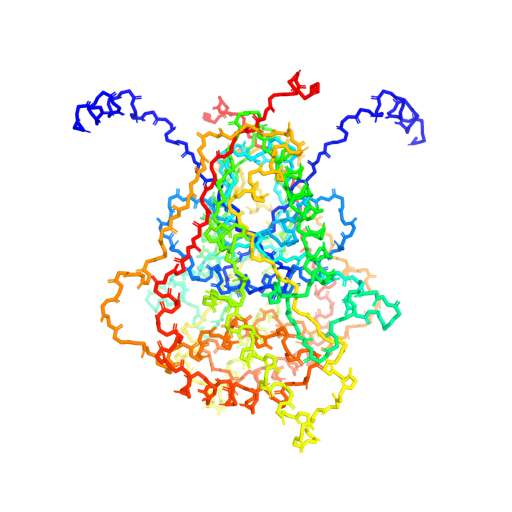938 4.246 1 94.62 71 ALA B CA 1
ATOM 2843 C C . ALA B 1 71 ? 0.851 18.453 5.598 1 94.62 71 ALA B C 1
ATOM 2845 O O . ALA B 1 71 ? 0.212 18.219 6.629 1 94.62 71 ALA B O 1
ATOM 2846 N N . LEU B 1 72 ? 1.836 19.219 5.641 1 96.31 72 LEU B N 1
ATOM 2847 C CA . LEU B 1 72 ? 2.555 19.547 6.863 1 96.31 72 LEU B CA 1
ATOM 2848 C C . LEU B 1 72 ? 1.694 20.422 7.781 1 96.31 72 LEU B C 1
ATOM 2850 O O . LEU B 1 72 ? 1.977 20.531 8.977 1 96.31 72 LEU B O 1
ATOM 2854 N N . HIS B 1 73 ? 0.671 21.031 7.23 1 95 73 HIS B N 1
ATOM 2855 C CA . HIS B 1 73 ? -0.23 21.844 8.039 1 95 73 HIS B CA 1
ATOM 2856 C C . HIS B 1 73 ? -1.145 20.984 8.891 1 95 73 HIS B C 1
ATOM 2858 O O . HIS B 1 73 ? -1.78 21.484 9.828 1 95 73 HIS B O 1
ATOM 2864 N N . TRP B 1 74 ? -1.271 19.734 8.516 1 93.62 74 TRP B N 1
ATOM 2865 C CA . TRP B 1 74 ? -1.992 18.797 9.359 1 93.62 74 TRP B CA 1
ATOM 2866 C C . TRP B 1 74 ? -1.153 18.391 10.57 1 93.62 74 TRP B C 1
ATOM 2868 O O . TRP B 1 74 ? -0.084 17.797 10.422 1 93.62 74 TRP B O 1
ATOM 2878 N N . LEU B 1 75 ? -1.722 18.641 11.703 1 96.25 75 LEU B N 1
ATOM 2879 C CA . LEU B 1 75 ? -0.999 18.359 12.938 1 96.25 75 LEU B CA 1
ATOM 2880 C C . LEU B 1 75 ? -1.206 16.906 13.359 1 96.25 75 LEU B C 1
ATOM 2882 O O . LEU B 1 75 ? -2.199 16.281 12.984 1 96.25 75 LEU B O 1
ATOM 2886 N N . SER B 1 76 ? -0.211 16.391 14.109 1 95.75 76 SER B N 1
ATOM 2887 C CA . SER B 1 76 ? -0.298 15.016 14.586 1 95.75 76 SER B CA 1
ATOM 2888 C C . SER B 1 76 ? -1.444 14.844 15.578 1 95.75 76 SER B C 1
ATOM 2890 O O . SER B 1 76 ? -1.963 13.734 15.75 1 95.75 76 SER B O 1
ATOM 2892 N N . LYS B 1 77 ? -1.783 15.906 16.25 1 95.44 77 LYS B N 1
ATOM 2893 C CA . LYS B 1 77 ? -2.875 15.891 17.219 1 95.44 77 LYS B CA 1
ATOM 2894 C C . LYS B 1 77 ? -3.355 17.312 17.531 1 95.44 77 LYS B C 1
ATOM 2896 O O . LYS B 1 77 ? -2.66 18.281 17.25 1 95.44 77 LYS B O 1
ATOM 2901 N N . VAL B 1 78 ? -4.535 17.344 18.094 1 96.12 78 VAL B N 1
ATOM 2902 C CA . VAL B 1 78 ? -5.027 18.594 18.656 1 96.12 78 VAL B CA 1
ATOM 2903 C C . VAL B 1 78 ? -4.262 18.906 19.938 1 96.12 78 VAL B C 1
ATOM 2905 O O . VAL B 1 78 ? -4.051 18.031 20.781 1 96.12 78 VAL B O 1
ATOM 2908 N N . PRO B 1 79 ? -3.781 20.188 20 1 96.94 79 PRO B N 1
ATOM 2909 C CA . PRO B 1 79 ? -3.203 20.516 21.297 1 96.94 79 PRO B CA 1
ATOM 2910 C C . PRO B 1 79 ? -4.176 20.281 22.453 1 96.94 79 PRO B C 1
ATOM 2912 O O . PRO B 1 79 ? -5.301 20.797 22.438 1 96.94 79 PRO B O 1
ATOM 2915 N N . PRO B 1 80 ? -3.738 19.547 23.422 1 95.75 80 PRO B N 1
ATOM 2916 C CA . PRO B 1 80 ? -4.664 19.203 24.5 1 95.75 80 PRO B CA 1
ATOM 2917 C C . PRO B 1 80 ? -5.199 20.422 25.234 1 95.75 80 PRO B C 1
ATOM 2919 O O . PRO B 1 80 ? -6.324 20.406 25.75 1 95.75 80 PRO B O 1
ATOM 2922 N N . GLN B 1 81 ? -4.469 21.5 25.266 1 95.75 81 GLN B N 1
ATOM 2923 C CA . GLN B 1 81 ? -4.824 22.719 25.984 1 95.75 81 GLN B CA 1
ATOM 2924 C C . GLN B 1 81 ? -6.129 23.312 25.469 1 95.75 81 GLN B C 1
ATOM 2926 O O . GLN B 1 81 ? -6.887 23.922 26.219 1 95.75 81 GLN B O 1
ATOM 2931 N N . VAL B 1 82 ? -6.43 23.109 24.234 1 96.19 82 VAL B N 1
ATOM 2932 C CA . VAL B 1 82 ? -7.566 23.797 23.625 1 96.19 82 VAL B CA 1
ATOM 2933 C C . VAL B 1 82 ? -8.859 23.062 23.969 1 96.19 82 VAL B C 1
ATOM 2935 O O . VAL B 1 82 ? -9.953 23.594 23.766 1 96.19 82 VAL B O 1
ATOM 2938 N N . MET B 1 83 ? -8.734 21.859 24.469 1 93.31 83 MET B N 1
ATOM 2939 C CA . MET B 1 83 ? -9.898 21.062 24.844 1 93.31 83 MET B CA 1
ATOM 2940 C C . MET B 1 83 ? -10.078 21.062 26.359 1 93.31 83 MET B C 1
ATOM 2942 O O . MET B 1 83 ? -11.062 20.516 26.875 1 93.31 83 MET B O 1
ATOM 2946 N N . ASP B 1 84 ? -9.133 21.578 27.094 1 94.5 84 ASP B N 1
ATOM 2947 C CA . ASP B 1 84 ? -9.141 21.609 28.547 1 94.5 84 ASP B CA 1
ATOM 2948 C C . ASP B 1 84 ? -9.844 22.875 29.062 1 94.5 84 ASP B C 1
ATOM 2950 O O . ASP B 1 84 ? -9.32 23.969 28.938 1 94.5 84 ASP B O 1
ATOM 2954 N N . LYS B 1 85 ? -10.93 22.703 29.766 1 94.12 85 LYS B N 1
ATOM 2955 C CA . LYS B 1 85 ? -11.742 23.797 30.266 1 94.12 85 LYS B CA 1
ATOM 2956 C C . LYS B 1 85 ? -10.961 24.672 31.25 1 94.12 85 LYS B C 1
ATOM 2958 O O . LYS B 1 85 ? -11.219 25.859 31.375 1 94.12 85 LYS B O 1
ATOM 2963 N N . GLY B 1 86 ? -10.047 24.125 31.812 1 95.12 86 GLY B N 1
ATOM 2964 C CA . GLY B 1 86 ? -9.258 24.844 32.781 1 95.12 86 GLY B CA 1
ATOM 2965 C C . GLY B 1 86 ? -8.086 25.594 32.188 1 95.12 86 GLY B C 1
ATOM 2966 O O . GLY B 1 86 ? -7.383 26.328 32.875 1 95.12 86 GLY B O 1
ATOM 2967 N N . SER B 1 87 ? -7.926 25.438 30.938 1 95.94 87 SER B N 1
ATOM 2968 C CA . SER B 1 87 ? -6.801 26.047 30.234 1 95.94 87 SER B CA 1
ATOM 2969 C C . SER B 1 87 ? -7.16 27.438 29.719 1 95.94 87 SER B C 1
ATOM 2971 O O . SER B 1 87 ? -8.281 27.672 29.25 1 95.94 87 SER B O 1
ATOM 2973 N N . PRO B 1 88 ? -6.215 28.375 29.797 1 95.5 88 PRO B N 1
ATOM 2974 C CA . PRO B 1 88 ? -6.449 29.672 29.156 1 95.5 88 PRO B CA 1
ATOM 2975 C C . PRO B 1 88 ? -6.645 29.547 27.656 1 95.5 88 PRO B C 1
ATOM 2977 O O . PRO B 1 88 ? -7.164 30.469 27.016 1 95.5 88 PRO B O 1
ATOM 2980 N N . ALA B 1 89 ? -6.297 28.469 27.062 1 96.06 89 ALA B N 1
ATOM 2981 C CA . ALA B 1 89 ? -6.402 28.266 25.625 1 96.06 89 ALA B CA 1
ATOM 2982 C C . ALA B 1 89 ? -7.672 27.484 25.266 1 96.06 89 ALA B C 1
ATOM 2984 O O . ALA B 1 89 ? -7.836 27.047 24.125 1 96.06 89 ALA B O 1
ATOM 2985 N N . TRP B 1 90 ? -8.492 27.328 26.203 1 95.88 90 TRP B N 1
ATOM 2986 C CA . TRP B 1 90 ? -9.742 26.625 25.938 1 95.88 90 TRP B CA 1
ATOM 2987 C C . TRP B 1 90 ? -10.5 27.281 24.781 1 95.88 90 TRP B C 1
ATOM 2989 O O . TRP B 1 90 ? -10.805 28.469 24.828 1 95.88 90 TRP B O 1
ATOM 2999 N N . ASN B 1 91 ? -10.797 26.5 23.734 1 95.12 91 ASN B N 1
ATOM 3000 C CA . ASN B 1 91 ? -11.414 27.016 22.516 1 95.12 91 ASN B CA 1
ATOM 3001 C C . ASN B 1 91 ? -12.922 26.781 22.516 1 95.12 91 ASN B C 1
ATOM 3003 O O . ASN B 1 91 ? -13.461 26.234 21.547 1 95.12 91 ASN B O 1
ATOM 3007 N N . LYS B 1 92 ? -13.562 27.188 23.484 1 93.19 92 LYS B N 1
ATOM 3008 C CA . LYS B 1 92 ? -14.984 26.953 23.672 1 93.19 92 LYS B CA 1
ATOM 3009 C C . LYS B 1 92 ? -15.789 27.453 22.484 1 93.19 92 LYS B C 1
ATOM 3011 O O . LYS B 1 92 ? -15.602 28.594 22.031 1 93.19 92 LYS B O 1
ATOM 3016 N N . GLY B 1 93 ? -16.625 26.625 22.031 1 92.62 93 GLY B N 1
ATOM 3017 C CA . GLY B 1 93 ? -17.594 27 21.016 1 92.62 93 GLY B CA 1
ATOM 3018 C C . GLY B 1 93 ? -17 27.062 19.609 1 92.62 93 GLY B C 1
ATOM 3019 O O . GLY B 1 93 ? -17.703 27.359 18.656 1 92.62 93 GLY B O 1
ATOM 3020 N N . LYS B 1 94 ? -15.703 26.781 19.5 1 92.88 94 LYS B N 1
ATOM 3021 C CA . LYS B 1 94 ? -15.008 26.797 18.219 1 92.88 94 LYS B CA 1
ATOM 3022 C C . LYS B 1 94 ? -14.297 25.469 17.969 1 92.88 94 LYS B C 1
ATOM 3024 O O . LYS B 1 94 ? -14.156 24.641 18.875 1 92.88 94 LYS B O 1
ATOM 3029 N N . ILE B 1 95 ? -13.914 25.297 16.688 1 94.25 95 ILE B N 1
ATOM 3030 C CA . ILE B 1 95 ? -13.297 24 16.391 1 94.25 95 ILE B CA 1
ATOM 3031 C C . ILE B 1 95 ? -11.945 24.219 15.719 1 94.25 95 ILE B C 1
ATOM 3033 O O . ILE B 1 95 ? -11.312 23.266 15.266 1 94.25 95 ILE B O 1
ATOM 3037 N N . TYR B 1 96 ? -11.57 25.453 15.586 1 91.38 96 TYR B N 1
ATOM 3038 C CA . TYR B 1 96 ? -10.359 25.781 14.844 1 91.38 96 TYR B CA 1
ATOM 3039 C C . TYR B 1 96 ? -9.68 27.016 15.422 1 91.38 96 TYR B C 1
ATOM 3041 O O . TYR B 1 96 ? -10.305 27.797 16.125 1 91.38 96 TYR B O 1
ATOM 3049 N N . CYS B 1 97 ? -8.352 27.156 15.141 1 90.44 97 CYS B N 1
ATOM 3050 C CA . CYS B 1 97 ? -7.594 28.359 15.492 1 90.44 97 CYS B CA 1
ATOM 3051 C C . CYS B 1 97 ? -7.801 29.453 14.453 1 90.44 97 CYS B C 1
ATOM 3053 O O . CYS B 1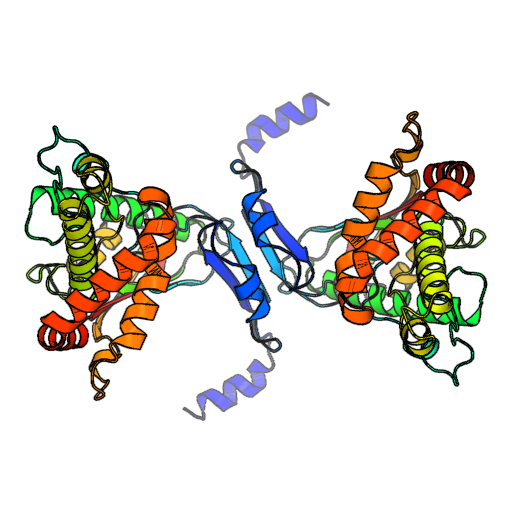 97 ? -7.164 29.438 13.398 1 90.44 97 CYS B O 1
ATOM 3055 N N . ALA B 1 98 ? -8.625 30.406 14.773 1 82.75 98 ALA B N 1
ATOM 3056 C CA . ALA B 1 98 ? -8.938 31.5 13.852 1 82.75 98 ALA B CA 1
ATOM 3057 C C . ALA B 1 98 ? -7.895 32.594 13.938 1 82.75 98 ALA B C 1
ATOM 3059 O O . ALA B 1 98 ? -7.84 33.469 13.07 1 82.75 98 ALA B O 1
ATOM 3060 N N . GLY B 1 99 ? -7.051 32.594 14.883 1 79.06 99 GLY B N 1
ATOM 3061 C CA . GLY B 1 99 ? -5.957 33.562 15 1 79.06 99 GLY B CA 1
ATOM 3062 C C . GLY B 1 99 ? -6.262 34.719 15.938 1 79.06 99 GLY B C 1
ATOM 3063 O O . GLY B 1 99 ? -5.359 35.469 16.328 1 79.06 99 GLY B O 1
ATOM 3064 N N . ASN B 1 100 ? -7.539 34.812 16.359 1 79.38 100 ASN B N 1
ATOM 3065 C CA . ASN B 1 100 ? -7.941 35.938 17.203 1 79.38 100 ASN B CA 1
ATOM 3066 C C . ASN B 1 100 ? -7.645 35.656 18.672 1 79.38 100 ASN B C 1
ATOM 3068 O O . ASN B 1 100 ? -7.402 36.594 19.438 1 79.38 100 ASN B O 1
ATOM 3072 N N . GLU B 1 101 ? -7.715 34.531 18.984 1 87.56 101 GLU B N 1
ATOM 3073 C CA . GLU B 1 101 ? -7.422 34.156 20.375 1 87.56 101 GLU B CA 1
ATOM 3074 C C . GLU B 1 101 ? -5.945 33.781 20.547 1 87.56 101 GLU B C 1
ATOM 3076 O O . GLU B 1 101 ? -5.5 32.75 20.094 1 87.56 101 GLU B O 1
ATOM 3081 N N . LYS B 1 102 ? -5.312 34.594 21.266 1 90.62 102 LYS B N 1
ATOM 3082 C CA . LYS B 1 102 ? -3.859 34.5 21.359 1 90.62 102 LYS B CA 1
ATOM 3083 C C . LYS B 1 102 ? -3.422 33.188 21.969 1 90.62 102 LYS B C 1
ATOM 3085 O O . LYS B 1 102 ? -2.516 32.5 21.453 1 90.62 102 LYS B O 1
ATOM 3090 N N . GLU B 1 103 ? -4.086 32.781 23.047 1 95.38 103 GLU B N 1
ATOM 3091 C CA . GLU B 1 103 ? -3.678 31.578 23.75 1 95.38 103 GLU B CA 1
ATOM 3092 C C . GLU B 1 103 ? -3.953 30.328 22.906 1 95.38 103 GLU B C 1
ATOM 3094 O O . GLU B 1 103 ? -3.184 29.375 22.938 1 95.38 103 GLU B O 1
ATOM 3099 N N . VAL B 1 104 ? -5.035 30.328 22.188 1 95.69 104 VAL B N 1
ATOM 3100 C CA . VAL B 1 104 ? -5.352 29.219 21.297 1 95.69 104 VAL B CA 1
ATOM 3101 C C . VAL B 1 104 ? -4.305 29.141 20.188 1 95.69 104 VAL B C 1
ATOM 3103 O O . VAL B 1 104 ? -3.781 28.062 19.891 1 95.69 104 VAL B O 1
ATOM 3106 N N . THR B 1 105 ? -3.994 30.266 19.641 1 94.62 105 THR B N 1
ATOM 3107 C CA . THR B 1 105 ? -3.018 30.344 18.562 1 94.62 105 THR B CA 1
ATOM 3108 C C . THR B 1 105 ? -1.65 29.859 19.031 1 94.62 105 THR B C 1
ATOM 3110 O O . THR B 1 105 ? -0.978 29.094 18.328 1 94.62 105 THR B O 1
ATOM 3113 N N . LYS B 1 106 ? -1.29 30.266 20.156 1 95.19 106 LYS B N 1
ATOM 3114 C CA . LYS B 1 106 ? -0.017 29.844 20.734 1 95.19 106 LYS B CA 1
ATOM 3115 C C . LYS B 1 106 ? 0.031 28.328 20.906 1 95.19 106 LYS B C 1
ATOM 3117 O O . LYS B 1 106 ? 1.06 27.703 20.641 1 95.19 106 LYS B O 1
ATOM 3122 N N . ALA B 1 107 ? -1.03 27.781 21.359 1 97 107 ALA B N 1
ATOM 3123 C CA . ALA B 1 107 ? -1.095 26.344 21.562 1 97 107 ALA B CA 1
ATOM 3124 C C . ALA B 1 107 ? -0.949 25.594 20.25 1 97 107 ALA B C 1
ATOM 3126 O O . ALA B 1 107 ? -0.192 24.625 20.156 1 97 107 ALA B O 1
ATOM 3127 N N . TYR B 1 108 ? -1.636 26.047 19.234 1 96.81 108 TYR B N 1
ATOM 3128 C CA . TYR B 1 108 ? -1.566 25.422 17.922 1 96.81 108 TYR B CA 1
ATOM 3129 C C . TYR B 1 108 ? -0.179 25.578 17.312 1 96.81 108 TYR B C 1
ATOM 3131 O O . TYR B 1 108 ? 0.362 24.641 16.719 1 96.81 108 TYR B O 1
ATOM 3139 N N . PHE B 1 109 ? 0.397 26.703 17.469 1 96.12 109 PHE B N 1
ATOM 3140 C CA . PHE B 1 109 ? 1.741 26.938 16.953 1 96.12 109 PHE B CA 1
ATOM 3141 C C . PHE B 1 109 ? 2.75 26.031 17.656 1 96.12 109 PHE B C 1
ATOM 3143 O O . PHE B 1 109 ? 3.668 25.5 17.016 1 96.12 109 PHE B O 1
ATOM 3150 N N . ALA B 1 110 ? 2.584 25.906 18.922 1 97.38 110 ALA B N 1
ATOM 3151 C CA . ALA B 1 110 ? 3.469 25.031 19.672 1 97.38 110 ALA B CA 1
ATOM 3152 C C . ALA B 1 110 ? 3.406 23.594 19.141 1 97.38 110 ALA B C 1
ATOM 3154 O O . ALA B 1 110 ? 4.434 22.938 19.016 1 97.38 110 ALA B O 1
ATOM 3155 N N . GLN B 1 111 ? 2.238 23.172 18.875 1 97.56 111 GLN B N 1
ATOM 3156 C CA . GLN B 1 111 ? 2.074 21.828 18.312 1 97.56 111 GLN B CA 1
ATOM 3157 C C . GLN B 1 111 ? 2.678 21.75 16.906 1 97.56 111 GLN B C 1
ATOM 3159 O O . GLN B 1 111 ? 3.312 20.75 16.562 1 97.56 111 GLN B O 1
ATOM 3164 N N . PHE B 1 112 ? 2.512 22.812 16.094 1 97.75 112 PHE B N 1
ATOM 3165 C CA . PHE B 1 112 ? 3.1 22.875 14.766 1 97.75 112 PHE B CA 1
ATOM 3166 C C . PHE B 1 112 ? 4.621 22.797 14.844 1 97.75 112 PHE B C 1
ATOM 3168 O O . PHE B 1 112 ? 5.246 22.062 14.062 1 97.75 112 PHE B O 1
ATOM 3175 N N . LYS B 1 113 ? 5.113 23.484 15.734 1 98.06 113 LYS B N 1
ATOM 3176 C CA . LYS B 1 113 ? 6.555 23.484 15.961 1 98.06 113 LYS B CA 1
ATOM 3177 C C . LYS B 1 113 ? 7.051 22.078 16.312 1 98.06 113 LYS B C 1
ATOM 3179 O O . LYS B 1 113 ? 8.016 21.594 15.719 1 98.06 113 LYS B O 1
ATOM 3184 N N . THR B 1 114 ? 6.387 21.484 17.234 1 98.12 114 THR B N 1
ATOM 3185 C CA . THR B 1 114 ? 6.75 20.141 17.688 1 98.12 114 THR B CA 1
ATOM 3186 C C . THR B 1 114 ? 6.652 19.156 16.531 1 98.12 114 THR B C 1
ATOM 3188 O O . THR B 1 114 ? 7.559 18.344 16.328 1 98.12 114 THR B O 1
ATOM 3191 N N . ASP B 1 115 ? 5.598 19.203 15.812 1 98.25 115 ASP B N 1
ATOM 3192 C CA . ASP B 1 115 ? 5.344 18.266 14.711 1 98.25 115 ASP B CA 1
ATOM 3193 C C . ASP B 1 115 ? 6.352 18.469 13.586 1 98.25 115 ASP B C 1
ATOM 3195 O O . ASP B 1 115 ? 6.848 17.5 13.008 1 98.25 115 ASP B O 1
ATOM 3199 N N . THR B 1 116 ? 6.574 19.719 13.234 1 98.25 116 THR B N 1
ATOM 3200 C CA . THR B 1 116 ? 7.52 20 12.164 1 98.25 116 THR B CA 1
ATOM 3201 C C . THR B 1 116 ? 8.922 19.547 12.547 1 98.25 116 THR B C 1
ATOM 3203 O O . THR B 1 116 ? 9.664 19.031 11.711 1 98.25 116 THR B O 1
ATOM 3206 N N . ASP B 1 117 ? 9.281 19.75 13.789 1 98.31 117 ASP B N 1
ATOM 3207 C CA . ASP B 1 117 ? 10.562 19.25 14.281 1 98.31 117 ASP B CA 1
ATOM 3208 C C . ASP B 1 117 ? 10.664 17.734 14.109 1 98.31 117 ASP B C 1
ATOM 3210 O O . ASP B 1 117 ? 11.672 17.234 13.617 1 98.31 117 ASP B O 1
ATOM 3214 N N . ALA B 1 118 ? 9.648 17.047 14.477 1 98.31 118 ALA B N 1
ATOM 3215 C CA . ALA B 1 118 ? 9.617 15.602 14.344 1 98.31 118 ALA B CA 1
ATOM 3216 C C . ALA B 1 118 ? 9.703 15.18 12.883 1 98.31 118 ALA B C 1
ATOM 3218 O O . ALA B 1 118 ? 10.445 14.25 12.539 1 98.31 118 ALA B O 1
ATOM 3219 N N . PHE B 1 119 ? 8.953 15.859 12.062 1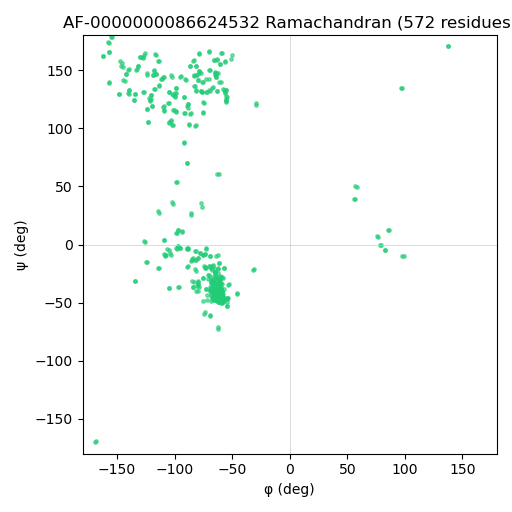 98.44 119 PHE B N 1
ATOM 3220 C CA . PHE B 1 119 ? 8.961 15.594 10.633 1 98.44 119 PHE B CA 1
ATOM 3221 C C . PHE B 1 119 ? 10.359 15.758 10.055 1 98.44 119 PHE B C 1
ATOM 3223 O O . PHE B 1 119 ? 10.844 14.883 9.336 1 98.44 119 PHE B O 1
ATOM 3230 N N . LEU B 1 120 ? 10.969 16.812 10.359 1 98.38 120 LEU B N 1
ATOM 3231 C CA . LEU B 1 120 ? 12.281 17.125 9.797 1 98.38 120 LEU B CA 1
ATOM 3232 C C . LEU B 1 120 ? 13.344 16.156 10.328 1 98.38 120 LEU B C 1
ATOM 3234 O O . LEU B 1 120 ? 14.242 15.75 9.594 1 98.38 120 LEU B O 1
ATOM 3238 N N . LYS B 1 121 ? 13.281 15.812 11.555 1 98.12 121 LYS B N 1
ATOM 3239 C CA . LYS B 1 121 ? 14.219 14.852 12.117 1 98.12 121 LYS B CA 1
ATOM 3240 C C . LYS B 1 121 ? 14.078 13.484 11.445 1 98.12 121 LYS B C 1
ATOM 3242 O O . LYS B 1 121 ? 15.078 12.836 11.141 1 98.12 121 LYS B O 1
ATOM 3247 N N . ALA B 1 122 ? 12.875 13.062 11.281 1 98.12 122 ALA B N 1
ATOM 3248 C CA . ALA B 1 122 ? 12.641 11.789 10.602 1 98.12 122 ALA B CA 1
ATOM 3249 C C . ALA B 1 122 ? 13.211 11.812 9.188 1 98.12 122 ALA B C 1
ATOM 3251 O O . ALA B 1 122 ? 13.875 10.867 8.758 1 98.12 122 ALA B O 1
ATOM 3252 N N . ARG B 1 123 ? 12.945 12.906 8.461 1 98.25 123 ARG B N 1
ATOM 3253 C CA . ARG B 1 123 ? 13.492 13.047 7.113 1 98.25 123 ARG B CA 1
ATOM 3254 C C . ARG B 1 123 ? 15.016 13.094 7.145 1 98.25 123 ARG B C 1
ATOM 3256 O O . ARG B 1 123 ? 15.68 12.492 6.297 1 98.25 123 ARG B O 1
ATOM 3263 N N . ALA B 1 124 ? 15.539 13.781 8.086 1 97.94 124 ALA B N 1
ATOM 3264 C CA . ALA B 1 124 ? 17 13.852 8.188 1 97.94 124 ALA B CA 1
ATOM 3265 C C . ALA B 1 124 ? 17.609 12.469 8.367 1 97.94 124 ALA B C 1
ATOM 3267 O O . ALA B 1 124 ? 18.688 12.18 7.84 1 97.94 124 ALA B O 1
ATOM 3268 N N . GLN B 1 125 ? 16.953 11.672 9.117 1 96.94 125 GLN B N 1
ATOM 3269 C CA . GLN B 1 125 ? 17.422 10.305 9.328 1 96.94 125 GLN B CA 1
ATOM 3270 C C . GLN B 1 125 ? 17.297 9.477 8.047 1 96.94 125 GLN B C 1
ATOM 3272 O O . GLN B 1 125 ? 18.188 8.688 7.727 1 96.94 125 GLN B O 1
ATOM 3277 N N . GLU B 1 126 ? 16.297 9.625 7.297 1 97.81 126 GLU B N 1
ATOM 3278 C CA . GLU B 1 126 ? 15.984 8.812 6.129 1 97.81 126 GLU B CA 1
ATOM 3279 C C . GLU B 1 126 ? 16.812 9.25 4.918 1 97.81 126 GLU B C 1
ATOM 3281 O O . GLU B 1 126 ? 17.125 8.43 4.055 1 97.81 126 GLU B O 1
ATOM 3286 N N . LEU B 1 127 ? 17.109 10.531 4.852 1 98.06 127 LEU B N 1
ATOM 3287 C CA . LEU B 1 127 ? 17.781 11.102 3.682 1 98.06 127 LEU B CA 1
ATOM 3288 C C . LEU B 1 127 ? 19.281 10.852 3.736 1 98.06 127 LEU B C 1
ATOM 3290 O O . LEU B 1 127 ? 19.875 10.875 4.816 1 98.06 127 LEU B O 1
ATOM 3294 N N . VAL B 1 128 ? 19.859 10.656 2.57 1 96.94 128 VAL B N 1
ATOM 3295 C CA . VAL B 1 128 ? 21.312 10.711 2.447 1 96.94 128 VAL B CA 1
ATOM 3296 C C . VAL B 1 128 ? 21.812 12.133 2.723 1 96.94 128 VAL B C 1
ATOM 3298 O O . VAL B 1 128 ? 21.031 13.086 2.645 1 96.94 128 VAL B O 1
ATOM 3301 N N . GLU B 1 129 ? 23.047 12.242 3.068 1 96.56 129 GLU B N 1
ATOM 3302 C CA . GLU B 1 129 ? 23.625 13.578 3.178 1 96.56 129 GLU B CA 1
ATOM 3303 C C . GLU B 1 129 ? 23.453 14.367 1.882 1 96.56 129 GLU B C 1
ATOM 3305 O O . GLU B 1 129 ? 23.672 13.828 0.792 1 96.56 129 GLU B O 1
ATOM 3310 N N . GLY B 1 130 ? 23.031 15.555 2.023 1 97.5 130 GLY B N 1
ATOM 3311 C CA . GLY B 1 130 ? 22.812 16.375 0.843 1 97.5 130 GLY B CA 1
ATOM 3312 C C . GLY B 1 130 ? 21.469 16.125 0.185 1 97.5 130 GLY B C 1
ATOM 3313 O O . GLY B 1 130 ? 21.109 16.781 -0.796 1 97.5 130 GLY B O 1
ATOM 3314 N N . GLY B 1 131 ? 20.75 15.117 0.736 1 98.19 131 GLY B N 1
ATOM 3315 C CA . GLY B 1 131 ? 19.422 14.875 0.219 1 98.19 131 GLY B CA 1
ATOM 3316 C C . GLY B 1 131 ? 18.5 16.078 0.352 1 98.19 131 GLY B C 1
ATOM 3317 O O . GLY B 1 131 ? 18.797 17.016 1.101 1 98.19 131 GLY B O 1
ATOM 3318 N N . LEU B 1 132 ? 17.391 16.078 -0.352 1 98.56 132 LEU B N 1
ATOM 3319 C CA . LEU B 1 132 ? 16.547 17.266 -0.437 1 98.56 132 LEU B CA 1
ATOM 3320 C C . LEU B 1 132 ? 15.164 17 0.126 1 98.56 132 LEU B C 1
ATOM 3322 O O . LEU B 1 132 ? 14.648 15.883 0.011 1 98.56 132 LEU B O 1
ATOM 3326 N N . VAL B 1 133 ? 14.617 18.016 0.725 1 98.56 133 VAL B N 1
ATOM 3327 C CA . VAL B 1 133 ? 13.211 18.031 1.114 1 98.56 133 VAL B CA 1
ATOM 3328 C C . VAL B 1 133 ? 12.508 19.203 0.438 1 98.56 133 VAL B C 1
ATOM 3330 O O . VAL B 1 133 ? 12.961 20.359 0.53 1 98.56 133 VAL B O 1
ATOM 3333 N N . VAL B 1 134 ? 11.484 18.922 -0.272 1 98.44 134 VAL B N 1
ATOM 3334 C CA . VAL B 1 134 ? 10.625 19.922 -0.886 1 98.44 134 VAL B CA 1
ATOM 3335 C C . VAL B 1 134 ? 9.305 20.016 -0.126 1 98.44 134 VAL B C 1
ATOM 3337 O O . VAL B 1 134 ? 8.578 19.016 -0.014 1 98.44 134 VAL B O 1
ATOM 3340 N N . VAL B 1 135 ? 8.992 21.172 0.363 1 98 135 VAL B N 1
ATOM 3341 C CA . VAL B 1 135 ? 7.789 21.344 1.168 1 98 135 VAL B CA 1
ATOM 3342 C C . VAL B 1 135 ? 6.875 22.375 0.515 1 98 135 VAL B C 1
ATOM 3344 O O . VAL B 1 135 ? 7.332 23.453 0.118 1 98 135 VAL B O 1
ATOM 3347 N N . GLN B 1 136 ? 5.691 22.016 0.348 1 97.06 136 GLN B N 1
ATOM 3348 C CA . GLN B 1 136 ? 4.602 22.938 0.031 1 97.06 136 GLN B CA 1
ATOM 3349 C C . GLN B 1 136 ? 3.521 22.891 1.11 1 97.06 136 GLN B C 1
ATOM 3351 O O . GLN B 1 136 ? 2.914 21.859 1.356 1 97.06 136 GLN B O 1
ATOM 3356 N N . VAL B 1 137 ? 3.299 24 1.743 1 96.38 137 VAL B N 1
ATOM 3357 C CA . VAL B 1 137 ? 2.348 24.031 2.85 1 96.38 137 VAL B CA 1
ATOM 3358 C C . VAL B 1 137 ? 1.433 25.25 2.719 1 96.38 137 VAL B C 1
ATOM 3360 O O . VAL B 1 137 ? 1.901 26.359 2.469 1 96.38 137 VAL B O 1
ATOM 3363 N N . PRO B 1 138 ? 0.145 24.969 2.807 1 94.19 138 PRO B N 1
ATOM 3364 C CA . PRO B 1 138 ? -0.74 26.141 2.848 1 94.19 138 PRO B CA 1
ATOM 3365 C C . PRO B 1 138 ? -0.542 26.984 4.102 1 94.19 138 PRO B C 1
ATOM 3367 O O . PRO B 1 138 ? -0.175 26.453 5.156 1 94.19 138 PRO B O 1
ATOM 3370 N N . GLY B 1 139 ? -0.744 28.234 3.945 1 94.12 139 GLY B N 1
ATOM 3371 C CA . GLY B 1 139 ? -0.559 29.141 5.074 1 94.12 139 GLY B CA 1
ATOM 3372 C C . GLY B 1 139 ? -1.082 30.531 4.812 1 94.12 139 GLY B C 1
ATOM 3373 O O . GLY B 1 139 ? -1.938 30.734 3.947 1 94.12 139 GLY B O 1
ATOM 3374 N N . VAL B 1 140 ? -0.726 31.391 5.734 1 93.75 140 VAL B N 1
ATOM 3375 C CA . VAL B 1 140 ? -1.041 32.812 5.594 1 93.75 140 VAL B CA 1
ATOM 3376 C C . VAL B 1 140 ? 0.205 33.594 5.152 1 93.75 140 VAL B C 1
ATOM 3378 O O . VAL B 1 140 ? 1.327 33.188 5.5 1 93.75 140 VAL B O 1
ATOM 3381 N N . PRO B 1 141 ? -0.005 34.562 4.348 1 89.88 141 PRO B N 1
ATOM 3382 C CA . PRO B 1 141 ? 1.142 35.219 3.713 1 89.88 141 PRO B CA 1
ATOM 3383 C C . PRO B 1 141 ? 2.145 35.781 4.727 1 89.88 141 PRO B C 1
ATOM 3385 O O . PRO B 1 141 ? 3.352 35.781 4.465 1 89.88 141 PRO B O 1
ATOM 3388 N N . ASN B 1 142 ? 1.659 36.312 5.793 1 89.62 142 ASN B N 1
ATOM 3389 C CA . ASN B 1 142 ? 2.533 36.844 6.84 1 89.62 142 ASN B CA 1
ATOM 3390 C C . ASN B 1 142 ? 1.837 36.844 8.195 1 89.62 142 ASN B C 1
ATOM 3392 O O . ASN B 1 142 ? 0.658 36.5 8.297 1 89.62 142 ASN B O 1
ATOM 3396 N N . SER B 1 143 ? 2.561 37.281 9.25 1 84.81 143 SER B N 1
ATOM 3397 C CA . SER B 1 143 ? 2.094 37.156 10.625 1 84.81 143 SER B CA 1
ATOM 3398 C C . SER B 1 143 ? 0.968 38.156 10.914 1 84.81 143 SER B C 1
ATOM 3400 O O . SER B 1 143 ? 0.29 38.031 11.938 1 84.81 143 SER B O 1
ATOM 3402 N N . LYS B 1 144 ? 0.698 39.031 10.047 1 87.88 144 LYS B N 1
ATOM 3403 C CA . LYS B 1 144 ? -0.34 40.031 10.258 1 87.88 144 LYS B CA 1
ATOM 3404 C C . LYS B 1 144 ? -1.698 39.531 9.781 1 87.88 144 LYS B C 1
ATOM 3406 O O . LYS B 1 144 ? -2.736 40.094 10.133 1 87.88 144 LYS B O 1
ATOM 3411 N N . VAL B 1 145 ? -1.645 38.562 8.969 1 88.38 145 VAL B N 1
ATOM 3412 C CA . VAL B 1 145 ? -2.879 38 8.422 1 88.38 145 VAL B CA 1
ATOM 3413 C C . VAL B 1 145 ? -3.352 36.844 9.305 1 88.38 145 VAL B C 1
ATOM 3415 O O . VAL B 1 145 ? -2.58 35.938 9.609 1 88.38 145 VAL B O 1
ATOM 3418 N N . LEU B 1 146 ? -4.602 36.938 9.719 1 88.06 146 LEU B N 1
ATOM 3419 C CA . LEU B 1 146 ? -5.176 35.875 10.547 1 88.06 146 LEU B CA 1
ATOM 3420 C C . LEU B 1 146 ? -5.551 34.656 9.703 1 88.06 146 LEU B C 1
ATOM 3422 O O . LEU B 1 146 ? -5.961 34.812 8.547 1 88.06 146 LEU B O 1
ATOM 3426 N N . PRO B 1 147 ? -5.426 33.438 10.359 1 86.25 147 PRO B N 1
ATOM 3427 C CA . PRO B 1 147 ? -5.891 32.25 9.641 1 86.25 147 PRO B CA 1
ATOM 3428 C C . PRO B 1 147 ? -7.328 32.375 9.148 1 86.25 147 PRO B C 1
ATOM 3430 O O . PRO B 1 147 ? -7.652 31.922 8.047 1 86.25 147 PRO B O 1
ATOM 3433 N N . SER B 1 148 ? -8.172 33.031 9.883 1 83.69 148 SER B N 1
ATOM 3434 C CA . SER B 1 148 ? -9.57 33.188 9.516 1 83.69 148 SER B CA 1
ATOM 3435 C C . SER B 1 148 ? -9.727 34.094 8.297 1 83.69 148 SER B C 1
ATOM 3437 O O . SER B 1 148 ? -10.805 34.156 7.695 1 83.69 148 SER B O 1
ATOM 3439 N N . GLU B 1 149 ? -8.656 34.719 7.93 1 86.69 149 GLU B N 1
ATOM 3440 C CA . GLU B 1 149 ? -8.68 35.594 6.754 1 86.69 149 GLU B CA 1
ATOM 3441 C C . GLU B 1 149 ? -8.148 34.844 5.523 1 86.69 149 GLU B C 1
ATOM 3443 O O . GLU B 1 149 ? -7.84 35.469 4.508 1 86.69 149 GLU B O 1
ATOM 3448 N N . SER B 1 150 ? -8.016 33.656 5.602 1 88.56 150 SER B N 1
ATOM 3449 C CA . SER B 1 150 ? -7.637 32.812 4.484 1 88.56 150 SER B CA 1
ATOM 3450 C C . SER B 1 150 ? -8.773 31.859 4.102 1 88.56 150 SER B C 1
ATOM 3452 O O . SER B 1 150 ? -9.711 31.656 4.879 1 88.56 150 SER B O 1
ATOM 3454 N N . GLY B 1 151 ? -8.68 31.406 2.818 1 85.94 151 GLY B N 1
ATOM 3455 C CA . GLY B 1 151 ? -9.68 30.438 2.377 1 85.94 151 GLY B CA 1
ATOM 3456 C C . GLY B 1 151 ? -9.773 29.234 3.277 1 85.94 151 GLY B C 1
ATOM 3457 O O . GLY B 1 151 ? -10.867 28.812 3.648 1 85.94 151 GLY B O 1
ATOM 3458 N N . GLY B 1 152 ? -8.648 28.672 3.637 1 87.19 152 GLY B N 1
ATOM 3459 C CA . GLY B 1 152 ? -8.625 27.547 4.543 1 87.19 152 GLY B CA 1
ATOM 3460 C C . GLY B 1 152 ? -9.227 27.844 5.898 1 87.19 152 GLY B C 1
ATOM 3461 O O . GLY B 1 152 ? -9.984 27.031 6.445 1 87.19 152 GLY B O 1
ATOM 3462 N N . GLY B 1 153 ? -8.914 28.953 6.371 1 88.94 153 GLY B N 1
ATOM 3463 C CA . GLY B 1 153 ? -9.477 29.375 7.645 1 88.94 153 GLY B CA 1
ATOM 3464 C C . GLY B 1 153 ? -10.977 29.578 7.605 1 88.94 153 GLY B C 1
ATOM 3465 O O . GLY B 1 153 ? -11.688 29.172 8.531 1 88.94 153 GLY B O 1
ATOM 3466 N N . LEU B 1 154 ? -11.43 30.219 6.59 1 89.19 154 LEU B N 1
ATOM 3467 C CA . LEU B 1 154 ? -12.867 30.438 6.441 1 89.19 154 LEU B CA 1
ATOM 3468 C C . LEU B 1 154 ? -13.609 29.109 6.336 1 89.19 154 LEU B C 1
ATOM 3470 O O . LEU B 1 154 ? -14.719 28.969 6.867 1 89.19 154 LEU B O 1
ATOM 3474 N N . ASN B 1 155 ? -12.992 28.219 5.625 1 91.44 155 ASN B N 1
ATOM 3475 C CA . ASN B 1 155 ? -13.57 26.891 5.551 1 91.44 155 ASN B CA 1
ATOM 3476 C C . ASN B 1 155 ? -13.797 26.297 6.941 1 91.44 155 ASN B C 1
ATOM 3478 O O . ASN B 1 155 ? -14.875 25.766 7.227 1 91.44 155 ASN B O 1
ATOM 3482 N N . CYS B 1 156 ? -12.852 26.406 7.73 1 91.88 156 CYS B N 1
ATOM 3483 C CA . CYS B 1 156 ? -12.922 25.859 9.086 1 91.88 156 CYS B CA 1
ATOM 3484 C C . CYS B 1 156 ? -13.945 26.625 9.922 1 91.88 156 CYS B C 1
ATOM 3486 O O . CYS B 1 156 ? -14.664 26.016 10.719 1 91.88 156 CYS B O 1
ATOM 3488 N N . GLU B 1 157 ? -13.961 27.875 9.719 1 91.31 157 GLU B N 1
ATOM 3489 C CA . GLU B 1 157 ? -14.938 28.688 10.43 1 91.31 157 GLU B CA 1
ATOM 3490 C C . GLU B 1 157 ? -16.359 28.297 10.062 1 91.31 157 GLU B C 1
ATOM 3492 O O . GLU B 1 157 ? -17.219 28.188 10.93 1 91.31 157 GLU B O 1
ATOM 3497 N N . PHE B 1 158 ? -16.547 28.125 8.766 1 93.69 158 PHE B N 1
ATOM 3498 C CA . PHE B 1 158 ? -17.875 27.734 8.305 1 93.69 158 PHE B CA 1
ATOM 3499 C C . PHE B 1 158 ? -18.25 26.375 8.875 1 93.69 158 PHE B C 1
ATOM 3501 O O . PHE B 1 158 ? -19.422 26.125 9.188 1 93.69 158 PHE B O 1
ATOM 3508 N N . LEU B 1 159 ? -17.312 25.516 8.977 1 94.5 159 LEU B N 1
ATOM 3509 C CA . LEU B 1 159 ? -17.562 24.219 9.586 1 94.5 159 LEU B CA 1
ATOM 3510 C C . LEU B 1 159 ? -17.984 24.375 11.039 1 94.5 159 LEU B C 1
ATOM 3512 O O . LEU B 1 159 ? -18.984 23.797 11.469 1 94.5 159 LEU B O 1
ATOM 3516 N N . GLY B 1 160 ? -17.219 25.156 11.75 1 93.94 160 GLY B N 1
ATOM 3517 C CA . GLY B 1 160 ? -17.547 25.422 13.141 1 93.94 160 GLY B CA 1
ATOM 3518 C C . GLY B 1 160 ? -18.938 26.031 13.32 1 93.94 160 GLY B C 1
ATOM 3519 O O . GLY B 1 160 ? -19.703 25.609 14.18 1 93.94 160 GLY B O 1
ATOM 3520 N N . ASP B 1 161 ? -19.203 26.969 12.523 1 94.75 161 ASP B N 1
ATOM 3521 C CA . ASP B 1 161 ? -20.5 27.625 12.57 1 94.75 161 ASP B CA 1
ATOM 3522 C C . ASP B 1 161 ? -21.641 26.641 12.297 1 94.75 161 ASP B C 1
ATOM 3524 O O . ASP B 1 161 ? -22.688 26.703 12.922 1 94.75 161 ASP B O 1
ATOM 3528 N N . SER B 1 162 ? -21.406 25.844 11.328 1 96.31 162 SER B N 1
ATOM 3529 C CA . SER B 1 162 ? -22.422 24.844 10.977 1 96.31 162 SER B CA 1
ATOM 3530 C C . SER B 1 162 ? -22.688 23.891 12.133 1 96.31 162 SER B C 1
ATOM 3532 O O . SER B 1 162 ? -23.828 23.531 12.383 1 96.31 162 SER B O 1
ATOM 3534 N N . ILE B 1 163 ? -21.688 23.484 12.812 1 96.44 163 ILE B N 1
ATOM 3535 C CA . ILE B 1 163 ? -21.844 22.609 13.969 1 96.44 163 ILE B CA 1
ATOM 3536 C C . ILE B 1 163 ? -22.562 23.359 15.086 1 96.44 163 ILE B C 1
ATOM 3538 O O . ILE B 1 163 ? -23.438 22.797 15.75 1 96.44 163 ILE B O 1
ATOM 3542 N N . ALA B 1 164 ? -22.234 24.547 15.289 1 95.62 164 ALA B N 1
ATOM 3543 C CA . ALA B 1 164 ? -22.922 25.375 16.281 1 95.62 164 ALA B CA 1
ATOM 3544 C C . ALA B 1 164 ? -24.406 25.484 15.977 1 95.62 164 ALA B C 1
ATOM 3546 O O . ALA B 1 164 ? -25.234 25.453 16.891 1 95.62 164 ALA B O 1
ATOM 3547 N N . ASP B 1 165 ? -24.672 25.641 14.703 1 96.56 165 ASP B N 1
ATOM 3548 C CA . ASP B 1 165 ? -26.078 25.672 14.289 1 96.56 165 ASP B CA 1
ATOM 3549 C C . ASP B 1 165 ? -26.781 24.359 14.625 1 96.56 165 ASP B C 1
ATOM 3551 O O . ASP B 1 165 ? -27.938 24.344 15.047 1 96.56 165 ASP B O 1
ATOM 3555 N N . MET B 1 166 ? -26.094 23.344 14.422 1 97.12 166 MET B N 1
ATOM 3556 C CA . MET B 1 166 ? -26.672 22.031 14.742 1 97.12 166 MET B CA 1
ATOM 3557 C C . MET B 1 166 ? -26.906 21.891 16.25 1 97.12 166 MET B C 1
ATOM 3559 O O . MET B 1 166 ? -27.828 21.219 16.672 1 97.12 166 MET B O 1
ATOM 3563 N N . VAL B 1 167 ? -26.078 22.484 17.016 1 96.69 167 VAL B N 1
ATOM 3564 C CA . VAL B 1 167 ? -26.297 22.516 18.453 1 96.69 167 VAL B CA 1
ATOM 3565 C C . VAL B 1 167 ? -27.578 23.281 18.781 1 96.69 167 VAL B C 1
ATOM 3567 O O . VAL B 1 167 ? -28.406 22.812 19.547 1 96.69 167 VAL B O 1
ATOM 3570 N N . LYS B 1 168 ? -27.75 24.359 18.188 1 96.81 168 LYS B N 1
ATOM 3571 C CA . LYS B 1 168 ? -28.938 25.172 18.391 1 96.81 168 LYS B CA 1
ATOM 3572 C C . LYS B 1 168 ? -30.203 24.406 18 1 96.81 168 LYS B C 1
ATOM 3574 O O . LYS B 1 168 ? -31.266 24.594 18.609 1 96.81 168 LYS B O 1
ATOM 3579 N N . MET B 1 169 ? -30.031 23.594 17 1 96.31 169 MET B N 1
ATOM 3580 C CA . MET B 1 169 ? -31.156 22.797 16.5 1 96.31 169 MET B CA 1
ATOM 3581 C C . MET B 1 169 ? -31.391 21.578 17.375 1 96.31 169 MET B C 1
ATOM 3583 O O . MET B 1 169 ? -32.406 20.875 17.219 1 96.31 169 MET B O 1
ATOM 3587 N N . GLY B 1 170 ? -30.469 21.281 18.266 1 95.81 170 GLY B N 1
ATOM 3588 C CA . GLY B 1 170 ? -30.609 20.156 19.172 1 95.81 170 GLY B CA 1
ATOM 3589 C C . GLY B 1 170 ? -30.141 18.844 18.594 1 95.81 170 GLY B C 1
ATOM 3590 O O . GLY B 1 170 ? -30.406 17.766 19.141 1 95.81 170 GLY B O 1
ATOM 3591 N N . VAL B 1 171 ? -29.469 18.969 17.516 1 95.5 171 VAL B N 1
ATOM 3592 C CA . VAL B 1 171 ? -29 17.781 16.828 1 95.5 171 VAL B CA 1
ATOM 3593 C C . VAL B 1 171 ? -27.734 17.25 17.516 1 95.5 171 VAL B C 1
ATOM 3595 O O . VAL B 1 171 ? -27.531 16.047 17.641 1 95.5 171 VAL B O 1
ATOM 3598 N N . ILE B 1 172 ? -26.859 18.172 17.938 1 95.06 172 ILE B N 1
ATOM 3599 C CA . ILE B 1 172 ? -25.594 17.891 18.609 1 95.06 172 ILE B CA 1
ATOM 3600 C C . ILE B 1 172 ? -25.547 18.625 19.938 1 95.06 172 ILE B C 1
ATOM 3602 O O . ILE B 1 172 ? -26.125 19.703 20.078 1 95.06 172 ILE B O 1
ATOM 3606 N N . THR B 1 173 ? -24.922 18 20.859 1 95.69 173 THR B N 1
ATOM 3607 C CA . THR B 1 173 ? -24.828 18.672 22.156 1 95.69 173 THR B CA 1
ATOM 3608 C C . THR B 1 173 ? -23.656 19.672 22.156 1 95.69 173 THR B C 1
ATOM 3610 O O . THR B 1 173 ? -22.719 19.531 21.375 1 95.69 173 THR B O 1
ATOM 3613 N N . GLU B 1 174 ? -23.75 20.578 23.031 1 95.12 174 GLU B N 1
ATOM 3614 C CA . GLU B 1 174 ? -22.672 21.547 23.203 1 95.12 174 GLU B CA 1
ATOM 3615 C C . GLU B 1 174 ? -21.375 20.859 23.641 1 95.12 174 GLU B C 1
ATOM 3617 O O . GLU B 1 174 ? -20.281 21.266 23.25 1 95.12 174 GLU B O 1
ATOM 3622 N N . GLU B 1 175 ? -21.547 19.891 24.438 1 94.25 175 GLU B N 1
ATOM 3623 C CA . GLU B 1 175 ? -20.391 19.141 24.922 1 94.25 175 GLU B CA 1
ATOM 3624 C C . GLU B 1 175 ? -19.641 18.484 23.766 1 94.25 175 GLU B C 1
ATOM 3626 O O . GLU B 1 175 ? -18.406 18.438 23.766 1 94.25 175 GLU B O 1
ATOM 3631 N N . LYS B 1 176 ? -20.359 18.016 22.828 1 94.31 176 LYS B N 1
ATOM 3632 C CA . LYS B 1 176 ? -19.75 17.375 21.656 1 94.31 176 LYS B CA 1
ATOM 3633 C C . LYS B 1 176 ? -19 18.391 20.797 1 94.31 176 LYS B C 1
ATOM 3635 O O . LYS B 1 176 ? -17.953 18.062 20.234 1 94.31 176 LYS B O 1
ATOM 3640 N N . LEU B 1 177 ? -19.594 19.5 20.688 1 95.06 177 LEU B N 1
ATOM 3641 C CA . LEU B 1 177 ? -18.922 20.578 19.969 1 95.06 177 LEU B CA 1
ATOM 3642 C C . LEU B 1 177 ? -17.625 20.969 20.672 1 95.06 177 LEU B C 1
ATOM 3644 O O . LEU B 1 177 ? -16.562 21.016 20.047 1 95.06 177 LEU B O 1
ATOM 3648 N N . ASP B 1 178 ? -17.641 21.109 21.953 1 94 178 ASP B N 1
ATOM 3649 C CA . ASP B 1 178 ? -16.516 21.609 22.734 1 94 178 ASP B CA 1
ATOM 3650 C C . ASP B 1 178 ? -15.391 20.578 22.828 1 94 178 ASP B C 1
ATOM 3652 O O . ASP B 1 178 ? -14.242 20.906 23.109 1 94 178 ASP B O 1
ATOM 3656 N N . SER B 1 179 ? -15.766 19.391 22.594 1 93.19 179 SER B N 1
ATOM 3657 C CA . SER B 1 179 ? -14.773 18.312 22.703 1 93.19 179 SER B CA 1
ATOM 3658 C C . SER B 1 179 ? -14.133 18.016 21.359 1 93.19 179 SER B C 1
ATOM 3660 O O . SER B 1 179 ? -13.406 17.016 21.219 1 93.19 179 SER B O 1
ATOM 3662 N N . PHE B 1 180 ? -14.414 18.922 20.406 1 94.75 180 PHE B N 1
ATOM 3663 C CA . PHE B 1 180 ? -13.859 18.688 19.078 1 94.75 180 PHE B CA 1
ATOM 3664 C C . PHE B 1 180 ? -13.086 19.891 18.594 1 94.75 180 PHE B C 1
ATOM 3666 O O . PHE B 1 180 ? -13.57 21.031 18.672 1 94.75 180 PHE B O 1
ATOM 3673 N N . ASN B 1 181 ? -11.906 19.656 18.125 1 95.44 181 ASN B N 1
ATOM 3674 C CA . ASN B 1 181 ? -11.086 20.641 17.422 1 95.44 181 ASN B CA 1
ATOM 3675 C C . ASN B 1 181 ? -10.352 20.031 16.234 1 95.44 181 ASN B C 1
ATOM 3677 O O . ASN B 1 181 ? -10.078 18.828 16.219 1 95.44 181 ASN B O 1
ATOM 3681 N N . LEU B 1 182 ? -10.117 20.859 15.273 1 94.19 182 LEU B N 1
ATOM 3682 C CA . LEU B 1 182 ? -9.367 20.391 14.109 1 94.19 182 LEU B CA 1
ATOM 3683 C C . LEU B 1 182 ? -7.863 20.453 14.375 1 94.19 182 LEU B C 1
ATOM 3685 O O . LEU B 1 182 ? -7.363 21.438 14.914 1 94.19 182 LEU B O 1
ATOM 3689 N N . ALA B 1 183 ? -7.18 19.453 13.992 1 93.94 183 ALA B N 1
ATOM 3690 C CA . ALA B 1 183 ? -5.727 19.406 14.109 1 93.94 183 ALA B CA 1
ATOM 3691 C C . ALA B 1 183 ? -5.055 19.984 12.875 1 93.94 183 ALA B C 1
ATOM 3693 O O . ALA B 1 183 ? -4.41 19.266 12.109 1 93.94 183 ALA B O 1
ATOM 3694 N N . LEU B 1 184 ? -5.156 21.25 12.719 1 94.31 184 LEU B N 1
ATOM 3695 C CA . LEU B 1 184 ? -4.633 21.953 11.547 1 94.31 184 LEU B CA 1
ATOM 3696 C C . LEU B 1 184 ? -4.09 23.328 11.93 1 94.31 184 LEU B C 1
ATOM 3698 O O . LEU B 1 184 ? -4.664 24 12.781 1 94.31 184 LEU B O 1
ATOM 3702 N N . TYR B 1 185 ? -3.037 23.719 11.359 1 95.31 185 TYR B N 1
ATOM 3703 C CA . TYR B 1 185 ? -2.443 25.031 11.578 1 95.31 185 TYR B CA 1
ATOM 3704 C C . TYR B 1 185 ? -1.914 25.625 10.273 1 95.31 185 TYR B C 1
ATOM 3706 O O . TYR B 1 185 ? -1.231 24.938 9.516 1 95.31 185 TYR B O 1
ATOM 3714 N N . LEU B 1 186 ? -2.254 26.828 9.992 1 95.69 186 LEU B N 1
ATOM 3715 C CA . LEU B 1 186 ? -1.787 27.531 8.797 1 95.69 186 LEU B CA 1
ATOM 3716 C C . LEU B 1 186 ? -0.667 28.5 9.148 1 95.69 186 LEU B C 1
ATOM 3718 O O . LEU B 1 186 ? -0.929 29.625 9.594 1 95.69 186 LEU B O 1
ATOM 3722 N N . PRO B 1 187 ? 0.544 28.141 8.859 1 96 187 PRO B N 1
ATOM 3723 C CA . PRO B 1 187 ? 1.679 28.953 9.289 1 96 187 PRO B CA 1
ATOM 3724 C C . PRO B 1 187 ? 1.942 30.141 8.359 1 96 187 PRO B C 1
ATOM 3726 O O . PRO B 1 187 ? 1.58 30.094 7.18 1 96 187 PRO B O 1
ATOM 3729 N N . SER B 1 188 ? 2.531 31.172 8.914 1 95.19 188 SER B N 1
ATOM 3730 C CA . SER B 1 188 ? 3.133 32.219 8.094 1 95.19 188 SER B CA 1
ATOM 3731 C C . SER B 1 188 ? 4.496 31.797 7.566 1 95.19 188 SER B C 1
ATOM 3733 O O . SER B 1 188 ? 5.07 30.812 8.039 1 95.19 188 SER B O 1
ATOM 3735 N N . ILE B 1 189 ? 4.984 32.531 6.562 1 96.31 189 ILE B N 1
ATOM 3736 C CA . ILE B 1 189 ? 6.281 32.219 5.98 1 96.31 189 ILE B CA 1
ATOM 3737 C C . ILE B 1 189 ? 7.371 32.344 7.043 1 96.31 189 ILE B C 1
ATOM 3739 O O . ILE B 1 189 ? 8.344 31.594 7.047 1 96.31 189 ILE B O 1
ATOM 3743 N N . GLU B 1 190 ? 7.238 33.312 7.961 1 96.75 190 GLU B N 1
ATOM 3744 C CA . GLU B 1 190 ? 8.195 33.531 9.047 1 96.75 190 GLU B CA 1
ATOM 3745 C C . GLU B 1 190 ? 8.234 32.312 9.984 1 96.75 190 GLU B C 1
ATOM 3747 O O . GLU B 1 190 ? 9.305 31.906 10.422 1 96.75 190 GLU B O 1
ATOM 3752 N N . GLU B 1 191 ? 7.074 31.812 10.25 1 96.38 191 GLU B N 1
ATOM 3753 C CA . GLU B 1 191 ? 6.977 30.656 11.133 1 96.38 191 GLU B CA 1
ATOM 3754 C C . GLU B 1 191 ? 7.605 29.422 10.5 1 96.38 191 GLU B C 1
ATOM 3756 O O . GLU B 1 191 ? 8.281 28.656 11.172 1 96.38 191 GLU B O 1
ATOM 3761 N N . VAL B 1 192 ? 7.395 29.25 9.18 1 97.31 192 VAL B N 1
ATOM 3762 C CA . VAL B 1 192 ? 7.996 28.125 8.469 1 97.31 192 VAL B CA 1
ATOM 3763 C C . VAL B 1 192 ? 9.516 28.219 8.539 1 97.31 192 VAL B C 1
ATOM 3765 O O . VAL B 1 192 ? 10.195 27.25 8.875 1 97.31 192 VAL B O 1
ATOM 3768 N N . LYS B 1 193 ? 9.984 29.375 8.211 1 97.25 193 LYS B N 1
ATOM 3769 C CA . LYS B 1 193 ? 11.422 29.609 8.266 1 97.25 193 LYS B CA 1
ATOM 3770 C C . LYS B 1 193 ? 11.969 29.344 9.672 1 97.25 193 LYS B C 1
ATOM 3772 O O . LYS B 1 193 ? 12.992 28.672 9.82 1 97.25 193 LYS B O 1
ATOM 3777 N N . MET B 1 194 ? 11.305 29.828 10.625 1 96.94 194 MET B N 1
ATOM 3778 C CA . MET B 1 194 ? 11.727 29.703 12.023 1 96.94 194 MET B CA 1
ATOM 3779 C C . MET B 1 194 ? 11.852 28.25 12.43 1 96.94 194 MET B C 1
ATOM 3781 O O . MET B 1 194 ? 12.867 27.844 13.008 1 96.94 194 MET B O 1
ATOM 3785 N N . VAL B 1 195 ? 10.852 27.469 12.172 1 97.25 195 VAL B N 1
ATOM 3786 C CA . VAL B 1 195 ? 10.844 26.094 12.648 1 97.25 195 VAL B CA 1
ATOM 3787 C C . VAL B 1 195 ? 11.914 25.281 11.922 1 97.25 195 VAL B C 1
ATOM 3789 O O . VAL B 1 195 ? 12.508 24.359 12.492 1 97.25 195 VAL B O 1
ATOM 3792 N N . VAL B 1 196 ? 12.211 25.547 10.703 1 97.56 196 VAL B N 1
ATOM 3793 C CA . VAL B 1 196 ? 13.258 24.875 9.961 1 97.56 196 VAL B CA 1
ATOM 3794 C C . VAL B 1 196 ? 14.625 25.203 10.562 1 97.56 196 VAL B C 1
ATOM 3796 O O . VAL B 1 196 ? 15.445 24.312 10.789 1 97.56 196 VAL B O 1
ATOM 3799 N N . GLU B 1 197 ? 14.812 26.484 10.82 1 96.94 197 GLU B N 1
ATOM 3800 C CA . GLU B 1 197 ? 16.078 26.938 11.367 1 96.94 197 GLU B CA 1
ATOM 3801 C C . GLU B 1 197 ? 16.312 26.375 12.766 1 96.94 197 GLU B C 1
ATOM 3803 O O . GLU B 1 197 ? 17.438 26 13.109 1 96.94 197 GLU B O 1
ATOM 3808 N N . MET B 1 198 ? 15.289 26.281 13.508 1 96.69 198 MET B N 1
ATOM 3809 C CA . MET B 1 198 ? 15.391 25.75 14.859 1 96.69 198 MET B CA 1
ATOM 3810 C C . MET B 1 198 ? 15.781 24.281 14.836 1 96.69 198 MET B C 1
ATOM 3812 O O . MET B 1 198 ? 16.5 23.812 15.719 1 96.69 198 MET B O 1
ATOM 3816 N N . ASN B 1 199 ? 15.289 23.469 13.969 1 95.44 199 ASN B N 1
ATOM 3817 C CA . ASN B 1 199 ? 15.594 22.047 13.836 1 95.44 199 ASN B CA 1
ATOM 3818 C C . ASN B 1 199 ? 17.078 21.812 13.562 1 95.44 199 ASN B C 1
ATOM 3820 O O . ASN B 1 199 ? 17.688 20.906 14.133 1 95.44 199 ASN B O 1
ATOM 3824 N N . ASN B 1 200 ? 17.703 22.578 12.617 1 93.75 200 ASN B N 1
ATOM 3825 C CA . ASN B 1 200 ? 19.141 22.672 12.328 1 93.75 200 ASN B CA 1
ATOM 3826 C C . ASN B 1 200 ? 19.625 21.469 11.539 1 93.75 200 ASN B C 1
ATOM 3828 O O . ASN B 1 200 ? 20.844 21.281 11.391 1 93.75 200 ASN B O 1
ATOM 3832 N N . CYS B 1 201 ? 18.812 20.562 11.086 1 97.25 201 CYS B N 1
ATOM 3833 C CA . CYS B 1 201 ? 19.234 19.422 10.289 1 97.25 201 CYS B CA 1
ATOM 3834 C C . CYS B 1 201 ? 19.328 19.797 8.812 1 97.25 201 CYS B C 1
ATOM 3836 O O . CYS B 1 201 ? 19.922 19.062 8.016 1 97.25 201 CYS B O 1
ATOM 3838 N N . PHE B 1 202 ? 18.781 20.953 8.453 1 98.06 202 PHE B N 1
ATOM 3839 C CA . PHE B 1 202 ? 18.688 21.297 7.039 1 98.06 202 PHE B CA 1
ATOM 3840 C C . PHE B 1 202 ? 19.156 22.719 6.805 1 98.06 202 PHE B C 1
ATOM 3842 O O . PHE B 1 202 ? 19.047 23.578 7.688 1 98.06 202 PHE B O 1
ATOM 3849 N N . THR B 1 203 ? 19.703 22.969 5.629 1 97.38 203 THR B N 1
ATOM 3850 C CA . THR B 1 203 ? 19.859 24.312 5.105 1 97.38 203 THR B CA 1
ATOM 3851 C C . THR B 1 203 ? 18.688 24.688 4.199 1 97.38 203 THR B C 1
ATOM 3853 O O . THR B 1 203 ? 18.172 23.844 3.471 1 97.38 203 THR B O 1
ATOM 3856 N N . ILE B 1 204 ? 18.328 25.938 4.254 1 98.06 204 ILE B N 1
ATOM 3857 C CA . ILE B 1 204 ? 17.297 26.438 3.359 1 98.06 204 ILE B CA 1
ATOM 3858 C C . ILE B 1 204 ? 17.922 26.875 2.035 1 98.06 204 ILE B C 1
ATOM 3860 O O . ILE B 1 204 ? 18.641 27.875 1.979 1 98.06 204 ILE B O 1
ATOM 3864 N N . GLU B 1 205 ? 17.594 26.141 0.996 1 98.19 205 GLU B N 1
ATOM 3865 C CA . GLU B 1 205 ? 18.094 26.484 -0.331 1 98.19 205 GLU B CA 1
ATOM 3866 C C . GLU B 1 205 ? 17.219 27.547 -0.985 1 98.19 205 GLU B C 1
ATOM 3868 O O . GLU B 1 205 ? 17.719 28.422 -1.708 1 98.19 205 GLU B O 1
ATOM 3873 N N . LYS B 1 206 ? 16 27.422 -0.735 1 98.12 206 LYS B N 1
ATOM 3874 C CA . LYS B 1 206 ? 15.008 28.344 -1.25 1 98.12 206 LYS B CA 1
ATOM 3875 C C . LYS B 1 206 ? 13.75 28.328 -0.389 1 98.12 206 LYS B C 1
ATOM 3877 O O . LYS B 1 206 ? 13.328 27.281 0.09 1 98.12 206 LYS B O 1
ATOM 3882 N N . ILE B 1 207 ? 13.188 29.5 -0.15 1 97.25 207 ILE B N 1
ATOM 3883 C CA . ILE B 1 207 ? 11.906 29.609 0.542 1 97.25 207 ILE B CA 1
ATOM 3884 C C . ILE B 1 207 ? 11.141 30.828 0.023 1 97.25 207 ILE B C 1
ATOM 3886 O O . ILE B 1 207 ? 11.727 31.891 -0.175 1 97.25 207 ILE B O 1
ATOM 3890 N N . CYS B 1 208 ? 9.914 30.594 -0.34 1 96.62 208 CYS B N 1
ATOM 3891 C CA . CYS B 1 208 ? 9.117 31.703 -0.842 1 96.62 208 CYS B CA 1
ATOM 3892 C C . CYS B 1 208 ? 7.625 31.422 -0.683 1 96.62 208 CYS B C 1
ATOM 3894 O O . CYS B 1 208 ? 7.23 30.297 -0.384 1 96.62 208 CYS B O 1
ATOM 3896 N N . THR B 1 209 ? 6.879 32.406 -0.813 1 95.69 209 THR B N 1
ATOM 3897 C CA . THR B 1 209 ? 5.422 32.344 -0.835 1 95.69 209 THR B CA 1
ATOM 3898 C C . THR B 1 209 ? 4.898 32.438 -2.264 1 95.69 209 THR B C 1
ATOM 3900 O O . THR B 1 209 ? 5.34 33.312 -3.029 1 95.69 209 THR B O 1
ATOM 3903 N N . LEU B 1 210 ? 4.055 31.5 -2.578 1 92.81 210 LEU B N 1
ATOM 3904 C CA . LEU B 1 210 ? 3.469 31.5 -3.914 1 92.81 210 LEU B CA 1
ATOM 3905 C C . LEU B 1 210 ? 1.955 31.656 -3.846 1 92.81 210 LEU B C 1
ATOM 3907 O O . LEU B 1 210 ? 1.323 31.25 -2.869 1 92.81 210 LEU B O 1
ATOM 3911 N N . SER B 1 211 ? 1.456 32.281 -4.91 1 87.69 211 SER B N 1
ATOM 3912 C CA . SER B 1 211 ? 0.007 32.406 -4.996 1 87.69 211 SER B CA 1
ATOM 3913 C C . SER B 1 211 ? -0.659 31.094 -5.387 1 87.69 211 SER B C 1
ATOM 3915 O O . SER B 1 211 ? -0.13 30.359 -6.211 1 87.69 211 SER B O 1
ATOM 3917 N N . HIS B 1 212 ? -1.716 30.828 -4.801 1 78.19 212 HIS B N 1
ATOM 3918 C CA . HIS B 1 212 ? -2.5 29.672 -5.188 1 78.19 212 HIS B CA 1
ATOM 3919 C C . HIS B 1 212 ? -3.027 29.812 -6.613 1 78.19 212 HIS B C 1
ATOM 3921 O O . HIS B 1 212 ? -3.393 30.906 -7.039 1 78.19 212 HIS B O 1
ATOM 3927 N N . PRO B 1 213 ? -3.084 28.641 -7.34 1 68.06 213 PRO B N 1
ATOM 3928 C CA . PRO B 1 213 ? -3.521 28.719 -8.734 1 68.06 213 PRO B CA 1
ATOM 3929 C C . PRO B 1 213 ? -4.918 29.312 -8.891 1 68.06 213 PRO B C 1
ATOM 3931 O O . PRO B 1 213 ? -5.254 29.844 -9.945 1 68.06 213 PRO B O 1
ATOM 3934 N N . SER B 1 214 ? -5.66 29.125 -7.902 1 63.03 214 SER B N 1
ATOM 3935 C CA . SER B 1 214 ? -7.008 29.688 -7.953 1 63.03 214 SER B CA 1
ATOM 3936 C C . SER B 1 214 ? -6.973 31.203 -8.188 1 63.03 214 SER B C 1
ATOM 3938 O O . SER B 1 214 ? -7.957 31.781 -8.641 1 63.03 214 SER B O 1
ATOM 3940 N N . ASN B 1 215 ? -5.934 31.703 -7.91 1 63.31 215 ASN B N 1
ATOM 3941 C CA . ASN B 1 215 ? -5.789 33.156 -8.094 1 63.31 215 ASN B CA 1
ATOM 3942 C C . ASN B 1 215 ? -5.949 33.531 -9.555 1 63.31 215 ASN B C 1
ATOM 3944 O O . ASN B 1 215 ? -6.34 34.688 -9.852 1 63.31 215 ASN B O 1
ATOM 3948 N N . TYR B 1 216 ? -5.723 32.5 -10.242 1 58.12 216 TYR B N 1
ATOM 3949 C CA . TYR B 1 216 ? -5.703 32.812 -11.656 1 58.12 216 TYR B CA 1
ATOM 3950 C C . TYR B 1 216 ? -6.977 32.344 -12.344 1 58.12 216 TYR B C 1
ATOM 3952 O O . TYR B 1 216 ? -7.156 32.562 -13.547 1 58.12 216 TYR B O 1
ATOM 3960 N N . ASP B 1 217 ? -7.738 31.703 -11.547 1 62.72 217 ASP B N 1
ATOM 3961 C CA . ASP B 1 217 ? -8.992 31.234 -12.125 1 62.72 217 ASP B CA 1
ATOM 3962 C C . ASP B 1 217 ? -9.992 32.375 -12.297 1 62.72 217 ASP B C 1
ATOM 3964 O O . ASP B 1 217 ? -10.359 33.031 -11.32 1 62.72 217 ASP B O 1
ATOM 3968 N N . SER B 1 218 ? -10.273 32.656 -13.453 1 69.69 218 SER B N 1
ATOM 3969 C CA . SER B 1 218 ? -11.211 33.75 -13.75 1 69.69 218 SER B CA 1
ATOM 3970 C C . SER B 1 218 ? -12.656 33.25 -13.617 1 69.69 218 SER B C 1
ATOM 3972 O O . SER B 1 218 ? -13.578 34.062 -13.594 1 69.69 218 SER B O 1
ATOM 3974 N N . MET B 1 219 ? -12.805 32.062 -13.406 1 73.5 219 MET B N 1
ATOM 3975 C CA . MET B 1 219 ? -14.172 31.562 -13.328 1 73.5 219 MET B CA 1
ATOM 3976 C C . MET B 1 219 ? -14.75 31.781 -11.93 1 73.5 219 MET B C 1
ATOM 3978 O O . MET B 1 219 ? -14.023 31.75 -10.938 1 73.5 219 MET B O 1
ATOM 3982 N N . PRO B 1 220 ? -16.094 32.062 -11.992 1 78.38 220 PRO B N 1
ATOM 3983 C CA . PRO B 1 220 ? -16.75 32.219 -10.695 1 78.38 220 PRO B CA 1
ATOM 3984 C C . PRO B 1 220 ? -16.656 30.953 -9.828 1 78.38 220 PRO B C 1
ATOM 3986 O O . PRO B 1 220 ? -16.453 29.859 -10.352 1 78.38 220 PRO B O 1
ATOM 3989 N N . LEU B 1 221 ? -16.75 31.188 -8.594 1 83.44 221 LEU B N 1
ATOM 3990 C CA . LEU B 1 221 ? -16.719 30.109 -7.613 1 83.44 221 LEU B CA 1
ATOM 3991 C C . LEU B 1 221 ? -17.797 29.078 -7.914 1 83.44 221 LEU B C 1
ATOM 3993 O O . LEU B 1 221 ? -18.969 29.422 -8.117 1 83.44 221 LEU B O 1
ATOM 3997 N N . ASP B 1 222 ? -17.391 27.844 -8.047 1 86.44 222 ASP B N 1
ATOM 3998 C CA . ASP B 1 222 ? -18.328 26.734 -8.18 1 86.44 222 ASP B CA 1
ATOM 3999 C C . ASP B 1 222 ? -18.734 26.203 -6.809 1 86.44 222 ASP B C 1
ATOM 4001 O O . ASP B 1 222 ? -18.016 25.406 -6.207 1 86.44 222 ASP B O 1
ATOM 4005 N N . ILE B 1 223 ? -19.891 26.578 -6.477 1 88 223 ILE B N 1
ATOM 4006 C CA . ILE B 1 223 ? -20.344 26.281 -5.121 1 88 223 ILE B CA 1
ATOM 4007 C C . ILE B 1 223 ? -20.5 24.781 -4.934 1 88 223 ILE B C 1
ATOM 4009 O O . ILE B 1 223 ? -20.047 24.234 -3.922 1 88 223 ILE B O 1
ATOM 4013 N N . GLU B 1 224 ? -21.078 24.125 -5.848 1 89.31 224 GLU B N 1
ATOM 4014 C CA . GLU B 1 224 ? -21.312 22.688 -5.746 1 89.31 224 GLU B CA 1
ATOM 4015 C C . GLU B 1 224 ? -20 21.922 -5.66 1 89.31 224 GLU B C 1
ATOM 4017 O O . GLU B 1 224 ? -19.859 21.031 -4.824 1 89.31 224 GLU B O 1
ATOM 4022 N N . LYS B 1 225 ? -19.156 22.297 -6.523 1 89.62 225 LYS B N 1
ATOM 4023 C CA . LYS B 1 225 ? -17.859 21.641 -6.52 1 89.62 225 LYS B CA 1
ATOM 4024 C C . LYS B 1 225 ? -17.109 21.906 -5.211 1 89.62 225 LYS B C 1
ATOM 4026 O O . LYS B 1 225 ? -16.484 21 -4.652 1 89.62 225 LYS B O 1
ATOM 4031 N N . THR B 1 226 ? -17.172 23.094 -4.766 1 89.38 226 THR B N 1
ATOM 4032 C CA . THR B 1 226 ? -16.5 23.469 -3.527 1 89.38 226 THR B CA 1
ATOM 4033 C C . THR B 1 226 ? -17.062 22.688 -2.344 1 89.38 226 THR B C 1
ATOM 4035 O O . THR B 1 226 ? -16.312 22.188 -1.506 1 89.38 226 THR B O 1
ATOM 4038 N N . CYS B 1 227 ? -18.297 22.547 -2.326 1 90.88 227 CYS B N 1
ATOM 4039 C CA . CYS B 1 227 ? -18.938 21.781 -1.257 1 90.88 227 CYS B CA 1
ATOM 4040 C C . CYS B 1 227 ? -18.5 20.328 -1.272 1 90.88 227 CYS B C 1
ATOM 4042 O O . CYS B 1 227 ? -18.188 19.766 -0.226 1 90.88 227 CYS B O 1
ATOM 4044 N N . ALA B 1 228 ? -18.484 19.781 -2.441 1 90.62 228 ALA B N 1
ATOM 4045 C CA . ALA B 1 228 ? -18.062 18.391 -2.588 1 90.62 228 ALA B CA 1
ATOM 4046 C C . ALA B 1 228 ? -16.625 18.203 -2.127 1 90.62 228 ALA B C 1
ATOM 4048 O O . ALA B 1 228 ? -16.312 17.219 -1.453 1 90.62 228 ALA B O 1
ATOM 4049 N N . ASP B 1 229 ? -15.789 19.109 -2.441 1 87.81 229 ASP B N 1
ATOM 4050 C CA . ASP B 1 229 ? -14.383 19.047 -2.072 1 87.81 229 ASP B CA 1
ATOM 4051 C C . ASP B 1 229 ? -14.203 19.109 -0.557 1 87.81 229 ASP B C 1
ATOM 4053 O O . ASP B 1 229 ? -13.453 18.312 0.02 1 87.81 229 ASP B O 1
ATOM 4057 N N . ILE B 1 230 ? -14.836 20 -0.014 1 90 230 ILE B N 1
ATOM 4058 C CA . ILE B 1 230 ? -14.711 20.203 1.424 1 90 230 ILE B CA 1
ATOM 4059 C C . ILE B 1 230 ? -15.234 18.984 2.174 1 90 230 ILE B C 1
ATOM 4061 O O . ILE B 1 230 ? -14.656 18.562 3.18 1 90 230 ILE B O 1
ATOM 4065 N N . ARG B 1 231 ? -16.281 18.453 1.688 1 92.25 231 ARG B N 1
ATOM 4066 C CA . ARG B 1 231 ? -16.812 17.25 2.314 1 92.25 231 ARG B CA 1
ATOM 4067 C C . ARG B 1 231 ? -15.828 16.094 2.199 1 92.25 231 ARG B C 1
ATOM 4069 O O . ARG B 1 231 ? -15.57 15.391 3.178 1 92.25 231 ARG B O 1
ATOM 4076 N N . ALA B 1 232 ? -15.258 15.953 1.029 1 85.69 232 ALA B N 1
ATOM 4077 C CA . ALA B 1 232 ? -14.305 14.875 0.795 1 85.69 232 ALA B CA 1
ATOM 4078 C C . ALA B 1 232 ? -13.125 14.969 1.76 1 85.69 232 ALA B C 1
ATOM 4080 O O . ALA B 1 232 ? -12.617 13.945 2.227 1 85.69 232 ALA B O 1
ATOM 4081 N N . ILE B 1 233 ? -12.734 16.125 2.121 1 84.19 233 ILE B N 1
ATOM 4082 C CA . ILE B 1 233 ? -11.57 16.375 2.971 1 84.19 233 ILE B CA 1
ATOM 4083 C C . ILE B 1 233 ? -11.945 16.125 4.43 1 84.19 233 ILE B C 1
ATOM 4085 O O . ILE B 1 233 ? -11.148 15.586 5.195 1 84.19 233 ILE B O 1
ATOM 4089 N N . ASN B 1 234 ? -13.172 16.438 4.801 1 88.5 234 ASN B N 1
ATOM 4090 C CA . ASN B 1 234 ? -13.438 16.578 6.23 1 88.5 234 ASN B CA 1
ATOM 4091 C C . ASN B 1 234 ? -14.383 15.5 6.734 1 88.5 234 ASN B C 1
ATOM 4093 O O . ASN B 1 234 ? -14.469 15.25 7.938 1 88.5 234 ASN B O 1
ATOM 4097 N N . GLU B 1 235 ? -15.117 14.891 5.867 1 89.62 235 GLU B N 1
ATOM 4098 C CA . GLU B 1 235 ? -16.219 14.031 6.285 1 89.62 235 GLU B CA 1
ATOM 4099 C C . GLU B 1 235 ? -15.727 12.898 7.184 1 89.62 235 GLU B C 1
ATOM 4101 O O . GLU B 1 235 ? -16.328 12.609 8.219 1 89.62 235 GLU B O 1
ATOM 4106 N N . ASN B 1 236 ? -14.672 12.266 6.785 1 82.69 236 ASN B N 1
ATOM 4107 C CA . ASN B 1 236 ? -14.18 11.141 7.566 1 82.69 236 ASN B CA 1
ATOM 4108 C C . ASN B 1 236 ? -13.773 11.57 8.977 1 82.69 236 ASN B C 1
ATOM 4110 O O . ASN B 1 236 ? -14.062 10.867 9.945 1 82.69 236 ASN B O 1
ATOM 4114 N N . LEU B 1 237 ? -13.195 12.664 9.078 1 83.62 237 LEU B N 1
ATOM 4115 C CA . LEU B 1 237 ? -12.766 13.203 10.367 1 83.62 237 LEU B CA 1
ATOM 4116 C C . LEU B 1 237 ? -13.961 13.57 11.227 1 83.62 237 LEU B C 1
ATOM 4118 O O . LEU B 1 237 ? -13.992 13.266 12.422 1 83.62 237 LEU B O 1
ATOM 4122 N N . MET B 1 238 ? -14.961 14.125 10.617 1 90.94 238 MET B N 1
ATOM 4123 C CA . MET B 1 238 ? -16.109 14.656 11.344 1 90.94 238 MET B CA 1
ATOM 4124 C C . MET B 1 238 ? -17.062 13.539 11.758 1 90.94 238 MET B C 1
ATOM 4126 O O . MET B 1 238 ? -17.656 13.586 12.836 1 90.94 238 MET B O 1
ATOM 4130 N N . GLN B 1 239 ? -17.156 12.578 10.867 1 91.81 239 GLN B N 1
ATOM 4131 C CA . GLN B 1 239 ? -18.156 11.547 11.125 1 91.81 239 GLN B CA 1
ATOM 4132 C C . GLN B 1 239 ? -17.781 10.711 12.344 1 91.81 239 GLN B C 1
ATOM 4134 O O . GLN B 1 239 ? -18.656 10.211 13.055 1 91.81 239 GLN B O 1
ATOM 4139 N N . ASP B 1 240 ? -16.578 10.516 12.602 1 87.75 240 ASP B N 1
ATOM 4140 C CA . ASP B 1 240 ? -16.109 9.75 13.75 1 87.75 240 ASP B CA 1
ATOM 4141 C C . ASP B 1 240 ? -16.562 10.383 15.062 1 87.75 240 ASP B C 1
ATOM 4143 O O . ASP B 1 240 ? -16.922 9.688 16.016 1 87.75 240 ASP B O 1
ATOM 4147 N N . HIS B 1 241 ? -16.625 11.688 15.109 1 92.25 241 HIS B N 1
ATOM 4148 C CA . HIS B 1 241 ? -16.938 12.414 16.344 1 92.25 241 HIS B CA 1
ATOM 4149 C C . HIS B 1 241 ? -18.406 12.781 16.406 1 92.25 241 HIS B C 1
ATOM 4151 O O . HIS B 1 241 ? -19.031 12.688 17.469 1 92.25 241 HIS B O 1
ATOM 4157 N N . PHE B 1 242 ? -19 13.117 15.305 1 95.12 242 PHE B N 1
ATOM 4158 C CA . PHE B 1 242 ? -20.344 13.688 15.336 1 95.12 242 PHE B CA 1
ATOM 4159 C C . PHE B 1 242 ? -21.375 12.688 14.812 1 95.12 242 PHE B C 1
ATOM 4161 O O . PHE B 1 242 ? -22.578 12.906 14.922 1 95.12 242 PHE B O 1
ATOM 4168 N N . GLY B 1 243 ? -20.922 11.586 14.258 1 92.81 243 GLY B N 1
ATOM 4169 C CA . GLY B 1 243 ? -21.828 10.57 13.75 1 92.81 243 GLY B CA 1
ATOM 4170 C C . GLY B 1 243 ? -22.062 10.68 12.258 1 92.81 243 GLY B C 1
ATOM 4171 O O . GLY B 1 243 ? -22.297 11.773 11.742 1 92.81 243 GLY B O 1
ATOM 4172 N N . SER B 1 244 ? -22.016 9.578 11.578 1 93 244 SER B N 1
ATOM 4173 C CA . SER B 1 244 ? -22.219 9.531 10.133 1 93 244 SER B CA 1
ATOM 4174 C C . SER B 1 244 ? -23.609 10.031 9.75 1 93 244 SER B C 1
ATOM 4176 O O . SER B 1 244 ? -23.781 10.602 8.672 1 93 244 SER B O 1
ATOM 4178 N N . GLU B 1 245 ? -24.531 9.852 10.594 1 94.25 245 GLU B N 1
ATOM 4179 C CA . GLU B 1 245 ? -25.922 10.234 10.32 1 94.25 245 GLU B CA 1
ATOM 4180 C C . GLU B 1 245 ? -26.062 11.75 10.25 1 94.25 245 GLU B C 1
ATOM 4182 O O . GLU B 1 245 ? -27.047 12.266 9.703 1 94.25 245 GLU B O 1
ATOM 4187 N N . ASN B 1 246 ? -25.156 12.469 10.789 1 95.62 246 ASN B N 1
ATOM 4188 C CA . ASN B 1 246 ? -25.266 13.922 10.875 1 95.62 246 ASN B CA 1
ATOM 4189 C C . ASN B 1 246 ? -24.5 14.609 9.742 1 95.62 246 ASN B C 1
ATOM 4191 O O . ASN B 1 246 ? -24.531 15.828 9.617 1 95.62 246 ASN B O 1
ATOM 4195 N N . MET B 1 247 ? -23.812 13.883 8.828 1 95.44 247 MET B N 1
ATOM 4196 C CA . MET B 1 247 ? -22.906 14.461 7.844 1 95.44 247 MET B CA 1
ATOM 4197 C C . MET B 1 247 ? -23.688 15.18 6.746 1 95.44 247 MET B C 1
ATOM 4199 O O . MET B 1 247 ? -23.281 16.266 6.305 1 95.44 247 MET B O 1
ATOM 4203 N N . ASP B 1 248 ? -24.781 14.609 6.375 1 95.81 248 ASP B N 1
ATOM 4204 C CA . ASP B 1 248 ? -25.562 15.273 5.344 1 95.81 248 ASP B CA 1
ATOM 4205 C C . ASP B 1 248 ? -26.031 16.656 5.812 1 95.81 248 ASP B C 1
ATOM 4207 O O . ASP B 1 248 ? -25.906 17.641 5.07 1 95.81 248 ASP B O 1
ATOM 4211 N N . GLN B 1 249 ? -26.531 16.703 6.961 1 95.94 249 GLN B N 1
ATOM 4212 C CA . GLN B 1 249 ? -27 17.969 7.508 1 95.94 249 GLN B CA 1
ATOM 4213 C C . GLN B 1 249 ? -25.844 18.953 7.703 1 95.94 249 GLN B C 1
ATOM 4215 O O . GLN B 1 249 ? -25.969 20.141 7.402 1 95.94 249 GLN B O 1
ATOM 4220 N N . LEU B 1 250 ? -24.766 18.5 8.211 1 96.44 250 LEU B N 1
ATOM 4221 C CA . LEU B 1 250 ? -23.594 19.344 8.453 1 96.44 250 LEU B CA 1
ATOM 4222 C C . LEU B 1 250 ? -23.141 20.016 7.16 1 96.44 250 LEU B C 1
ATOM 4224 O O . LEU B 1 250 ? -22.984 21.234 7.117 1 96.44 250 LEU B O 1
ATOM 4228 N N . PHE B 1 251 ? -23.031 19.266 6.117 1 96.19 251 PHE B N 1
ATOM 4229 C CA . PHE B 1 251 ? -22.469 19.812 4.895 1 96.19 251 PHE B CA 1
ATOM 4230 C C . PHE B 1 251 ? -23.516 20.578 4.109 1 96.19 251 PHE B C 1
ATOM 4232 O O . PHE B 1 251 ? -23.188 21.438 3.281 1 96.19 251 PHE B O 1
ATOM 4239 N N . HIS B 1 252 ? -24.797 20.25 4.398 1 95.94 252 HIS B N 1
ATOM 4240 C CA . HIS B 1 252 ? -25.859 21.125 3.895 1 95.94 252 HIS B CA 1
ATOM 4241 C C . HIS B 1 252 ? -25.75 22.516 4.504 1 95.94 252 HIS B C 1
ATOM 4243 O O . HIS B 1 252 ? -25.797 23.516 3.785 1 95.94 252 HIS B O 1
ATOM 4249 N N . LEU B 1 253 ? -25.609 22.578 5.785 1 96.5 253 LEU B N 1
ATOM 4250 C CA . LEU B 1 253 ? -25.469 23.844 6.484 1 96.5 253 LEU B CA 1
ATOM 4251 C C . LEU B 1 253 ? -24.188 24.578 6.047 1 96.5 253 LEU B C 1
ATOM 4253 O O . LEU B 1 253 ? -24.188 25.797 5.895 1 96.5 253 LEU B O 1
ATOM 4257 N N . TRP B 1 254 ? -23.094 23.844 5.863 1 96.62 254 TRP B N 1
ATOM 4258 C CA . TRP B 1 254 ? -21.859 24.438 5.371 1 96.62 254 TRP B CA 1
ATOM 4259 C C . TRP B 1 254 ? -22.078 25.109 4.02 1 96.62 254 TRP B C 1
ATOM 4261 O O . TRP B 1 254 ? -21.625 26.219 3.793 1 96.62 254 TRP B O 1
ATOM 4271 N N . GLY B 1 255 ? -22.734 24.406 3.17 1 95.81 255 GLY B N 1
ATOM 4272 C CA . GLY B 1 255 ? -23.047 24.953 1.865 1 95.81 255 GLY B CA 1
ATOM 4273 C C . GLY B 1 255 ? -23.875 26.234 1.943 1 95.81 255 GLY B C 1
ATOM 4274 O O . GLY B 1 255 ? -23.656 27.172 1.17 1 95.81 255 GLY B O 1
ATOM 4275 N N . GLN B 1 256 ? -24.797 26.281 2.826 1 95.25 256 GLN B N 1
ATOM 4276 C CA . GLN B 1 256 ? -25.594 27.484 3.031 1 95.25 256 GLN B CA 1
ATOM 4277 C C . GLN B 1 256 ? -24.734 28.641 3.492 1 95.25 256 GLN B C 1
ATOM 4279 O O . GLN B 1 256 ? -24.922 29.781 3.043 1 95.25 256 GLN B O 1
ATOM 4284 N N . ASN B 1 257 ? -23.875 28.328 4.379 1 94.38 257 ASN B N 1
ATOM 4285 C CA . ASN B 1 257 ? -22.953 29.359 4.848 1 94.38 257 ASN B CA 1
ATOM 4286 C C . ASN B 1 257 ? -22.078 29.875 3.717 1 94.38 257 ASN B C 1
ATOM 4288 O O . ASN B 1 257 ? -21.844 31.078 3.617 1 94.38 257 ASN B O 1
ATOM 4292 N N . LEU B 1 258 ? -21.594 28.969 2.9 1 94.38 258 LEU B N 1
ATOM 4293 C CA . LEU B 1 258 ? -20.797 29.344 1.743 1 94.38 258 LEU B CA 1
ATOM 4294 C C . LEU B 1 258 ? -21.594 30.234 0.798 1 94.38 258 LEU B C 1
ATOM 4296 O O . LEU B 1 258 ? -21.078 31.25 0.323 1 94.38 258 LEU B O 1
ATOM 4300 N N . GLN B 1 259 ? -22.828 29.859 0.584 1 93.88 259 GLN B N 1
ATOM 4301 C CA . GLN B 1 259 ? -23.688 30.625 -0.309 1 93.88 259 GLN B CA 1
ATOM 4302 C C . GLN B 1 259 ? -23.906 32.031 0.231 1 93.88 259 GLN B C 1
ATOM 4304 O O . GLN B 1 259 ? -23.828 33 -0.518 1 93.88 259 GLN B O 1
ATOM 4309 N N . LYS B 1 260 ? -24.172 32.094 1.44 1 94.5 260 LYS B N 1
ATOM 4310 C CA . LYS B 1 260 ? -24.438 33.375 2.094 1 94.5 260 LYS B CA 1
ATOM 4311 C C . LYS B 1 260 ? -23.203 34.281 2.029 1 94.5 260 LYS B C 1
ATOM 4313 O O . LYS B 1 260 ? -23.344 35.531 1.959 1 94.5 260 LYS B O 1
ATOM 4318 N N . ASN B 1 261 ? -22.078 33.688 2.078 1 93.06 261 ASN B N 1
ATOM 4319 C CA . ASN B 1 261 ? -20.844 34.438 2.139 1 93.06 261 ASN B CA 1
ATOM 4320 C C . ASN B 1 261 ? -20 34.25 0.875 1 93.06 261 ASN B C 1
ATOM 4322 O O . ASN B 1 261 ? -18.781 34.312 0.926 1 93.06 261 ASN B O 1
ATOM 4326 N N . ARG B 1 262 ? -20.594 33.969 -0.21 1 90.94 262 ARG B N 1
ATOM 4327 C CA . ARG B 1 262 ? -19.922 33.562 -1.432 1 90.94 262 ARG B CA 1
ATOM 4328 C C . ARG B 1 262 ? -18.969 34.625 -1.928 1 90.94 262 ARG B C 1
ATOM 4330 O O . ARG B 1 262 ? -17.875 34.312 -2.418 1 90.94 262 ARG B O 1
ATOM 4337 N N . LEU B 1 263 ? -19.328 35.906 -1.863 1 88.88 263 LEU B N 1
ATOM 4338 C CA . LEU B 1 263 ? -18.469 36.969 -2.363 1 88.88 263 LEU B CA 1
ATOM 4339 C C . LEU B 1 263 ? -17.219 37.125 -1.514 1 88.88 263 LEU B C 1
ATOM 4341 O O . LEU B 1 263 ? -16.109 37.25 -2.047 1 88.88 263 LEU B O 1
ATOM 4345 N N . LEU B 1 264 ? -17.469 37.094 -0.231 1 89.12 264 LEU B N 1
ATOM 4346 C CA . LEU B 1 264 ? -16.328 37.156 0.68 1 89.12 264 LEU B CA 1
ATOM 4347 C C . LEU B 1 264 ? -15.406 35.938 0.465 1 89.12 264 LEU B C 1
ATOM 4349 O O . LEU B 1 264 ? -14.188 36.094 0.393 1 89.12 264 LEU B O 1
ATOM 4353 N N . TYR B 1 265 ? -15.984 34.812 0.401 1 90 265 TYR B N 1
ATOM 4354 C CA . TYR B 1 265 ? -15.227 33.562 0.211 1 90 265 TYR B CA 1
ATOM 4355 C C . TYR B 1 265 ? -14.43 33.625 -1.087 1 90 265 TYR B C 1
ATOM 4357 O O . TYR B 1 265 ? -13.242 33.281 -1.107 1 90 265 TYR B O 1
ATOM 4365 N N . ASP B 1 266 ? -15.047 34.031 -2.113 1 87.5 266 ASP B N 1
ATOM 4366 C CA . ASP B 1 266 ? -14.398 34.125 -3.42 1 87.5 266 ASP B CA 1
ATOM 4367 C C . ASP B 1 266 ? -13.203 35.094 -3.375 1 87.5 266 ASP B C 1
ATOM 4369 O O . ASP B 1 266 ? -12.148 34.781 -3.938 1 87.5 266 ASP B O 1
ATOM 4373 N N . LYS B 1 267 ? -13.391 36.188 -2.732 1 86.44 267 LYS B N 1
ATOM 4374 C CA . LYS B 1 267 ? -12.328 37.156 -2.609 1 86.44 267 LYS B CA 1
ATOM 4375 C C . LYS B 1 267 ? -11.141 36.594 -1.83 1 86.44 267 LYS B C 1
ATOM 4377 O O . LYS B 1 267 ? -9.984 36.75 -2.242 1 86.44 267 LYS B O 1
ATOM 4382 N N . VAL B 1 268 ? -11.406 36 -0.756 1 86.5 268 VAL B N 1
ATOM 4383 C CA . VAL B 1 268 ? -10.367 35.5 0.158 1 86.5 268 VAL B CA 1
ATOM 4384 C C . VAL B 1 268 ? -9.609 34.344 -0.479 1 86.5 268 VAL B C 1
ATOM 4386 O O . VAL B 1 268 ? -8.383 34.312 -0.411 1 86.5 268 VAL B O 1
ATOM 4389 N N . VAL B 1 269 ? -10.32 33.438 -1.127 1 86.19 269 VAL B N 1
ATOM 4390 C CA . VAL B 1 269 ? -9.695 32.219 -1.694 1 86.19 269 VAL B CA 1
ATOM 4391 C C . VAL B 1 269 ? -8.758 32.625 -2.836 1 86.19 269 VAL B C 1
ATOM 4393 O O . VAL B 1 269 ? -7.723 32 -3.049 1 86.19 269 VAL B O 1
ATOM 4396 N N . ARG B 1 270 ? 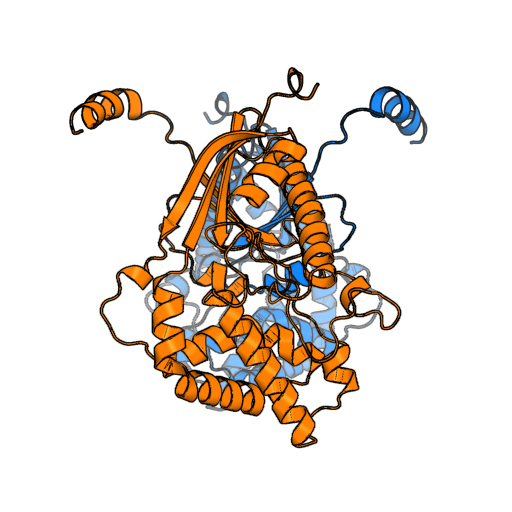-9.047 33.656 -3.48 1 85.81 270 ARG B N 1
ATOM 4397 C CA . ARG B 1 270 ? -8.242 34.125 -4.598 1 85.81 270 ARG B CA 1
ATOM 4398 C C . ARG B 1 270 ? -6.949 34.781 -4.102 1 85.81 270 ARG B C 1
ATOM 4400 O O . ARG B 1 270 ? -6.039 35.031 -4.887 1 85.81 270 ARG B O 1
ATOM 4407 N N . GLN B 1 271 ? -6.879 34.969 -2.807 1 86.38 271 GLN B N 1
ATOM 4408 C CA . GLN B 1 271 ? -5.684 35.562 -2.219 1 86.38 271 GLN B CA 1
ATOM 4409 C C . GLN B 1 271 ? -4.891 34.531 -1.42 1 86.38 271 GLN B C 1
ATOM 4411 O O . GLN B 1 271 ? -3.896 34.875 -0.774 1 86.38 271 GLN B O 1
ATOM 4416 N N . ASP B 1 272 ? -5.371 33.375 -1.486 1 89.38 272 ASP B N 1
ATOM 4417 C CA . ASP B 1 272 ? -4.699 32.312 -0.741 1 89.38 272 ASP B CA 1
ATOM 4418 C C . ASP B 1 272 ? -3.277 32.094 -1.25 1 89.38 272 ASP B C 1
ATOM 4420 O O . ASP B 1 272 ? -3.002 32.281 -2.438 1 89.38 272 ASP B O 1
ATOM 4424 N N . VAL B 1 273 ? -2.449 31.719 -0.31 1 92.12 273 VAL B N 1
ATOM 4425 C CA . VAL B 1 273 ? -1.056 31.453 -0.657 1 92.12 273 VAL B CA 1
ATOM 4426 C C . VAL B 1 273 ? -0.624 30.109 -0.106 1 92.12 273 VAL B C 1
ATOM 4428 O O . VAL B 1 273 ? -1.33 29.5 0.708 1 92.12 273 VAL B O 1
ATOM 4431 N N . TYR B 1 274 ? 0.424 29.609 -0.643 1 94.19 274 TYR B N 1
ATOM 4432 C CA . TYR B 1 274 ? 1.159 28.516 -0.019 1 94.19 274 TYR B CA 1
ATOM 4433 C C . TYR B 1 274 ? 2.652 28.812 0.024 1 94.19 274 TYR B C 1
ATOM 4435 O O . TYR B 1 274 ? 3.139 29.672 -0.708 1 94.19 274 TYR B O 1
ATOM 4443 N N . HIS B 1 275 ? 3.291 28.219 0.968 1 96.81 275 HIS B N 1
ATOM 4444 C CA . HIS B 1 275 ? 4.727 28.406 1.138 1 96.81 275 HIS B CA 1
ATOM 4445 C C . HIS B 1 275 ? 5.512 27.25 0.539 1 96.81 275 HIS B C 1
ATOM 4447 O O . HIS B 1 275 ? 5.137 26.078 0.712 1 96.81 275 HIS B O 1
ATOM 4453 N N . PHE B 1 276 ? 6.48 27.625 -0.239 1 97.5 276 PHE B N 1
ATOM 4454 C CA . PHE B 1 276 ? 7.414 26.672 -0.825 1 97.5 276 PHE B CA 1
ATOM 4455 C C . PHE B 1 276 ? 8.766 26.734 -0.122 1 97.5 276 PHE B C 1
ATOM 4457 O O . PHE B 1 276 ? 9.297 27.812 0.108 1 97.5 276 PHE B O 1
ATOM 4464 N N . ALA B 1 277 ? 9.312 25.609 0.269 1 98 277 ALA B N 1
ATOM 4465 C CA . ALA B 1 277 ? 10.656 25.531 0.838 1 98 277 ALA B CA 1
ATOM 4466 C C . ALA B 1 277 ? 11.438 24.359 0.247 1 98 277 ALA B C 1
ATOM 4468 O O . ALA B 1 277 ? 10.922 23.25 0.155 1 98 277 ALA B O 1
ATOM 4469 N N . LEU B 1 278 ? 12.57 24.656 -0.289 1 98.62 278 LEU B N 1
ATOM 4470 C CA . LEU B 1 278 ? 13.555 23.656 -0.689 1 98.62 278 LEU B CA 1
ATOM 4471 C C . LEU B 1 278 ? 14.672 23.547 0.343 1 98.62 278 LEU B C 1
ATOM 4473 O O . LEU B 1 278 ? 15.414 24.5 0.562 1 98.62 278 LEU B O 1
ATOM 4477 N N . LEU B 1 279 ? 14.781 22.391 0.977 1 98.62 279 LEU B N 1
ATOM 4478 C CA . LEU B 1 279 ? 15.727 22.172 2.066 1 98.62 279 LEU B CA 1
ATOM 4479 C C . LEU B 1 279 ? 16.766 21.125 1.686 1 98.62 279 LEU B C 1
ATOM 4481 O O . LEU B 1 279 ? 16.438 20.156 0.985 1 98.62 279 LEU B O 1
ATOM 4485 N N . LYS B 1 280 ? 17.922 21.266 2.15 1 98.56 280 LYS B N 1
ATOM 4486 C CA . LYS B 1 280 ? 19 20.312 1.909 1 98.56 280 LYS B CA 1
ATOM 4487 C C . LYS B 1 280 ? 19.547 19.766 3.221 1 98.56 280 LYS B C 1
ATOM 4489 O O . LYS B 1 280 ? 19.906 20.531 4.117 1 98.56 280 LYS B O 1
ATOM 4494 N N . ARG B 1 281 ? 19.594 18.516 3.391 1 98.19 281 ARG B N 1
ATOM 4495 C CA . ARG B 1 281 ? 20.078 17.859 4.598 1 98.19 281 ARG B CA 1
ATOM 4496 C C . ARG B 1 281 ? 21.562 18.172 4.84 1 98.19 281 ARG B C 1
ATOM 4498 O O . ARG B 1 281 ? 22.391 18 3.947 1 98.19 281 ARG B O 1
ATOM 4505 N N . LYS B 1 282 ? 21.812 18.547 6.098 1 95.69 282 LYS B N 1
ATOM 4506 C CA . LYS B 1 282 ? 23.188 18.859 6.477 1 95.69 282 LYS B CA 1
ATOM 4507 C C . LYS B 1 282 ? 23.984 17.578 6.715 1 95.69 282 LYS B C 1
ATOM 4509 O O . LYS B 1 282 ? 23.422 16.531 7.027 1 95.69 282 LYS B O 1
ATOM 4514 N N . GLY B 1 283 ? 25.297 17.562 6.469 1 87.25 283 GLY B N 1
ATOM 4515 C CA . GLY B 1 283 ? 26.156 16.438 6.785 1 87.25 283 GLY B CA 1
ATOM 4516 C C . GLY B 1 283 ? 26.344 16.234 8.273 1 87.25 283 GLY B C 1
ATOM 4517 O O . GLY B 1 283 ? 26.031 17.125 9.078 1 87.25 283 GLY B O 1
ATOM 4518 N N . LYS B 1 284 ? 26.562 15.047 8.781 1 69.56 284 LYS B N 1
ATOM 4519 C CA . LYS B 1 284 ? 26.781 14.68 10.18 1 69.56 284 LYS B CA 1
ATOM 4520 C C . LYS B 1 284 ? 27.781 15.617 10.844 1 69.56 284 LYS B C 1
ATOM 4522 O O . LYS B 1 284 ? 27.703 15.883 12.039 1 69.56 284 LYS B O 1
ATOM 4527 N N . GLY B 1 285 ? 28.781 15.992 10.312 1 55.97 285 GLY B N 1
ATOM 4528 C CA . GLY B 1 285 ? 29.766 16.891 10.914 1 55.97 285 GLY B CA 1
ATOM 4529 C C . GLY B 1 285 ? 29.203 18.281 11.18 1 55.97 285 GLY B C 1
ATOM 4530 O O . GLY B 1 285 ? 29.797 19.047 11.945 1 55.97 285 GLY B O 1
ATOM 4531 N N . ASN B 1 286 ? 28.234 18.719 10.547 1 45.16 286 ASN B N 1
ATOM 4532 C CA . ASN B 1 286 ? 27.766 20.094 10.602 1 45.16 286 ASN B CA 1
ATOM 4533 C C . ASN B 1 286 ? 26.641 20.266 11.617 1 45.16 286 ASN B C 1
ATOM 4535 O O . ASN B 1 286 ? 25.984 21.312 11.664 1 45.16 286 ASN B O 1
ATOM 4539 N N . ILE B 1 287 ? 26.172 19.312 12.25 1 44.28 287 ILE B N 1
ATOM 4540 C CA . ILE B 1 287 ? 25.125 19.438 13.266 1 44.28 287 ILE B CA 1
ATOM 4541 C C . ILE B 1 287 ? 25.734 19.969 14.562 1 44.28 287 ILE B C 1
ATOM 4543 O O . ILE B 1 287 ? 26.281 19.203 15.352 1 44.28 287 ILE B O 1
ATOM 4547 N N . ILE B 1 288 ? 26.734 20.875 14.766 1 33.34 288 ILE B N 1
ATOM 4548 C CA . ILE B 1 288 ? 27.141 21.531 16 1 33.34 288 ILE B CA 1
ATOM 4549 C C . ILE B 1 288 ? 26.062 22.531 16.422 1 33.34 288 ILE B C 1
ATOM 4551 O O . ILE B 1 288 ? 25.562 23.297 15.609 1 33.34 288 ILE B O 1
#